Protein AF-A0A1E3QLS0-F1 (afdb_monomer_lite)

Sequence (379 aa):
MELQRISEDYKLAKKGFLSKNFNKAYDTLSKYFAADANSMFALYEKKSVNLILLNNVLNLYATVINEILKQEDTNRAVADSARERVASGRLLREYVAAVGGDFGQASPEIFYSCYLIEYLNGSGPDYLTRLADKIENEYLSNINVEIYTEAFSKLYQAHLHKLLELYLVHVLPRAAREEGNAKGDAYTREFIENSPYIARDVQVQYTEKLAAKYRELDDKEARRQETAAREQEAAKQKEEEQRAKQAVKKEQSLKQEQIRALKAKLMAENHSEAISEAARKHTVLSESASGAETPILAPEKKPKKTMLQKIILSNKKQLAAVAQVVRARIPQLIVLLVLVLLGRTVAGRKQGTPHDSLAVTVWNKVAATAKMAFKVTYV

Foldseek 3Di:
DLLVCCVVPLVVSLVVLVVDDLLVSLVVLVVLCPPDCNHLLNCVLVVVDDPSSSVSSLLSNLVSLLVLCPDPPHDPVSVVVSCCCLVVCVSVCSQCVSQPVQLQRGQLLNVLSSLVSQLVRPDDPCSLVVSLCCLVVVHVVRHDPVVCPDPVNPVSLVSVVSSLCCNLQPRQVVSCVSVVHPVSPVVSLVCLVPPPSADPVRSVVSVVSNVVSNVVVVVVVVVVVVVVVVVVVVVVVVVVVVVVVVVVVVVVVVVVVVVVVVVVVVVVVVVVVVVVPPPDDDDDDDDDDDDDDDDDDDPPDDPPQDPVNVVVVVLVVLVVVLVVVCVVCVVVVVVVVVVVVVVVVVPPDDPDDCVVVVVVVVVVVVVVVVVVSVVVSVD

Radius of gyration: 37.51 Å; chains: 1; bounding box: 52×65×133 Å

Structure (mmCIF, N/CA/C/O backbone):
data_AF-A0A1E3QLS0-F1
#
_entry.id   AF-A0A1E3QLS0-F1
#
loop_
_atom_site.group_PDB
_atom_site.id
_atom_site.type_symbol
_atom_site.label_atom_id
_atom_site.label_alt_id
_atom_site.label_comp_id
_atom_site.label_asym_id
_atom_site.label_entity_id
_atom_site.label_seq_id
_atom_site.pdbx_PDB_ins_code
_atom_site.Cartn_x
_atom_site.Cartn_y
_atom_site.Cartn_z
_atom_site.occupancy
_atom_site.B_iso_or_equiv
_atom_site.auth_seq_id
_atom_site.auth_comp_id
_atom_site.auth_asym_id
_atom_site.auth_atom_id
_atom_site.pdbx_PDB_model_num
ATOM 1 N N . MET A 1 1 ? 29.543 -10.387 -9.725 1.00 58.59 1 MET A N 1
ATOM 2 C CA . MET A 1 1 ? 28.926 -11.717 -9.517 1.00 58.59 1 MET A CA 1
ATOM 3 C C . MET A 1 1 ? 27.415 -11.633 -9.286 1.00 58.59 1 MET A C 1
ATOM 5 O O . MET A 1 1 ? 26.697 -12.385 -9.924 1.00 58.59 1 MET A O 1
ATOM 9 N N . GLU A 1 2 ? 26.895 -10.739 -8.431 1.00 78.38 2 GLU A N 1
ATOM 10 C CA . GLU A 1 2 ? 25.439 -10.691 -8.166 1.00 78.38 2 GLU A CA 1
ATOM 11 C C . GLU A 1 2 ? 24.603 -10.098 -9.315 1.00 78.38 2 GLU A C 1
ATOM 13 O O . GLU A 1 2 ? 23.605 -10.707 -9.685 1.00 78.38 2 GLU A O 1
ATOM 18 N N . LEU A 1 3 ? 25.039 -9.005 -9.959 1.00 83.00 3 LEU A N 1
ATOM 19 C CA . LEU A 1 3 ? 24.352 -8.455 -11.145 1.00 83.00 3 LEU A CA 1
ATOM 20 C C . LEU A 1 3 ? 24.296 -9.448 -12.314 1.00 83.00 3 LEU A C 1
ATOM 22 O O . LEU A 1 3 ? 23.275 -9.561 -12.981 1.00 83.00 3 LEU A O 1
ATOM 26 N N . GLN A 1 4 ? 25.372 -10.210 -12.514 1.00 84.38 4 GLN A N 1
ATOM 27 C CA . GLN A 1 4 ? 25.430 -11.256 -13.532 1.00 84.38 4 GLN A CA 1
ATOM 28 C C . GLN A 1 4 ? 24.389 -12.352 -13.261 1.00 84.38 4 GLN A C 1
ATOM 30 O O . GLN A 1 4 ? 23.622 -12.691 -14.151 1.00 84.38 4 GLN A O 1
ATOM 35 N N . ARG A 1 5 ? 24.258 -12.809 -12.007 1.00 82.62 5 ARG A N 1
ATOM 36 C CA . ARG A 1 5 ? 23.207 -13.768 -11.620 1.00 82.62 5 ARG A CA 1
ATOM 37 C C . ARG A 1 5 ? 21.795 -13.215 -11.806 1.00 82.62 5 ARG A C 1
ATOM 39 O O . ARG A 1 5 ? 20.915 -13.958 -12.219 1.00 82.62 5 ARG A O 1
ATOM 46 N N . ILE A 1 6 ? 21.571 -11.933 -11.503 1.00 83.75 6 ILE A N 1
ATOM 47 C CA . ILE A 1 6 ? 20.274 -11.270 -11.730 1.00 83.75 6 ILE A CA 1
ATOM 48 C C . ILE A 1 6 ? 19.953 -11.205 -13.230 1.00 83.75 6 ILE A C 1
ATOM 50 O O . ILE A 1 6 ? 18.795 -11.368 -13.611 1.00 83.75 6 ILE A O 1
ATOM 54 N N . SER A 1 7 ? 20.968 -10.983 -14.067 1.00 84.31 7 SER A N 1
ATOM 55 C CA . SER A 1 7 ? 20.831 -10.957 -15.524 1.00 84.31 7 SER A CA 1
ATOM 56 C C . SER A 1 7 ? 20.580 -12.342 -16.126 1.00 84.31 7 SER A C 1
ATOM 58 O O . SER A 1 7 ? 19.815 -12.447 -17.077 1.00 84.31 7 SER A O 1
ATOM 60 N N . GLU A 1 8 ? 21.240 -13.382 -15.610 1.00 85.62 8 GLU A N 1
ATOM 61 C CA . GLU A 1 8 ? 21.189 -14.748 -16.152 1.00 85.62 8 GLU A CA 1
ATOM 62 C C . GLU A 1 8 ? 19.937 -15.516 -15.695 1.00 85.62 8 GLU A C 1
ATOM 64 O O . GLU A 1 8 ? 19.307 -16.190 -16.505 1.00 85.62 8 GLU A O 1
ATOM 69 N N . ASP A 1 9 ? 19.544 -15.401 -14.419 1.00 87.94 9 ASP A N 1
ATOM 70 C CA . ASP A 1 9 ? 18.342 -16.049 -13.877 1.00 87.94 9 ASP A CA 1
ATOM 71 C C . ASP A 1 9 ? 17.711 -15.215 -12.750 1.00 87.94 9 ASP A C 1
ATOM 73 O O . ASP A 1 9 ? 17.982 -15.391 -11.554 1.00 87.94 9 ASP A O 1
ATOM 77 N N . TYR A 1 10 ? 16.806 -14.311 -13.136 1.00 85.81 10 TYR A N 1
ATOM 78 C CA . TYR A 1 10 ? 16.089 -13.446 -12.198 1.00 85.81 10 TYR A CA 1
ATOM 79 C C . TYR A 1 10 ? 15.293 -14.228 -11.142 1.00 85.81 10 TYR A C 1
ATOM 81 O O . TYR A 1 10 ? 15.235 -13.810 -9.983 1.00 85.81 10 TYR A O 1
ATOM 89 N N . LYS A 1 11 ? 14.691 -15.374 -11.494 1.00 86.56 11 LYS A N 1
ATOM 90 C CA . LYS A 1 11 ? 13.870 -16.155 -10.551 1.00 86.56 11 LYS A CA 1
ATOM 91 C C . LYS A 1 11 ? 14.743 -16.780 -9.471 1.00 86.56 11 LYS A C 1
ATOM 93 O O . LYS A 1 11 ? 14.406 -16.698 -8.284 1.00 86.56 11 LYS A O 1
ATOM 98 N N . LEU A 1 12 ? 15.869 -17.369 -9.865 1.00 86.94 12 LEU A N 1
ATOM 99 C CA . LEU A 1 12 ? 16.831 -17.941 -8.930 1.00 86.94 12 LEU A CA 1
ATOM 100 C C . LEU A 1 12 ? 17.493 -16.856 -8.080 1.00 86.94 12 LEU A C 1
ATOM 102 O O . LEU A 1 12 ? 17.611 -17.024 -6.864 1.00 86.94 12 LEU A O 1
ATOM 106 N N . ALA A 1 13 ? 17.862 -15.725 -8.687 1.00 85.69 13 ALA A N 1
ATOM 107 C CA . ALA A 1 13 ? 18.399 -14.578 -7.966 1.00 85.69 13 ALA A CA 1
ATOM 108 C C . ALA A 1 13 ? 17.397 -14.077 -6.919 1.00 85.69 13 ALA A C 1
ATOM 110 O O . ALA A 1 13 ? 17.743 -13.986 -5.742 1.00 85.69 13 ALA A O 1
ATOM 111 N N . LYS A 1 14 ? 16.134 -13.861 -7.305 1.00 86.31 14 LYS A N 1
ATOM 112 C CA . LYS A 1 14 ? 15.057 -13.470 -6.388 1.00 86.31 14 LYS A CA 1
ATOM 113 C C . LYS A 1 14 ? 14.938 -14.449 -5.225 1.00 86.31 14 LYS A C 1
ATOM 115 O O . LYS A 1 14 ? 14.996 -14.024 -4.076 1.00 86.31 14 LYS A O 1
ATOM 120 N N . LYS A 1 15 ? 14.865 -15.757 -5.493 1.00 86.81 15 LYS A N 1
ATOM 121 C CA . LYS A 1 15 ? 14.828 -16.781 -4.436 1.00 86.81 15 LYS A CA 1
ATOM 122 C C . LYS A 1 15 ? 16.039 -16.684 -3.503 1.00 86.81 15 LYS A C 1
ATOM 124 O O . LYS A 1 15 ? 15.868 -16.738 -2.292 1.00 86.81 15 LYS A O 1
ATOM 129 N N . GLY A 1 16 ? 17.238 -16.493 -4.052 1.00 85.25 16 GLY A N 1
ATOM 130 C CA . GLY A 1 16 ? 18.477 -16.384 -3.282 1.00 85.25 16 GLY A CA 1
ATOM 131 C C . GLY A 1 16 ? 18.585 -15.117 -2.429 1.00 85.25 16 GLY A C 1
ATOM 132 O O . GLY A 1 16 ? 19.209 -15.156 -1.371 1.00 85.25 16 GLY A O 1
ATOM 133 N N . PHE A 1 17 ? 17.999 -14.000 -2.858 1.00 84.19 17 PHE A N 1
ATOM 134 C CA . PHE A 1 17 ? 17.921 -12.775 -2.054 1.00 84.19 17 PHE A CA 1
ATOM 135 C C . PHE A 1 17 ? 16.852 -12.881 -0.962 1.00 84.19 17 PHE A C 1
ATOM 137 O O . PHE A 1 17 ? 17.097 -12.439 0.156 1.00 84.19 17 PHE A O 1
ATOM 144 N N . LEU A 1 18 ? 15.716 -13.522 -1.254 1.00 82.50 18 LEU A N 1
ATOM 145 C CA . LEU A 1 18 ? 14.627 -13.724 -0.291 1.00 82.50 18 LEU A CA 1
ATOM 146 C C . LEU A 1 18 ? 14.911 -14.830 0.737 1.00 82.50 18 LEU A C 1
ATOM 148 O O . LEU A 1 18 ? 14.324 -14.827 1.811 1.00 82.50 18 LEU A O 1
ATOM 152 N N . SER A 1 19 ? 15.809 -15.773 0.440 1.00 81.19 19 SER A N 1
ATOM 153 C CA . SER A 1 19 ? 16.230 -16.817 1.387 1.00 81.19 19 SER A CA 1
ATOM 154 C C . SER A 1 19 ? 17.362 -16.377 2.323 1.00 81.19 19 SER A C 1
ATOM 156 O O . SER A 1 19 ? 17.810 -17.160 3.158 1.00 81.19 19 SER A O 1
ATOM 158 N N . LYS A 1 20 ? 17.903 -15.169 2.134 1.00 71.19 20 LYS A N 1
ATOM 159 C CA . LYS A 1 20 ? 18.993 -14.601 2.937 1.00 71.19 20 LYS A CA 1
ATOM 160 C C . LYS A 1 20 ? 18.437 -13.597 3.949 1.00 71.19 20 LYS A C 1
ATOM 162 O O . LYS A 1 20 ? 17.281 -13.206 3.897 1.00 71.19 20 LYS A O 1
ATOM 167 N N . ASN A 1 21 ? 19.296 -13.147 4.862 1.00 83.50 21 ASN A N 1
ATOM 168 C CA . ASN A 1 21 ? 18.987 -12.045 5.771 1.00 83.50 21 ASN A CA 1
ATOM 169 C C . ASN A 1 21 ? 18.566 -10.794 4.972 1.00 83.50 21 ASN A C 1
ATOM 171 O O . ASN A 1 21 ? 19.390 -10.231 4.244 1.00 83.50 21 ASN A O 1
ATOM 175 N N . PHE A 1 22 ? 17.310 -10.364 5.126 1.00 85.88 22 PHE A N 1
ATOM 176 C CA . PHE A 1 22 ? 16.732 -9.238 4.387 1.00 85.88 22 PHE A CA 1
ATOM 177 C C . PHE A 1 22 ? 17.491 -7.927 4.595 1.00 85.88 22 PHE A C 1
ATOM 179 O O . PHE A 1 22 ? 17.660 -7.178 3.638 1.00 85.88 22 PHE A O 1
ATOM 186 N N . ASN A 1 23 ? 18.047 -7.687 5.789 1.00 84.38 23 ASN A N 1
ATOM 187 C CA . ASN A 1 23 ? 18.892 -6.513 6.032 1.00 84.38 23 ASN A CA 1
ATOM 188 C C . ASN A 1 23 ? 20.122 -6.532 5.119 1.00 84.38 23 ASN A C 1
ATOM 190 O O . ASN A 1 23 ? 20.416 -5.553 4.447 1.00 84.38 23 ASN A O 1
ATOM 194 N N . LYS A 1 24 ? 20.795 -7.685 5.012 1.00 87.31 24 LYS A N 1
ATOM 195 C CA . LYS A 1 24 ? 21.958 -7.840 4.127 1.00 87.31 24 LYS A CA 1
ATOM 196 C C . LYS A 1 24 ? 21.569 -7.711 2.654 1.00 87.31 24 LYS A C 1
ATOM 198 O O . LYS A 1 24 ? 22.312 -7.120 1.878 1.00 87.31 24 LYS A O 1
ATOM 203 N N . ALA A 1 25 ? 20.420 -8.264 2.264 1.00 88.75 25 ALA A N 1
ATOM 204 C CA . ALA A 1 25 ? 19.884 -8.111 0.914 1.00 88.75 25 ALA A CA 1
ATOM 205 C C . ALA A 1 25 ? 19.636 -6.631 0.577 1.00 88.75 25 ALA A C 1
ATOM 207 O O . ALA A 1 25 ? 20.031 -6.172 -0.493 1.00 88.75 25 ALA A O 1
ATOM 208 N N . TYR A 1 26 ? 19.047 -5.876 1.504 1.00 88.94 26 TYR A N 1
ATOM 209 C CA . TYR A 1 26 ? 18.810 -4.445 1.352 1.00 88.94 26 TYR A CA 1
ATOM 210 C C . TYR A 1 26 ? 20.096 -3.632 1.332 1.00 88.94 26 TYR A C 1
ATOM 212 O O . TYR A 1 26 ? 20.245 -2.776 0.468 1.00 88.94 26 TYR A O 1
ATOM 220 N N . ASP A 1 27 ? 21.055 -3.918 2.207 1.00 88.12 27 ASP A N 1
ATOM 221 C CA . ASP A 1 27 ? 22.355 -3.242 2.211 1.00 88.12 27 ASP A CA 1
ATOM 222 C C . ASP A 1 27 ? 23.105 -3.456 0.895 1.00 88.12 27 ASP A C 1
ATOM 224 O O . ASP A 1 27 ? 23.777 -2.551 0.402 1.00 88.12 27 ASP A O 1
ATOM 228 N N . THR A 1 28 ? 22.993 -4.641 0.292 1.00 89.38 28 THR A N 1
ATOM 229 C CA . THR A 1 28 ? 23.583 -4.886 -1.025 1.00 89.38 28 THR A CA 1
ATOM 230 C C . THR A 1 28 ? 22.829 -4.150 -2.129 1.00 89.38 28 THR A C 1
ATOM 232 O O . THR A 1 28 ? 23.453 -3.468 -2.938 1.00 89.38 28 THR A O 1
ATOM 235 N N . LEU A 1 29 ? 21.497 -4.248 -2.163 1.00 89.81 29 LEU A N 1
ATOM 236 C CA . LEU A 1 29 ? 20.695 -3.647 -3.233 1.00 89.81 29 LEU A CA 1
ATOM 237 C C . LEU A 1 29 ? 20.656 -2.117 -3.158 1.00 89.81 29 LEU A C 1
ATOM 239 O O . LEU A 1 29 ? 20.676 -1.453 -4.187 1.00 89.81 29 LEU A O 1
ATOM 243 N N . SER A 1 30 ? 20.666 -1.538 -1.960 1.00 88.81 30 SER A N 1
ATOM 244 C CA . SER A 1 30 ? 20.672 -0.085 -1.761 1.00 88.81 30 SER A CA 1
ATOM 245 C C . SER A 1 30 ? 21.937 0.579 -2.305 1.00 88.81 30 SER A C 1
ATOM 247 O O . SER A 1 30 ? 21.849 1.703 -2.796 1.00 88.81 30 SER A O 1
ATOM 249 N N . LYS A 1 31 ? 23.083 -0.121 -2.304 1.00 89.69 31 LYS A N 1
ATOM 250 C CA . LYS A 1 31 ? 24.334 0.354 -2.926 1.00 89.69 31 LYS A CA 1
ATOM 251 C C . LYS A 1 31 ? 24.202 0.524 -4.433 1.00 89.69 31 LYS A C 1
ATOM 253 O O . LYS A 1 31 ? 24.760 1.464 -4.979 1.00 89.69 31 LYS A O 1
ATOM 258 N N . TYR A 1 32 ? 23.423 -0.331 -5.094 1.00 89.75 32 TYR A N 1
ATOM 259 C CA . TYR A 1 32 ? 23.140 -0.186 -6.523 1.00 89.75 32 TYR A CA 1
ATOM 260 C C . TYR A 1 32 ? 22.303 1.054 -6.844 1.00 89.75 32 TYR A C 1
ATOM 262 O O . TYR A 1 32 ? 22.274 1.481 -7.989 1.00 89.75 32 TYR A O 1
ATOM 270 N N . PHE A 1 33 ? 21.656 1.660 -5.853 1.00 87.62 33 PHE A N 1
ATOM 271 C CA . PHE A 1 33 ? 20.881 2.887 -6.015 1.00 87.62 33 PHE A CA 1
ATOM 272 C C . PHE A 1 33 ? 21.427 4.023 -5.143 1.00 87.62 33 PHE A C 1
ATOM 274 O O . PHE A 1 33 ? 20.700 4.961 -4.825 1.00 87.62 33 PHE A O 1
ATOM 281 N N . ALA A 1 34 ? 22.682 3.953 -4.693 1.00 84.75 34 ALA A N 1
ATOM 282 C CA . ALA A 1 34 ? 23.309 5.079 -4.012 1.00 84.75 34 ALA A CA 1
ATOM 283 C C . ALA A 1 34 ? 23.418 6.272 -4.977 1.00 84.75 34 ALA A C 1
ATOM 285 O O . ALA A 1 34 ? 23.483 6.084 -6.186 1.00 84.75 34 ALA A O 1
ATOM 286 N N . ALA A 1 35 ? 23.408 7.504 -4.465 1.00 79.75 35 ALA A N 1
ATOM 287 C CA . ALA A 1 35 ? 23.521 8.705 -5.295 1.00 79.75 35 ALA A CA 1
ATOM 288 C C . ALA A 1 35 ? 24.977 8.921 -5.755 1.00 79.75 35 ALA A C 1
ATOM 290 O O . ALA A 1 35 ? 25.632 9.879 -5.348 1.00 79.75 35 ALA A O 1
ATOM 291 N N . ASP A 1 36 ? 25.497 7.994 -6.557 1.00 85.25 36 ASP A N 1
ATOM 292 C CA . ASP A 1 36 ? 26.852 8.020 -7.095 1.00 85.25 36 ASP A CA 1
ATOM 293 C C . ASP A 1 36 ? 26.895 7.658 -8.591 1.00 85.25 36 ASP A C 1
ATOM 295 O O . ASP A 1 36 ? 25.908 7.237 -9.207 1.00 85.25 36 ASP A O 1
ATOM 299 N N . ALA A 1 37 ? 28.071 7.849 -9.193 1.00 81.12 37 ALA A N 1
ATOM 300 C CA . ALA A 1 37 ? 28.305 7.638 -10.621 1.00 81.12 37 ALA A CA 1
ATOM 301 C C . ALA A 1 37 ? 28.206 6.167 -11.076 1.00 81.12 37 ALA A C 1
ATOM 303 O O . ALA A 1 37 ? 28.216 5.922 -12.289 1.00 81.12 37 ALA A O 1
ATOM 304 N N . ASN A 1 38 ? 28.139 5.229 -10.125 1.00 84.75 38 ASN A N 1
ATOM 305 C CA . ASN A 1 38 ? 28.041 3.783 -10.318 1.00 84.75 38 ASN A CA 1
ATOM 306 C C . ASN A 1 38 ? 26.645 3.241 -9.963 1.00 84.75 38 ASN A C 1
ATOM 308 O O . ASN A 1 38 ? 26.444 2.024 -9.953 1.00 84.75 38 ASN A O 1
ATOM 312 N N . SER A 1 39 ? 25.680 4.120 -9.688 1.00 90.69 39 SER A N 1
ATOM 313 C CA . SER A 1 39 ? 24.285 3.740 -9.501 1.00 90.69 39 SER A CA 1
ATOM 314 C C . SER A 1 39 ? 23.702 3.099 -10.759 1.00 90.69 39 SER A C 1
ATOM 316 O O . SER A 1 39 ? 24.096 3.416 -11.879 1.00 90.69 39 SER A O 1
ATOM 318 N N . MET A 1 40 ? 22.717 2.219 -10.598 1.00 91.56 40 MET A N 1
ATOM 319 C CA . MET A 1 40 ? 22.035 1.547 -11.706 1.00 91.56 40 MET A CA 1
ATOM 320 C C . MET A 1 40 ? 21.378 2.538 -12.665 1.00 91.56 40 MET A C 1
ATOM 322 O O . MET A 1 40 ? 21.378 2.287 -13.866 1.00 91.56 40 MET A O 1
ATOM 326 N N . PHE A 1 41 ? 20.877 3.668 -12.158 1.00 90.62 41 PHE A N 1
ATOM 327 C CA . PHE A 1 41 ? 20.339 4.744 -12.990 1.00 90.62 41 PHE A CA 1
ATOM 328 C C . PHE A 1 41 ? 21.443 5.396 -13.833 1.00 90.62 41 PHE A C 1
ATOM 330 O O . PHE A 1 41 ? 21.337 5.418 -15.055 1.00 90.62 41 PHE A O 1
ATOM 337 N N . ALA A 1 42 ? 22.562 5.800 -13.220 1.00 88.25 42 ALA A N 1
ATOM 338 C CA . ALA A 1 42 ? 23.687 6.395 -13.945 1.00 88.25 42 ALA A CA 1
ATOM 339 C C . ALA A 1 42 ? 24.346 5.413 -14.933 1.00 88.25 42 ALA A C 1
ATOM 341 O O . ALA A 1 42 ? 24.787 5.802 -16.014 1.00 88.25 42 ALA A O 1
ATOM 342 N N . LEU A 1 43 ? 24.429 4.128 -14.577 1.00 90.56 43 LEU A N 1
ATOM 343 C CA . LEU A 1 43 ? 24.932 3.082 -15.466 1.00 90.56 43 LEU A CA 1
ATOM 344 C C . LEU A 1 43 ? 23.991 2.852 -16.652 1.00 90.56 43 LEU A C 1
ATOM 346 O O . LEU A 1 43 ? 24.471 2.573 -17.751 1.00 90.56 43 LEU A O 1
ATOM 350 N N . TYR A 1 44 ? 22.676 2.961 -16.448 1.00 90.44 44 TYR A N 1
ATOM 351 C CA . TYR A 1 44 ? 21.690 2.843 -17.519 1.00 90.44 44 TYR A CA 1
ATOM 352 C C . TYR A 1 44 ? 21.757 4.039 -18.472 1.00 90.44 44 TYR A C 1
ATOM 354 O O . TYR A 1 44 ? 21.854 3.844 -19.681 1.00 90.44 44 TYR A O 1
ATOM 362 N N . GLU A 1 45 ? 21.821 5.263 -17.942 1.00 87.81 45 GLU A N 1
ATOM 363 C CA . GLU A 1 45 ? 21.989 6.491 -18.736 1.00 87.81 45 GLU A CA 1
ATOM 364 C C . GLU A 1 45 ? 23.258 6.448 -19.602 1.00 87.81 45 GLU A C 1
ATOM 366 O O . GLU A 1 45 ? 23.246 6.835 -20.771 1.00 87.81 45 GLU A O 1
ATOM 371 N N . LYS A 1 46 ? 24.352 5.892 -19.063 1.00 90.56 46 LYS A N 1
ATOM 372 C CA . LYS A 1 46 ? 25.613 5.657 -19.791 1.00 90.56 46 LYS A CA 1
ATOM 373 C C . LYS A 1 46 ? 25.560 4.474 -20.766 1.00 90.56 46 LYS A C 1
ATOM 375 O O . LYS A 1 46 ? 26.561 4.192 -21.419 1.00 90.56 46 LYS A O 1
ATOM 380 N N . LYS A 1 47 ? 24.424 3.777 -20.866 1.00 89.75 47 LYS A N 1
ATOM 381 C CA . LYS A 1 47 ? 24.215 2.558 -21.670 1.00 89.75 47 LYS A CA 1
ATOM 382 C C . LYS A 1 47 ? 25.118 1.381 -21.271 1.00 89.75 47 LYS A C 1
ATOM 384 O O . LYS A 1 47 ? 25.293 0.445 -22.047 1.00 89.75 47 LYS A O 1
ATOM 389 N N . SER A 1 48 ? 25.664 1.400 -20.055 1.00 90.38 48 SER A N 1
ATOM 390 C CA . SER A 1 48 ? 26.487 0.318 -19.499 1.00 90.38 48 SER A CA 1
ATOM 391 C C . SER A 1 48 ? 25.649 -0.856 -18.984 1.00 90.38 48 SER A C 1
ATOM 393 O O . SER A 1 48 ? 26.160 -1.965 -18.844 1.00 90.38 48 SER A O 1
ATOM 395 N N . VAL A 1 49 ? 24.366 -0.626 -18.691 1.00 90.94 49 VAL A N 1
ATOM 396 C CA . VAL A 1 49 ? 23.375 -1.668 -18.383 1.00 90.94 49 VAL A CA 1
ATOM 397 C C . VAL A 1 49 ? 22.136 -1.470 -19.250 1.00 90.94 49 VAL A C 1
ATOM 399 O O . VAL A 1 49 ? 21.803 -0.345 -19.613 1.00 90.94 49 VAL A O 1
ATOM 402 N N . ASN A 1 50 ? 21.449 -2.561 -19.591 1.00 88.94 50 ASN A N 1
ATOM 403 C CA . ASN A 1 50 ? 20.200 -2.502 -20.351 1.00 88.94 50 ASN A CA 1
ATOM 404 C C . ASN A 1 50 ? 18.977 -2.321 -19.429 1.00 88.94 50 ASN A C 1
ATOM 406 O O . ASN A 1 50 ? 19.047 -2.543 -18.217 1.00 88.94 50 ASN A O 1
ATOM 410 N N . LEU A 1 51 ? 17.838 -1.946 -20.021 1.00 85.38 51 LEU A N 1
ATOM 411 C CA . LEU A 1 51 ? 16.590 -1.674 -19.298 1.00 85.38 51 LEU A CA 1
ATOM 412 C C . LEU A 1 51 ? 16.059 -2.906 -18.547 1.00 85.38 51 LEU A C 1
ATOM 414 O O . LEU A 1 51 ? 15.515 -2.780 -17.453 1.00 85.38 51 LEU A O 1
ATOM 418 N N . ILE A 1 52 ? 16.249 -4.105 -19.106 1.00 86.69 52 ILE A N 1
ATOM 419 C CA . ILE A 1 52 ? 15.807 -5.364 -18.490 1.00 86.69 52 ILE A CA 1
ATOM 420 C C . ILE A 1 52 ? 16.524 -5.575 -17.153 1.00 86.69 52 ILE A C 1
ATOM 422 O O . ILE A 1 52 ? 15.884 -5.851 -16.138 1.00 86.69 52 ILE A O 1
ATOM 426 N N . LEU A 1 53 ? 17.848 -5.408 -17.130 1.00 89.62 53 LEU A N 1
ATOM 427 C CA . LEU A 1 53 ? 18.637 -5.552 -15.913 1.00 89.62 53 LEU A CA 1
ATOM 428 C C . LEU A 1 53 ? 18.282 -4.469 -14.888 1.00 89.62 53 LEU A C 1
ATOM 430 O O . LEU A 1 53 ? 18.131 -4.792 -13.710 1.00 89.62 53 LEU A O 1
ATOM 434 N N . LEU A 1 54 ? 18.098 -3.217 -15.324 1.00 90.50 54 LEU A N 1
ATOM 435 C CA . LEU A 1 54 ? 17.635 -2.132 -14.453 1.00 90.50 54 LEU A CA 1
ATOM 436 C C . LEU A 1 54 ? 16.303 -2.494 -13.779 1.00 90.50 54 LEU A C 1
ATOM 438 O O . LEU A 1 54 ? 16.218 -2.473 -12.549 1.00 90.50 54 LEU A O 1
ATOM 442 N N . ASN A 1 55 ? 15.300 -2.894 -14.566 1.00 88.31 55 ASN A N 1
ATOM 443 C CA . ASN A 1 55 ? 13.980 -3.273 -14.061 1.00 88.31 55 ASN A CA 1
ATOM 444 C C . ASN A 1 55 ? 14.067 -4.460 -13.091 1.00 88.31 55 ASN A C 1
ATOM 446 O O . ASN A 1 55 ? 13.475 -4.422 -12.015 1.00 88.31 55 ASN A O 1
ATOM 450 N N . ASN A 1 56 ? 14.855 -5.491 -13.411 1.00 89.81 56 ASN A N 1
ATOM 451 C CA . ASN A 1 56 ? 15.028 -6.659 -12.543 1.00 89.81 56 ASN A CA 1
ATOM 452 C C . ASN A 1 56 ? 15.639 -6.294 -11.184 1.00 89.81 56 ASN A C 1
ATOM 454 O O . ASN A 1 56 ? 15.133 -6.722 -10.143 1.00 89.81 56 ASN A O 1
ATOM 458 N N . VAL A 1 57 ? 16.712 -5.495 -11.171 1.00 91.25 57 VAL A N 1
ATOM 459 C CA . VAL A 1 57 ? 17.356 -5.057 -9.921 1.00 91.25 57 VAL A CA 1
ATOM 460 C C . VAL A 1 57 ? 16.401 -4.181 -9.107 1.00 91.25 57 VAL A C 1
ATOM 462 O O . VAL A 1 57 ? 16.305 -4.350 -7.890 1.00 91.25 57 VAL A O 1
ATOM 465 N N . LEU A 1 58 ? 15.643 -3.304 -9.768 1.00 90.94 58 LEU A N 1
ATOM 466 C CA . LEU A 1 58 ? 14.679 -2.418 -9.121 1.00 90.94 58 LEU A CA 1
ATOM 467 C C . LEU A 1 58 ? 13.497 -3.185 -8.511 1.00 90.94 58 LEU A C 1
ATOM 469 O O . LEU A 1 58 ? 13.172 -2.984 -7.342 1.00 90.94 58 LEU A O 1
ATOM 473 N N . ASN A 1 59 ? 12.918 -4.134 -9.246 1.00 88.94 59 ASN A N 1
ATOM 474 C CA . ASN A 1 59 ? 11.868 -5.027 -8.748 1.00 88.94 59 ASN A CA 1
ATOM 475 C C . ASN A 1 59 ? 12.335 -5.862 -7.558 1.00 88.94 59 ASN A C 1
ATOM 477 O O . ASN A 1 59 ? 11.593 -6.085 -6.596 1.00 88.94 59 ASN A O 1
ATOM 481 N N . LEU A 1 60 ? 13.573 -6.354 -7.615 1.00 90.56 60 LEU A N 1
ATOM 482 C CA . LEU A 1 60 ? 14.160 -7.092 -6.508 1.00 90.56 60 LEU A CA 1
ATOM 483 C C . LEU A 1 60 ? 14.330 -6.197 -5.278 1.00 90.56 60 LEU A C 1
ATOM 485 O O . LEU A 1 60 ? 13.990 -6.617 -4.173 1.00 90.56 60 LEU A O 1
ATOM 489 N N . TYR A 1 61 ? 14.789 -4.960 -5.472 1.00 90.81 61 TYR A N 1
ATOM 490 C CA . TYR A 1 61 ? 14.925 -3.978 -4.402 1.00 90.81 61 TYR A CA 1
ATOM 491 C C . TYR A 1 61 ? 13.578 -3.630 -3.767 1.00 90.81 61 TYR A C 1
ATOM 493 O O . TYR A 1 61 ? 13.445 -3.719 -2.547 1.00 90.81 61 TYR A O 1
ATOM 501 N N . ALA A 1 62 ? 12.555 -3.357 -4.578 1.00 89.44 62 ALA A N 1
ATOM 502 C CA . ALA A 1 62 ? 11.184 -3.147 -4.121 1.00 89.44 62 ALA A CA 1
ATOM 503 C C . ALA A 1 62 ? 10.649 -4.364 -3.339 1.00 89.44 62 ALA A C 1
ATOM 505 O O . ALA A 1 62 ? 10.093 -4.217 -2.252 1.00 89.44 62 ALA A O 1
ATOM 506 N N . THR A 1 63 ? 10.886 -5.586 -3.829 1.00 88.94 63 THR A N 1
ATOM 507 C CA . THR A 1 63 ? 10.478 -6.811 -3.120 1.00 88.94 63 THR A CA 1
ATOM 508 C C . THR A 1 63 ? 11.149 -6.908 -1.747 1.00 88.94 63 THR A C 1
ATOM 510 O O . THR A 1 63 ? 10.477 -7.180 -0.756 1.00 88.94 63 THR A O 1
ATOM 513 N N . VAL A 1 64 ? 12.460 -6.667 -1.667 1.00 89.62 64 VAL A N 1
ATOM 514 C CA . VAL A 1 64 ? 13.204 -6.717 -0.399 1.00 89.62 64 VAL A CA 1
ATOM 515 C C . VAL A 1 64 ? 12.729 -5.634 0.568 1.00 89.62 64 VAL A C 1
ATOM 517 O O . VAL A 1 64 ? 12.571 -5.922 1.752 1.00 89.62 64 VAL A O 1
ATOM 520 N N . ILE A 1 65 ? 12.443 -4.424 0.078 1.00 89.00 65 ILE A N 1
ATOM 521 C CA . ILE A 1 65 ? 11.827 -3.362 0.883 1.00 89.00 65 ILE A CA 1
ATOM 522 C C . ILE A 1 65 ? 10.493 -3.841 1.464 1.00 89.00 65 ILE A C 1
ATOM 524 O O . ILE A 1 65 ? 10.282 -3.717 2.666 1.00 89.00 65 ILE A O 1
ATOM 528 N N . ASN A 1 66 ? 9.612 -4.425 0.647 1.00 87.56 66 ASN A N 1
ATOM 529 C CA . ASN A 1 66 ? 8.316 -4.913 1.120 1.00 87.56 66 ASN A CA 1
ATOM 530 C C . ASN A 1 66 ? 8.463 -5.930 2.263 1.00 87.56 66 ASN A C 1
ATOM 532 O O . ASN A 1 66 ? 7.756 -5.851 3.262 1.00 87.56 66 ASN A O 1
ATOM 536 N N . GLU A 1 67 ? 9.399 -6.872 2.138 1.00 88.12 67 GLU A N 1
ATOM 537 C CA . GLU A 1 67 ? 9.636 -7.887 3.172 1.00 88.12 67 GLU A CA 1
ATOM 538 C C . GLU A 1 67 ? 10.248 -7.294 4.451 1.00 88.12 67 GLU A C 1
ATOM 540 O O . GLU A 1 67 ? 9.830 -7.650 5.551 1.00 88.12 67 GLU A O 1
ATOM 545 N N . ILE A 1 68 ? 11.159 -6.325 4.324 1.00 87.81 68 ILE A N 1
ATOM 546 C CA . ILE A 1 68 ? 11.722 -5.564 5.454 1.00 87.81 68 ILE A CA 1
ATOM 547 C C . ILE A 1 68 ? 10.638 -4.875 6.269 1.00 87.81 68 ILE A C 1
ATOM 549 O O . ILE A 1 68 ? 10.692 -4.885 7.498 1.00 87.81 68 ILE A O 1
ATOM 553 N N . LEU A 1 69 ? 9.659 -4.280 5.587 1.00 85.31 69 LEU A N 1
ATOM 554 C CA . LEU A 1 69 ? 8.599 -3.518 6.236 1.00 85.31 69 LEU A CA 1
ATOM 555 C C . LEU A 1 69 ? 7.546 -4.404 6.913 1.00 85.31 69 LEU A C 1
ATOM 557 O O . LEU A 1 69 ? 6.908 -3.951 7.861 1.00 85.31 69 LEU A O 1
ATOM 561 N N . LYS A 1 70 ? 7.396 -5.660 6.474 1.00 84.69 70 LYS A N 1
ATOM 562 C CA . LYS A 1 70 ? 6.509 -6.652 7.107 1.00 84.69 70 LYS A CA 1
ATOM 563 C C . LYS A 1 70 ? 7.098 -7.283 8.367 1.00 84.69 70 LYS A C 1
ATOM 565 O O . LYS A 1 70 ? 6.346 -7.778 9.200 1.00 84.69 70 LYS A O 1
ATOM 570 N N . GLN A 1 71 ? 8.421 -7.339 8.480 1.00 83.12 71 GLN A N 1
ATOM 571 C CA . GLN A 1 71 ? 9.093 -8.009 9.589 1.00 83.12 71 GLN A CA 1
ATOM 572 C C . GLN A 1 71 ? 9.201 -7.104 10.822 1.00 83.12 71 GLN A C 1
ATOM 574 O O . GLN A 1 71 ? 9.740 -6.001 10.752 1.00 83.12 71 GLN A O 1
ATOM 579 N N . GLU A 1 72 ? 8.732 -7.600 11.971 1.00 73.19 72 GLU A N 1
ATOM 580 C CA . GLU A 1 72 ? 8.808 -6.887 13.257 1.00 73.19 72 GLU A CA 1
ATOM 581 C C . GLU A 1 72 ? 10.243 -6.826 13.812 1.00 73.19 72 GLU A C 1
ATOM 583 O O . GLU A 1 72 ? 10.621 -5.838 14.440 1.00 73.19 72 GLU A O 1
ATOM 588 N N . ASP A 1 73 ? 11.063 -7.840 13.513 1.00 75.12 73 ASP A N 1
ATOM 589 C CA . ASP A 1 73 ? 12.443 -7.982 14.004 1.00 75.12 73 ASP A CA 1
ATOM 590 C C . ASP A 1 73 ? 13.491 -7.241 13.150 1.00 75.12 73 ASP A C 1
ATOM 592 O O . ASP A 1 73 ? 14.702 -7.366 13.367 1.00 75.12 73 ASP A O 1
ATOM 596 N N . THR A 1 74 ? 13.059 -6.476 12.146 1.00 77.56 74 THR A N 1
ATOM 597 C CA . THR A 1 74 ? 13.980 -5.768 11.256 1.00 77.56 74 THR A CA 1
ATOM 598 C C . THR A 1 74 ? 14.705 -4.646 11.988 1.00 77.56 74 THR A C 1
ATOM 600 O O . THR A 1 74 ? 14.156 -3.980 12.869 1.00 77.56 74 THR A O 1
ATOM 603 N N . ASN A 1 75 ? 15.954 -4.375 11.593 1.00 82.25 75 ASN A N 1
ATOM 604 C CA . ASN A 1 75 ? 16.676 -3.224 12.116 1.00 82.25 75 ASN A CA 1
ATOM 605 C C . ASN A 1 75 ? 15.866 -1.950 11.832 1.00 82.25 75 ASN A C 1
ATOM 607 O O . ASN A 1 75 ? 15.637 -1.588 10.678 1.00 82.25 75 ASN A O 1
ATOM 611 N N . ARG A 1 76 ? 15.460 -1.255 12.897 1.00 82.50 76 ARG A N 1
ATOM 612 C CA . ARG A 1 76 ? 14.610 -0.066 12.811 1.00 82.50 76 ARG A CA 1
ATOM 613 C C . ARG A 1 76 ? 15.174 1.008 11.880 1.00 82.50 76 ARG A C 1
ATOM 615 O O . ARG A 1 76 ? 14.411 1.601 11.133 1.00 82.50 76 ARG A O 1
ATOM 622 N N . ALA A 1 77 ? 16.493 1.213 11.865 1.00 84.38 77 ALA A N 1
ATOM 623 C CA . ALA A 1 77 ? 17.120 2.190 10.974 1.00 84.38 77 ALA A CA 1
ATOM 624 C C . ALA A 1 77 ? 16.976 1.805 9.490 1.00 84.38 77 ALA A C 1
ATOM 626 O O . ALA A 1 77 ? 16.731 2.662 8.643 1.00 84.38 77 ALA A O 1
ATOM 627 N N . VAL A 1 78 ? 17.084 0.508 9.183 1.00 84.12 78 VAL A N 1
ATOM 628 C CA . VAL A 1 78 ? 16.888 -0.032 7.830 1.00 84.12 78 VAL A CA 1
ATOM 629 C C . VAL A 1 78 ? 15.426 0.114 7.414 1.00 84.12 78 VAL A C 1
ATOM 631 O O . VAL A 1 78 ? 15.147 0.600 6.320 1.00 84.12 78 VAL A O 1
ATOM 634 N N . ALA A 1 79 ? 14.494 -0.244 8.300 1.00 83.69 79 ALA A N 1
ATOM 635 C CA . ALA A 1 79 ? 13.064 -0.106 8.048 1.00 83.69 79 ALA A CA 1
ATOM 636 C C . ALA A 1 79 ? 12.654 1.362 7.845 1.00 83.69 79 ALA A C 1
ATOM 638 O O . ALA A 1 79 ? 11.931 1.662 6.900 1.00 83.69 79 ALA A O 1
ATOM 639 N N . ASP A 1 80 ? 13.142 2.286 8.674 1.00 84.19 80 ASP A N 1
ATOM 640 C CA . ASP A 1 80 ? 12.824 3.713 8.559 1.00 84.19 80 ASP A CA 1
ATOM 641 C C . ASP A 1 80 ? 13.389 4.313 7.258 1.00 84.19 80 ASP A C 1
ATOM 643 O O . ASP A 1 80 ? 12.668 5.013 6.548 1.00 84.19 80 ASP A O 1
ATOM 647 N N . SER A 1 81 ? 14.621 3.953 6.874 1.00 84.50 81 SER A N 1
ATOM 648 C CA . SER A 1 81 ? 15.200 4.335 5.575 1.00 84.50 81 SER A CA 1
ATOM 649 C C . SER A 1 81 ? 14.390 3.784 4.395 1.00 84.50 81 SER A C 1
ATOM 651 O O . SER A 1 81 ? 14.112 4.507 3.435 1.00 84.50 81 SER A O 1
ATOM 653 N N . ALA A 1 82 ? 13.973 2.518 4.469 1.00 83.56 82 ALA A N 1
ATOM 654 C CA . ALA A 1 82 ? 13.153 1.888 3.442 1.00 83.56 82 ALA A CA 1
ATOM 655 C C . ALA A 1 82 ? 11.773 2.566 3.322 1.00 83.56 82 ALA A C 1
ATOM 657 O O . ALA A 1 82 ? 11.321 2.834 2.207 1.00 83.56 82 ALA A O 1
ATOM 658 N N . ARG A 1 83 ? 11.138 2.920 4.452 1.00 80.50 83 ARG A N 1
ATOM 659 C CA . ARG A 1 83 ? 9.880 3.689 4.481 1.00 80.50 83 ARG A CA 1
ATOM 660 C C . ARG A 1 83 ? 10.040 5.060 3.853 1.00 80.50 83 ARG A C 1
ATOM 662 O O . ARG A 1 83 ? 9.227 5.421 3.012 1.00 80.50 83 ARG A O 1
ATOM 669 N N . GLU A 1 84 ? 11.067 5.815 4.235 1.00 82.62 84 GLU A N 1
ATOM 670 C CA . GLU A 1 84 ? 11.309 7.161 3.704 1.00 82.62 84 GLU A CA 1
ATOM 671 C C . GLU A 1 84 ? 11.475 7.130 2.184 1.00 82.62 84 GLU A C 1
ATOM 673 O O . GLU A 1 84 ? 10.903 7.947 1.458 1.00 82.62 84 GLU A O 1
ATOM 678 N N . ARG A 1 85 ? 12.220 6.148 1.676 1.00 79.81 85 ARG A N 1
ATOM 679 C CA . ARG A 1 85 ? 12.509 6.036 0.246 1.00 79.81 85 ARG A CA 1
ATOM 680 C C . ARG A 1 85 ? 11.276 5.711 -0.596 1.00 79.81 85 ARG A C 1
ATOM 682 O O . ARG A 1 85 ? 11.173 6.194 -1.723 1.00 79.81 85 ARG A O 1
ATOM 689 N N . VAL A 1 86 ? 10.346 4.944 -0.031 1.00 75.38 86 VAL A N 1
ATOM 690 C CA . VAL A 1 86 ? 9.046 4.641 -0.639 1.00 75.38 86 VAL A CA 1
ATOM 691 C C . VAL A 1 86 ? 8.093 5.824 -0.493 1.00 75.38 86 VAL A C 1
ATOM 693 O O . VAL A 1 86 ? 7.612 6.341 -1.492 1.00 75.38 86 VAL A O 1
ATOM 696 N N . ALA A 1 87 ? 7.877 6.320 0.727 1.00 73.00 87 ALA A N 1
ATOM 697 C CA . ALA A 1 87 ? 6.923 7.393 1.015 1.00 73.00 87 ALA A CA 1
ATOM 698 C C . ALA A 1 87 ? 7.255 8.699 0.281 1.00 73.00 87 ALA A C 1
ATOM 700 O O . ALA A 1 87 ? 6.360 9.417 -0.166 1.00 73.00 87 ALA A O 1
ATOM 701 N N . SER A 1 88 ? 8.546 8.999 0.119 1.00 79.00 88 SER A N 1
ATOM 702 C CA . SER A 1 88 ? 8.986 10.166 -0.643 1.00 79.00 88 SER A CA 1
ATOM 703 C C . SER A 1 88 ? 8.733 10.035 -2.145 1.00 79.00 88 SER A C 1
ATOM 705 O O . SER A 1 88 ? 8.868 11.037 -2.840 1.00 79.00 88 SER A O 1
ATOM 707 N N . GLY A 1 89 ? 8.417 8.850 -2.680 1.00 79.50 89 GLY A N 1
ATOM 708 C CA . GLY A 1 89 ? 8.326 8.585 -4.122 1.00 79.50 89 GLY A CA 1
ATOM 709 C C . GLY A 1 89 ? 9.667 8.722 -4.854 1.00 79.50 89 GLY A C 1
ATOM 710 O O . GLY A 1 89 ? 9.709 8.787 -6.082 1.00 79.50 89 GLY A O 1
ATOM 711 N N . ARG A 1 90 ? 10.783 8.808 -4.116 1.00 83.12 90 ARG A N 1
ATOM 712 C CA . ARG A 1 90 ? 12.111 9.081 -4.677 1.00 83.12 90 ARG A CA 1
ATOM 713 C C . ARG A 1 90 ? 12.543 8.002 -5.663 1.00 83.12 90 ARG A C 1
ATOM 715 O O . ARG A 1 90 ? 13.013 8.338 -6.742 1.00 83.12 90 ARG A O 1
ATOM 722 N N . LEU A 1 91 ? 12.343 6.733 -5.305 1.00 83.69 91 LEU A N 1
ATOM 723 C CA . LEU A 1 91 ? 12.725 5.598 -6.148 1.00 83.69 91 LEU A CA 1
ATOM 724 C C . LEU A 1 91 ? 12.033 5.641 -7.519 1.00 83.69 91 LEU A C 1
ATOM 726 O O . LEU A 1 91 ? 12.665 5.385 -8.540 1.00 83.69 91 LEU A O 1
ATOM 730 N N . LEU A 1 92 ? 10.746 5.999 -7.532 1.00 87.31 92 LEU A N 1
ATOM 731 C CA . LEU A 1 92 ? 9.949 6.086 -8.749 1.00 87.31 92 LEU A CA 1
ATOM 732 C C . LEU A 1 92 ? 10.383 7.268 -9.623 1.00 87.31 92 LEU A C 1
ATOM 734 O O . LEU A 1 92 ? 10.566 7.101 -10.822 1.00 87.31 92 LEU A O 1
ATOM 738 N N . ARG A 1 93 ? 10.627 8.442 -9.025 1.00 86.62 93 ARG A N 1
ATOM 739 C CA . ARG A 1 93 ? 11.117 9.617 -9.766 1.00 86.62 93 ARG A CA 1
ATOM 740 C C . ARG A 1 93 ? 12.502 9.404 -10.369 1.00 86.62 93 ARG A C 1
ATOM 742 O O . ARG A 1 93 ? 12.722 9.802 -11.506 1.00 86.62 93 ARG A O 1
ATOM 749 N N . GLU A 1 94 ? 13.419 8.774 -9.631 1.00 87.56 94 GLU A N 1
ATOM 750 C CA . GLU A 1 94 ? 14.751 8.423 -10.146 1.00 87.56 94 GLU A CA 1
ATOM 751 C C . GLU A 1 94 ? 14.641 7.447 -11.332 1.00 87.56 94 GLU A C 1
ATOM 753 O O . GLU A 1 94 ? 15.332 7.619 -12.333 1.00 87.56 94 GLU A O 1
ATOM 758 N N . TYR A 1 95 ? 13.721 6.478 -11.264 1.00 88.44 95 TYR A N 1
ATOM 759 C CA . TYR A 1 95 ? 13.445 5.568 -12.377 1.00 88.44 95 TYR A CA 1
ATOM 760 C C . TYR A 1 95 ? 12.886 6.287 -13.606 1.00 88.44 95 TYR A C 1
ATOM 762 O O . TYR A 1 95 ? 13.424 6.114 -14.697 1.00 88.44 95 TYR A O 1
ATOM 770 N N . VAL A 1 96 ? 11.850 7.113 -13.434 1.00 87.62 96 VAL A N 1
ATOM 771 C CA . VAL A 1 96 ? 11.227 7.869 -14.532 1.00 87.62 96 VAL A CA 1
ATOM 772 C C . VAL A 1 96 ? 12.237 8.800 -15.198 1.00 87.62 96 VAL A C 1
ATOM 774 O O . VAL A 1 96 ? 12.326 8.827 -16.422 1.00 87.62 96 VAL A O 1
ATOM 777 N N . ALA A 1 97 ? 13.052 9.507 -14.410 1.00 87.56 97 ALA A N 1
ATOM 778 C CA . ALA A 1 97 ? 14.123 10.348 -14.938 1.00 87.56 97 ALA A CA 1
ATOM 779 C C . ALA A 1 97 ? 15.115 9.537 -15.790 1.00 87.56 97 ALA A C 1
ATOM 781 O O . ALA A 1 97 ? 15.436 9.945 -16.906 1.00 87.56 97 ALA A O 1
ATOM 782 N N . ALA A 1 98 ? 15.529 8.358 -15.312 1.00 85.69 98 ALA A N 1
ATOM 783 C CA . ALA A 1 98 ? 16.478 7.503 -16.021 1.00 85.69 98 ALA A CA 1
ATOM 784 C C . ALA A 1 98 ? 15.927 6.962 -17.353 1.00 85.69 98 ALA A C 1
ATOM 786 O O . ALA A 1 98 ? 16.693 6.782 -18.296 1.00 85.69 98 ALA A O 1
ATOM 787 N N . VAL A 1 99 ? 14.615 6.712 -17.461 1.00 83.75 99 VAL A N 1
ATOM 788 C CA . VAL A 1 99 ? 13.975 6.207 -18.695 1.00 83.75 99 VAL A CA 1
ATOM 789 C C . VAL A 1 99 ? 13.510 7.310 -19.652 1.00 83.75 99 VAL A C 1
ATOM 791 O O . VAL A 1 99 ? 12.742 7.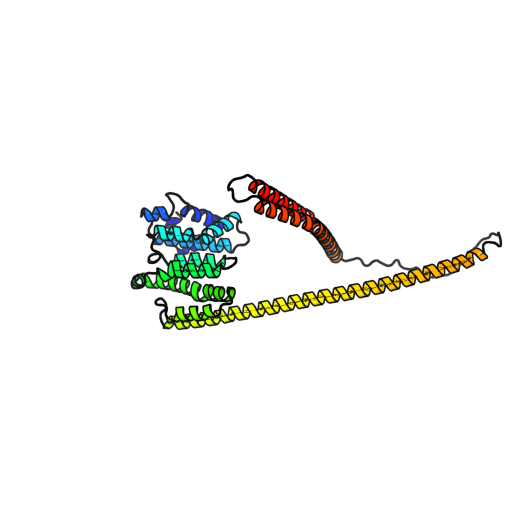037 -20.566 1.00 83.75 99 VAL A O 1
ATOM 794 N N . GLY A 1 100 ? 14.008 8.540 -19.492 1.00 79.12 100 GLY A N 1
ATOM 795 C CA . GLY A 1 100 ? 13.749 9.645 -20.422 1.00 79.12 100 GLY A CA 1
ATOM 796 C C . GLY A 1 100 ? 12.712 10.659 -19.943 1.00 79.12 100 GLY A C 1
ATOM 797 O O . GLY A 1 100 ? 12.329 11.537 -20.709 1.00 79.12 100 GLY A O 1
ATOM 798 N N . GLY A 1 101 ? 12.270 10.572 -18.685 1.00 76.38 101 GLY A N 1
ATOM 799 C CA . GLY A 1 101 ? 11.362 11.542 -18.066 1.00 76.38 101 GLY A CA 1
ATOM 800 C C . GLY A 1 101 ? 9.889 11.380 -18.445 1.00 76.38 101 GLY A C 1
ATOM 801 O O . GLY A 1 101 ? 9.060 12.126 -17.930 1.00 76.38 101 GLY A O 1
ATOM 802 N N . ASP A 1 102 ? 9.560 10.410 -19.299 1.00 73.56 102 ASP A N 1
ATOM 803 C CA . ASP A 1 102 ? 8.194 10.108 -19.720 1.00 73.56 102 ASP A CA 1
ATOM 804 C C . ASP A 1 102 ? 7.639 8.903 -18.944 1.00 73.56 102 ASP A C 1
ATOM 806 O O . ASP A 1 102 ? 8.129 7.774 -19.058 1.00 73.56 102 ASP A O 1
ATOM 810 N N . PHE A 1 103 ? 6.588 9.145 -18.157 1.00 71.81 103 PHE A N 1
ATOM 811 C CA . PHE A 1 103 ? 5.863 8.111 -17.416 1.00 71.81 103 PHE A CA 1
ATOM 812 C C . PHE A 1 103 ? 5.245 7.057 -18.347 1.00 71.81 103 PHE A C 1
ATOM 814 O O . PHE A 1 103 ? 5.124 5.896 -17.952 1.00 71.81 103 PHE A O 1
ATOM 821 N N . GLY A 1 104 ? 4.918 7.421 -19.592 1.00 67.00 104 GLY A N 1
ATOM 822 C CA . GLY A 1 104 ? 4.313 6.525 -20.575 1.00 67.00 104 GLY A CA 1
ATOM 823 C C . GLY A 1 104 ? 5.237 5.418 -21.080 1.00 67.00 104 GLY A C 1
ATOM 824 O O . GLY A 1 104 ? 4.749 4.381 -21.527 1.00 67.00 104 GLY A O 1
ATOM 825 N N . GLN A 1 105 ? 6.557 5.595 -20.967 1.00 71.19 105 GLN A N 1
ATOM 826 C CA . GLN A 1 105 ? 7.566 4.605 -21.379 1.00 71.19 105 GLN A CA 1
ATOM 827 C C . GLN A 1 105 ? 8.027 3.700 -20.229 1.00 71.19 105 GLN A C 1
ATOM 829 O O . GLN A 1 105 ? 8.809 2.764 -20.417 1.00 71.19 105 GLN A O 1
ATOM 834 N N . ALA A 1 106 ? 7.569 3.992 -19.015 1.00 79.31 106 ALA A N 1
ATOM 835 C CA . ALA A 1 106 ? 8.064 3.386 -17.801 1.00 79.31 106 ALA A CA 1
ATOM 836 C C . ALA A 1 106 ? 7.262 2.117 -17.441 1.00 79.31 106 ALA A C 1
ATOM 838 O O . ALA A 1 106 ? 6.033 2.082 -17.516 1.00 79.31 106 ALA A O 1
ATOM 839 N N . SER A 1 107 ? 7.962 1.055 -17.024 1.00 84.06 107 SER A N 1
ATOM 840 C CA . SER A 1 107 ? 7.352 -0.270 -16.839 1.00 84.06 107 SER A CA 1
ATOM 841 C C . SER A 1 107 ? 6.289 -0.285 -15.723 1.00 84.06 107 SER A C 1
ATOM 843 O O . SER A 1 107 ? 6.628 0.015 -14.572 1.00 84.06 107 SER A O 1
ATOM 845 N N . PRO A 1 108 ? 5.043 -0.741 -15.988 1.00 86.44 108 PRO A N 1
ATOM 846 C CA . PRO A 1 108 ? 3.976 -0.816 -14.997 1.00 86.44 108 PRO A CA 1
ATOM 847 C C . PRO A 1 108 ? 4.317 -1.757 -13.854 1.00 86.44 108 PRO A C 1
ATOM 849 O O . PRO A 1 108 ? 3.755 -1.630 -12.772 1.00 86.44 108 PRO A O 1
ATOM 852 N N . GLU A 1 109 ? 5.245 -2.696 -14.053 1.00 87.75 109 GLU A N 1
ATOM 853 C CA . GLU A 1 109 ? 5.717 -3.561 -12.976 1.00 87.75 109 GLU A CA 1
ATOM 854 C C . GLU A 1 109 ? 6.408 -2.764 -11.861 1.00 87.75 109 GLU A C 1
ATOM 856 O O . GLU A 1 109 ? 6.196 -3.051 -10.679 1.00 87.75 109 GLU A O 1
ATOM 861 N N . ILE A 1 110 ? 7.188 -1.740 -12.227 1.00 88.62 110 ILE A N 1
ATOM 862 C CA . ILE A 1 110 ? 7.866 -0.868 -11.263 1.00 88.62 110 ILE A CA 1
ATOM 863 C C . ILE A 1 110 ? 6.837 -0.021 -10.518 1.00 88.62 110 ILE A C 1
ATOM 865 O O . ILE A 1 110 ? 6.873 0.036 -9.289 1.00 88.62 110 ILE A O 1
ATOM 869 N N . PHE A 1 111 ? 5.887 0.578 -11.243 1.00 90.00 111 PHE A N 1
ATOM 870 C CA . PHE A 1 111 ? 4.804 1.371 -10.653 1.00 90.00 111 PHE A CA 1
ATOM 871 C C . PHE A 1 111 ? 3.957 0.531 -9.705 1.00 90.00 111 PHE A C 1
ATOM 873 O O . PHE A 1 111 ? 3.782 0.901 -8.547 1.00 90.00 111 PHE A O 1
ATOM 880 N N . TYR A 1 112 ? 3.516 -0.646 -10.153 1.00 91.00 112 TYR A N 1
ATOM 881 C CA . TYR A 1 112 ? 2.805 -1.605 -9.316 1.00 91.00 112 TYR A CA 1
ATOM 882 C C . TYR A 1 112 ? 3.589 -1.930 -8.044 1.00 91.00 112 TYR A C 1
ATOM 884 O O . TYR A 1 112 ? 3.031 -1.865 -6.954 1.00 91.00 112 TYR A O 1
ATOM 892 N N . SER A 1 113 ? 4.881 -2.246 -8.159 1.00 89.25 113 SER A N 1
ATOM 893 C CA . SER A 1 113 ? 5.703 -2.605 -7.002 1.00 89.25 113 SER A CA 1
ATOM 894 C C . SER A 1 113 ? 5.843 -1.443 -6.017 1.00 89.25 113 SER A C 1
ATOM 896 O O . SER A 1 113 ? 5.636 -1.635 -4.821 1.00 89.25 113 SER A O 1
ATOM 898 N N . CYS A 1 114 ? 6.140 -0.233 -6.495 1.00 89.25 114 CYS A N 1
ATOM 899 C CA . CYS A 1 114 ? 6.270 0.958 -5.653 1.00 89.25 114 CYS A CA 1
ATOM 900 C C . CYS A 1 114 ? 4.945 1.324 -4.972 1.00 89.25 114 CYS A C 1
ATOM 902 O O . CYS A 1 114 ? 4.907 1.470 -3.749 1.00 89.25 114 CYS A O 1
ATOM 904 N N . TYR A 1 115 ? 3.852 1.404 -5.732 1.00 91.25 115 TYR A N 1
ATOM 905 C CA . TYR A 1 115 ? 2.538 1.749 -5.193 1.00 91.25 115 TYR A CA 1
ATOM 906 C C . TYR A 1 115 ? 1.967 0.666 -4.287 1.00 91.25 115 TYR A C 1
ATOM 908 O O . TYR A 1 115 ? 1.282 0.994 -3.325 1.00 91.25 115 TYR A O 1
ATOM 916 N N . LEU A 1 116 ? 2.270 -0.614 -4.524 1.00 91.00 116 LEU A N 1
ATOM 917 C CA . LEU A 1 116 ? 1.894 -1.686 -3.605 1.00 91.00 116 LEU A CA 1
ATOM 918 C C . LEU A 1 116 ? 2.592 -1.512 -2.256 1.00 91.00 116 LEU A C 1
ATOM 920 O O . LEU A 1 116 ? 1.959 -1.676 -1.216 1.00 91.00 116 LEU A O 1
ATOM 924 N N . ILE A 1 117 ? 3.885 -1.179 -2.254 1.00 88.50 117 ILE A N 1
ATOM 925 C CA . ILE A 1 117 ? 4.612 -0.945 -1.003 1.00 88.50 117 ILE A CA 1
ATOM 926 C C . ILE A 1 117 ? 4.068 0.295 -0.305 1.00 88.50 117 ILE A C 1
ATOM 928 O O . ILE A 1 117 ? 3.845 0.226 0.902 1.00 88.50 117 ILE A O 1
ATOM 932 N N . GLU A 1 118 ? 3.820 1.389 -1.035 1.00 89.19 118 GLU A N 1
ATOM 933 C CA . GLU A 1 118 ? 3.128 2.552 -0.474 1.00 89.19 118 GLU A CA 1
ATOM 934 C C . GLU A 1 118 ? 1.806 2.091 0.156 1.00 89.19 118 GLU A C 1
ATOM 936 O O . GLU A 1 118 ? 1.623 2.279 1.354 1.00 89.19 118 GLU A O 1
ATOM 941 N N . TYR A 1 119 ? 0.929 1.422 -0.598 1.00 90.06 119 TYR A N 1
ATOM 942 C CA . TYR A 1 119 ? -0.410 1.012 -0.155 1.00 90.06 119 TYR A CA 1
ATOM 943 C C . TYR A 1 119 ? -0.392 0.149 1.109 1.00 90.06 119 TYR A C 1
ATOM 945 O O . TYR A 1 119 ? -1.221 0.325 2.002 1.00 90.06 119 TYR A O 1
ATOM 953 N N . LEU A 1 120 ? 0.549 -0.793 1.196 1.00 87.69 120 LEU A N 1
ATOM 954 C CA . LEU A 1 120 ? 0.666 -1.697 2.339 1.00 87.69 120 LEU A CA 1
ATOM 955 C C . LEU A 1 120 ? 1.239 -1.019 3.590 1.00 87.69 120 LEU A C 1
ATOM 957 O O . LEU A 1 120 ? 0.991 -1.501 4.693 1.00 87.69 120 LEU A O 1
ATOM 961 N N . ASN A 1 121 ? 2.005 0.064 3.430 1.00 82.44 121 ASN A N 1
ATOM 962 C CA . ASN A 1 121 ? 2.767 0.691 4.516 1.00 82.44 121 ASN A CA 1
ATOM 963 C C . ASN A 1 121 ? 2.344 2.130 4.827 1.00 82.44 121 ASN A C 1
ATOM 965 O O . ASN A 1 121 ? 2.870 2.742 5.758 1.00 82.44 121 ASN A O 1
ATOM 969 N N . GLY A 1 122 ? 1.423 2.684 4.048 1.00 79.81 122 GLY A N 1
ATOM 970 C CA . GLY A 1 122 ? 0.915 4.027 4.224 1.00 79.81 122 GLY A CA 1
ATOM 971 C C . GLY A 1 122 ? 0.072 4.159 5.483 1.00 79.81 122 GLY A C 1
ATOM 972 O O . GLY A 1 122 ? -0.684 3.266 5.864 1.00 79.81 122 GLY A O 1
ATOM 973 N N . SER A 1 123 ? 0.218 5.302 6.144 1.00 74.81 123 SER A N 1
ATOM 974 C CA . SER A 1 123 ? -0.542 5.642 7.341 1.00 74.81 123 SER A CA 1
ATOM 975 C C . SER A 1 123 ? -0.762 7.148 7.411 1.00 74.81 123 SER A C 1
ATOM 977 O O . SER A 1 123 ? 0.068 7.919 6.923 1.00 74.81 123 SER A O 1
ATOM 979 N N . GLY A 1 124 ? -1.851 7.557 8.054 1.00 74.69 124 GLY A N 1
ATOM 980 C CA . GLY A 1 124 ? -2.184 8.961 8.278 1.00 74.69 124 GLY A CA 1
ATOM 981 C C . GLY A 1 124 ? -3.369 9.448 7.442 1.00 74.69 124 GLY A C 1
ATOM 982 O O . GLY A 1 124 ? -3.845 8.724 6.569 1.00 74.69 124 GLY A O 1
ATOM 983 N N . PRO A 1 125 ? -3.850 10.668 7.731 1.00 69.81 125 PRO A N 1
ATOM 984 C CA . PRO A 1 125 ? -4.990 11.250 7.037 1.00 69.81 125 PRO A CA 1
ATOM 985 C C . PRO A 1 125 ? -4.676 11.477 5.552 1.00 69.81 125 PRO A C 1
ATOM 987 O O . PRO A 1 125 ? -3.546 11.837 5.177 1.00 69.81 125 PRO A O 1
ATOM 990 N N . ASP A 1 126 ? -5.685 11.223 4.721 1.00 80.81 126 ASP A N 1
ATOM 991 C CA . ASP A 1 126 ? -5.708 11.429 3.265 1.00 80.81 126 ASP A CA 1
ATOM 992 C C . ASP A 1 126 ? -4.639 10.636 2.497 1.00 80.81 126 ASP A C 1
ATOM 994 O O . ASP A 1 126 ? -4.316 10.936 1.348 1.00 80.81 126 ASP A O 1
ATOM 998 N N . TYR A 1 127 ? -4.031 9.632 3.137 1.00 86.50 127 TYR A N 1
ATOM 999 C CA . TYR A 1 127 ? -2.971 8.838 2.524 1.00 86.50 127 TYR A CA 1
ATOM 1000 C C . TYR A 1 127 ? -3.472 8.116 1.266 1.00 86.50 127 TYR A C 1
ATOM 1002 O O . TYR A 1 127 ? -2.803 8.154 0.232 1.00 86.50 127 TYR A O 1
ATOM 1010 N N . LEU A 1 128 ? -4.645 7.486 1.350 1.00 88.19 128 LEU A N 1
ATOM 1011 C CA . LEU A 1 128 ? -5.214 6.741 0.234 1.00 88.19 128 LEU A CA 1
ATOM 1012 C C . LEU A 1 128 ? -5.676 7.655 -0.898 1.00 88.19 128 LEU A C 1
ATOM 1014 O O . LEU A 1 128 ? -5.465 7.298 -2.051 1.00 88.19 128 LEU A O 1
ATOM 1018 N N . THR A 1 129 ? -6.216 8.834 -0.583 1.00 86.94 129 THR A N 1
ATOM 1019 C CA . THR A 1 129 ? -6.564 9.857 -1.579 1.00 86.94 129 THR A CA 1
ATOM 1020 C C . THR A 1 129 ? -5.319 10.317 -2.333 1.00 86.94 129 THR A C 1
ATOM 1022 O O . THR A 1 129 ? -5.278 10.240 -3.554 1.00 86.94 129 THR A O 1
ATOM 1025 N N . ARG A 1 130 ? -4.228 10.649 -1.624 1.00 87.75 130 ARG A N 1
ATOM 1026 C CA . ARG A 1 130 ? -2.953 11.002 -2.276 1.00 87.75 130 ARG A CA 1
ATOM 1027 C C . ARG A 1 130 ? -2.388 9.864 -3.122 1.00 87.75 130 ARG A C 1
ATOM 1029 O O . ARG A 1 130 ? -1.797 10.122 -4.165 1.00 87.75 130 ARG A O 1
ATOM 1036 N N . LEU A 1 131 ? -2.508 8.614 -2.669 1.00 89.69 131 LEU A N 1
ATOM 1037 C CA . LEU A 1 131 ? -2.070 7.468 -3.466 1.00 89.69 131 LEU A CA 1
ATOM 1038 C C . LEU A 1 131 ? -2.938 7.308 -4.724 1.00 89.69 131 LEU A C 1
ATOM 1040 O O . LEU A 1 131 ? -2.388 7.043 -5.790 1.00 89.69 131 LEU A O 1
ATOM 1044 N N . ALA A 1 132 ? -4.257 7.472 -4.610 1.00 89.62 132 ALA A N 1
ATOM 1045 C CA . ALA A 1 132 ? -5.172 7.435 -5.746 1.00 89.62 132 ALA A CA 1
ATOM 1046 C C . ALA A 1 132 ? -4.799 8.508 -6.778 1.00 89.62 132 ALA A C 1
ATOM 1048 O O . ALA A 1 132 ? -4.562 8.166 -7.935 1.00 89.62 132 ALA A O 1
ATOM 1049 N N . ASP A 1 133 ? -4.620 9.754 -6.328 1.00 88.12 133 ASP A N 1
ATOM 1050 C CA . ASP A 1 133 ? -4.218 10.881 -7.172 1.00 88.12 133 ASP A CA 1
ATOM 1051 C C . ASP A 1 133 ? -2.887 10.624 -7.877 1.00 88.12 133 ASP A C 1
ATOM 1053 O O . ASP A 1 133 ? -2.746 10.947 -9.054 1.00 88.12 133 ASP A O 1
ATOM 1057 N N . LYS A 1 134 ? -1.903 10.040 -7.180 1.00 88.00 134 LYS A N 1
ATOM 1058 C CA . LYS A 1 134 ? -0.621 9.668 -7.792 1.00 88.00 134 LYS A CA 1
ATOM 1059 C C . LYS A 1 134 ? -0.808 8.625 -8.887 1.00 88.00 134 LYS A C 1
ATOM 1061 O O . LYS A 1 134 ? -0.279 8.796 -9.977 1.00 88.00 134 LYS A O 1
ATOM 1066 N N . ILE A 1 135 ? -1.529 7.537 -8.610 1.00 89.62 135 ILE A N 1
ATOM 1067 C CA . ILE A 1 135 ? -1.708 6.458 -9.591 1.00 89.62 135 ILE A CA 1
ATOM 1068 C C . ILE A 1 135 ? -2.430 6.986 -10.835 1.00 89.62 135 ILE A C 1
ATOM 1070 O O . ILE A 1 135 ? -2.004 6.707 -11.956 1.00 89.62 135 ILE A O 1
ATOM 1074 N N . GLU A 1 136 ? -3.492 7.764 -10.635 1.00 87.69 136 GLU A N 1
ATOM 1075 C CA . GLU A 1 136 ? -4.287 8.337 -11.716 1.00 87.69 136 GLU A CA 1
ATOM 1076 C C . GLU A 1 136 ? -3.494 9.382 -12.507 1.00 87.69 136 GLU A C 1
ATOM 1078 O O . GLU A 1 136 ? -3.271 9.211 -13.704 1.00 87.69 136 GLU A O 1
ATOM 1083 N N . ASN A 1 137 ? -2.999 10.429 -11.842 1.00 85.00 137 ASN A N 1
ATOM 1084 C CA . ASN A 1 137 ? -2.417 11.588 -12.518 1.00 85.00 137 ASN A CA 1
ATOM 1085 C C . ASN A 1 137 ? -0.957 11.395 -12.934 1.00 85.00 137 ASN A C 1
ATOM 1087 O O . ASN A 1 137 ? -0.554 11.930 -13.965 1.00 85.00 137 ASN A O 1
ATOM 1091 N N . GLU A 1 138 ? -0.144 10.670 -12.158 1.00 82.31 138 GLU A N 1
ATOM 1092 C CA . GLU A 1 138 ? 1.264 10.457 -12.520 1.00 82.31 138 GLU A CA 1
ATOM 1093 C C . GLU A 1 138 ? 1.404 9.338 -13.554 1.00 82.31 138 GLU A C 1
ATOM 1095 O O . GLU A 1 138 ? 2.214 9.469 -14.469 1.00 82.31 138 GLU A O 1
ATOM 1100 N N . TYR A 1 139 ? 0.611 8.263 -13.459 1.00 83.75 139 TYR A N 1
ATOM 1101 C CA . TYR A 1 139 ? 0.771 7.103 -14.338 1.00 83.75 139 TYR A CA 1
ATOM 1102 C C . TYR A 1 139 ? -0.361 6.921 -15.349 1.00 83.75 139 TYR A C 1
ATOM 1104 O O . TYR A 1 139 ? -0.108 7.004 -16.549 1.00 83.75 139 TYR A O 1
ATOM 1112 N N . LEU A 1 140 ? -1.600 6.680 -14.905 1.00 85.00 140 LEU A N 1
ATOM 1113 C CA . LEU A 1 140 ? -2.694 6.284 -15.807 1.00 85.00 140 LEU A CA 1
ATOM 1114 C C . LEU A 1 140 ? -3.062 7.365 -16.832 1.00 85.00 140 LEU A C 1
ATOM 1116 O O . LEU A 1 140 ? -3.463 7.022 -17.940 1.00 85.00 140 LEU A O 1
ATOM 1120 N N . SER A 1 141 ? -2.901 8.645 -16.504 1.00 82.88 141 SER A N 1
ATOM 1121 C CA . SER A 1 141 ? -3.143 9.758 -17.434 1.00 82.88 141 SER A CA 1
ATOM 1122 C C . SER A 1 141 ? -2.033 9.949 -18.474 1.00 82.88 141 SER A C 1
ATOM 1124 O O . SER A 1 141 ? -2.284 10.519 -19.531 1.00 82.88 141 SER A O 1
ATOM 1126 N N . ASN A 1 142 ? -0.816 9.469 -18.200 1.00 79.31 142 ASN A N 1
ATOM 1127 C CA . ASN A 1 142 ? 0.357 9.655 -19.071 1.00 79.31 142 ASN A CA 1
ATOM 1128 C C . ASN A 1 142 ? 0.727 8.388 -19.849 1.00 79.31 142 ASN A C 1
ATOM 1130 O O . ASN A 1 142 ? 1.721 8.350 -20.573 1.00 79.31 142 ASN A O 1
ATOM 1134 N N . ILE A 1 143 ? -0.040 7.319 -19.667 1.00 77.62 143 ILE A N 1
ATOM 1135 C CA . ILE A 1 143 ? 0.292 6.016 -20.204 1.00 77.62 143 ILE A CA 1
ATOM 1136 C C . ILE A 1 143 ? 0.022 5.973 -21.720 1.00 77.62 143 ILE A C 1
ATOM 1138 O O . ILE A 1 143 ? -1.102 6.170 -22.178 1.00 77.62 143 ILE A O 1
ATOM 1142 N N . ASN A 1 144 ? 1.052 5.714 -22.531 1.00 70.94 144 ASN A N 1
ATOM 1143 C CA . ASN A 1 144 ? 0.890 5.702 -23.986 1.00 70.94 144 ASN A CA 1
ATOM 1144 C C . ASN A 1 144 ? 0.257 4.383 -24.457 1.00 70.94 144 ASN A C 1
ATOM 1146 O O . ASN A 1 144 ? 0.923 3.345 -24.480 1.00 70.94 144 ASN A O 1
ATOM 1150 N N . VAL A 1 145 ? -1.021 4.439 -24.853 1.00 64.44 145 VAL A N 1
ATOM 1151 C CA . VAL A 1 145 ? -1.824 3.269 -25.250 1.00 64.44 145 VAL A CA 1
ATOM 1152 C C . VAL A 1 145 ? -1.294 2.558 -26.508 1.00 64.44 145 VAL A C 1
ATOM 1154 O O . VAL A 1 145 ? -1.495 1.359 -26.712 1.00 64.44 145 VAL A O 1
ATOM 1157 N N . GLU A 1 146 ? -0.566 3.261 -27.365 1.00 63.06 146 GLU A N 1
ATOM 1158 C CA . GLU A 1 146 ? -0.102 2.703 -28.638 1.00 63.06 146 GLU A CA 1
ATOM 1159 C C . GLU A 1 146 ? 1.047 1.702 -28.437 1.00 63.06 146 GLU A C 1
ATOM 1161 O O . GLU A 1 146 ? 1.163 0.723 -29.181 1.00 63.06 146 GLU A O 1
ATOM 1166 N N . ILE A 1 147 ? 1.820 1.860 -27.354 1.00 61.47 147 ILE A N 1
ATOM 1167 C CA . ILE A 1 147 ? 2.933 0.974 -26.975 1.00 61.47 147 ILE A CA 1
ATOM 1168 C C . ILE A 1 147 ? 2.434 -0.441 -26.584 1.00 61.47 147 ILE A C 1
ATOM 1170 O O . ILE A 1 147 ? 3.204 -1.402 -26.606 1.00 61.47 147 ILE A O 1
ATOM 1174 N N . TYR A 1 148 ? 1.134 -0.632 -26.305 1.00 58.56 148 TYR A N 1
ATOM 1175 C CA . TYR A 1 148 ? 0.553 -1.933 -25.914 1.00 58.56 148 TYR A CA 1
ATOM 1176 C C . TYR A 1 148 ? 0.263 -2.899 -27.072 1.00 58.56 148 TYR A C 1
ATOM 1178 O O . TYR A 1 148 ? -0.304 -3.967 -26.828 1.00 58.56 148 TYR A O 1
ATOM 1186 N N . THR A 1 149 ? 0.602 -2.559 -28.317 1.00 55.28 149 THR A N 1
ATOM 1187 C CA . THR A 1 149 ? 0.161 -3.324 -29.500 1.00 55.28 149 THR A CA 1
ATOM 1188 C C . THR A 1 149 ? 1.159 -4.375 -30.014 1.00 55.28 149 THR A C 1
ATOM 1190 O O . THR A 1 149 ? 0.745 -5.293 -30.721 1.00 55.28 149 THR A O 1
ATOM 1193 N N . GLU A 1 150 ? 2.435 -4.350 -29.607 1.00 54.31 150 GLU A N 1
ATOM 1194 C CA . GLU A 1 150 ? 3.461 -5.319 -30.054 1.00 54.31 150 GLU A CA 1
ATOM 1195 C C . GLU A 1 150 ? 3.841 -6.369 -28.993 1.00 54.31 150 GLU A C 1
ATOM 1197 O O . GLU A 1 150 ? 3.455 -6.253 -27.844 1.00 54.31 150 GLU A O 1
ATOM 1202 N N . ALA A 1 151 ? 4.610 -7.411 -29.345 1.00 45.25 151 ALA A N 1
ATOM 1203 C CA . ALA A 1 151 ? 4.912 -8.616 -28.542 1.00 45.25 151 ALA A CA 1
ATOM 1204 C C . ALA A 1 151 ? 5.415 -8.418 -27.086 1.00 45.25 151 ALA A C 1
ATOM 1206 O O . ALA A 1 151 ? 5.314 -9.352 -26.285 1.00 45.25 151 ALA A O 1
ATOM 1207 N N . PHE A 1 152 ? 5.880 -7.226 -26.698 1.00 51.31 152 PHE A N 1
ATOM 1208 C CA . PHE A 1 152 ? 6.068 -6.849 -25.285 1.00 51.31 152 PHE A CA 1
ATOM 1209 C C . PHE A 1 152 ? 4.736 -6.719 -24.506 1.00 51.31 152 PHE A C 1
ATOM 1211 O O . PHE A 1 152 ? 4.740 -6.665 -23.275 1.00 51.31 152 PHE A O 1
ATOM 1218 N N . SER A 1 153 ? 3.594 -6.750 -25.198 1.00 64.12 153 SER A N 1
ATOM 1219 C CA . SER A 1 153 ? 2.264 -6.432 -24.684 1.00 64.12 153 SER A CA 1
ATOM 1220 C C . SER A 1 153 ? 1.770 -7.402 -23.636 1.00 64.12 153 SER A C 1
ATOM 1222 O O . SER A 1 153 ? 1.250 -6.943 -22.638 1.00 64.12 153 SER A O 1
ATOM 1224 N N . LYS A 1 154 ? 1.946 -8.722 -23.768 1.00 71.81 154 LYS A N 1
ATOM 1225 C CA . LYS A 1 154 ? 1.291 -9.657 -22.830 1.00 71.81 154 LYS A CA 1
ATOM 1226 C C . LYS A 1 154 ? 1.794 -9.525 -21.394 1.00 71.81 154 LYS A C 1
ATOM 1228 O O . LYS A 1 154 ? 0.996 -9.500 -20.460 1.00 71.81 154 LYS A O 1
ATOM 1233 N N . LEU A 1 155 ? 3.113 -9.454 -21.204 1.00 71.50 155 LEU A N 1
ATOM 1234 C CA . LEU A 1 155 ? 3.691 -9.296 -19.868 1.00 71.50 155 LEU A CA 1
ATOM 1235 C C . LEU A 1 155 ? 3.374 -7.899 -19.322 1.00 71.50 155 LEU A C 1
ATOM 1237 O O . LEU A 1 155 ? 2.932 -7.758 -18.186 1.00 71.50 155 LEU A O 1
ATOM 1241 N N . TYR A 1 156 ? 3.542 -6.878 -20.158 1.00 76.25 156 TYR A N 1
ATOM 1242 C CA . TYR A 1 156 ? 3.306 -5.489 -19.794 1.00 76.25 156 TYR A CA 1
ATOM 1243 C C . TYR A 1 156 ? 1.823 -5.228 -19.458 1.00 76.25 156 TYR A C 1
ATOM 1245 O O . TYR A 1 156 ? 1.529 -4.632 -18.426 1.00 76.25 156 TYR A O 1
ATOM 1253 N N . GLN A 1 157 ? 0.886 -5.788 -20.229 1.00 78.44 157 GLN A N 1
ATOM 1254 C CA . GLN A 1 157 ? -0.555 -5.828 -19.948 1.00 78.44 157 GLN A CA 1
ATOM 1255 C C . GLN A 1 157 ? -0.841 -6.556 -18.638 1.00 78.44 157 GLN A C 1
ATOM 1257 O O . GLN A 1 157 ? -1.601 -6.051 -17.822 1.00 78.44 157 GLN A O 1
ATOM 1262 N N . ALA A 1 158 ? -0.208 -7.704 -18.373 1.00 84.00 158 ALA A N 1
ATOM 1263 C CA . ALA A 1 158 ? -0.396 -8.404 -17.103 1.00 84.00 158 ALA A CA 1
ATOM 1264 C C . ALA A 1 158 ? 0.037 -7.548 -15.897 1.00 84.00 158 ALA A C 1
ATOM 1266 O O . ALA A 1 158 ? -0.601 -7.595 -14.844 1.00 84.00 158 ALA A O 1
ATOM 1267 N N . HIS A 1 159 ? 1.101 -6.752 -16.029 1.00 86.00 159 HIS A N 1
ATOM 1268 C CA . HIS A 1 159 ? 1.526 -5.816 -14.985 1.00 86.00 159 HIS A CA 1
ATOM 1269 C C . HIS A 1 159 ? 0.625 -4.581 -14.893 1.00 86.00 159 HIS A C 1
ATOM 1271 O O . HIS A 1 159 ? 0.308 -4.160 -13.781 1.00 86.00 159 HIS A O 1
ATOM 1277 N N . LEU A 1 160 ? 0.146 -4.055 -16.021 1.00 86.44 160 LEU A N 1
ATOM 1278 C CA . LEU A 1 160 ? -0.850 -2.986 -16.046 1.00 86.44 160 LEU A CA 1
ATOM 1279 C C . LEU A 1 160 ? -2.155 -3.431 -15.373 1.00 86.44 160 LEU A C 1
ATOM 1281 O O . LEU A 1 160 ? -2.675 -2.716 -14.527 1.00 86.44 160 LEU A O 1
ATOM 1285 N N . HIS A 1 161 ? -2.633 -4.647 -15.643 1.00 88.12 161 HIS A N 1
ATOM 1286 C CA . HIS A 1 161 ? -3.805 -5.215 -14.974 1.00 88.12 161 HIS A CA 1
ATOM 1287 C C . HIS A 1 161 ? -3.616 -5.336 -13.463 1.00 88.12 161 HIS A C 1
ATOM 1289 O O . HIS A 1 161 ? -4.540 -5.033 -12.711 1.00 88.12 161 HIS A O 1
ATOM 1295 N N . LYS A 1 162 ? -2.421 -5.719 -12.995 1.00 90.94 162 LYS A N 1
ATOM 1296 C CA . LYS A 1 162 ? -2.107 -5.729 -11.555 1.00 90.94 162 LYS A CA 1
ATOM 1297 C C . LYS A 1 162 ? -2.150 -4.329 -10.950 1.00 90.94 162 LYS A C 1
ATOM 1299 O O . LYS A 1 162 ? -2.619 -4.173 -9.825 1.00 90.94 162 LYS A O 1
ATOM 1304 N N . LEU A 1 163 ? -1.668 -3.322 -11.675 1.00 91.12 163 LEU A N 1
ATOM 1305 C CA . LEU A 1 163 ? -1.736 -1.932 -11.238 1.00 91.12 163 LEU A CA 1
ATOM 1306 C C . LEU A 1 163 ? -3.179 -1.415 -11.206 1.00 91.12 163 LEU A C 1
ATOM 1308 O O . LEU A 1 163 ? -3.585 -0.828 -10.208 1.00 91.12 163 LEU A O 1
ATOM 1312 N N . LEU A 1 164 ? -3.965 -1.689 -12.247 1.00 91.31 164 LEU A N 1
ATOM 1313 C CA . LEU A 1 164 ? -5.390 -1.355 -12.299 1.00 91.31 164 LEU A CA 1
ATOM 1314 C C . LEU A 1 164 ? -6.171 -2.071 -11.195 1.00 91.31 164 LEU A C 1
ATOM 1316 O O . LEU A 1 164 ? -7.031 -1.472 -10.567 1.00 91.31 164 LEU A O 1
ATOM 1320 N N . GLU A 1 165 ? -5.845 -3.328 -10.895 1.00 92.62 165 GLU A N 1
ATOM 1321 C CA . GLU A 1 165 ? -6.440 -4.058 -9.773 1.00 92.62 165 GLU A CA 1
ATOM 1322 C C . GLU A 1 165 ? -6.081 -3.434 -8.427 1.00 92.62 165 GLU A C 1
ATOM 1324 O O . GLU A 1 165 ? -6.966 -3.230 -7.597 1.00 92.62 165 GLU A O 1
ATOM 1329 N N . LEU A 1 166 ? -4.819 -3.049 -8.221 1.00 93.38 166 LEU A N 1
ATOM 1330 C CA . LEU A 1 166 ? -4.424 -2.293 -7.035 1.00 93.38 166 LEU A CA 1
ATOM 1331 C C . LEU A 1 166 ? -5.227 -0.988 -6.920 1.00 93.38 166 LEU A C 1
ATOM 1333 O O . LEU A 1 166 ? -5.800 -0.712 -5.869 1.00 93.38 166 LEU A O 1
ATOM 1337 N N . TYR A 1 167 ? -5.313 -0.209 -7.991 1.00 92.75 167 TYR A N 1
ATOM 1338 C CA . TYR A 1 167 ? -5.999 1.079 -7.991 1.00 92.75 167 TYR A CA 1
ATOM 1339 C C . TYR A 1 167 ? -7.514 0.940 -7.767 1.00 92.75 167 TYR A C 1
ATOM 1341 O O . TYR A 1 167 ? -8.042 1.441 -6.774 1.00 92.75 167 TYR A O 1
ATOM 1349 N N . LEU A 1 168 ? -8.196 0.191 -8.634 1.00 91.75 168 LEU A N 1
ATOM 1350 C CA . LEU A 1 168 ? -9.658 0.112 -8.695 1.00 91.75 168 LEU A CA 1
ATOM 1351 C C . LEU A 1 168 ? -10.258 -0.750 -7.584 1.00 91.75 168 LEU A C 1
ATOM 1353 O O . LEU A 1 168 ? -11.330 -0.441 -7.079 1.00 91.75 168 LEU A O 1
ATOM 1357 N N . VAL A 1 169 ? -9.587 -1.835 -7.188 1.00 92.06 169 VAL A N 1
ATOM 1358 C CA . VAL A 1 169 ? -10.142 -2.805 -6.224 1.00 92.06 169 VAL A CA 1
ATOM 1359 C C . VAL A 1 169 ? -9.608 -2.572 -4.813 1.00 92.06 169 VAL A C 1
ATOM 1361 O O . VAL A 1 169 ? -10.238 -2.979 -3.838 1.00 92.06 169 VAL A O 1
ATOM 1364 N N . HIS A 1 170 ? -8.450 -1.935 -4.644 1.00 91.38 170 HIS A N 1
ATOM 1365 C CA . HIS A 1 170 ? -7.832 -1.801 -3.322 1.00 91.38 170 HIS A CA 1
ATOM 1366 C C . HIS A 1 170 ? -7.704 -0.357 -2.841 1.00 91.38 170 HIS A C 1
ATOM 1368 O O . HIS A 1 170 ? -8.042 -0.092 -1.684 1.00 91.38 170 HIS A O 1
ATOM 1374 N N . VAL A 1 171 ? -7.254 0.562 -3.695 1.00 91.06 171 VAL A N 1
ATOM 1375 C CA . VAL A 1 171 ? -7.012 1.960 -3.312 1.00 91.06 171 VAL A CA 1
ATOM 1376 C C . VAL A 1 171 ? -8.314 2.760 -3.301 1.00 91.06 171 VAL A C 1
ATOM 1378 O O . VAL A 1 171 ? -8.720 3.213 -2.229 1.00 91.06 171 VAL A O 1
ATOM 1381 N N . LEU A 1 172 ? -9.008 2.872 -4.440 1.00 89.81 172 LEU A N 1
ATOM 1382 C CA . LEU A 1 172 ? -10.220 3.694 -4.568 1.00 89.81 172 LEU A CA 1
ATOM 1383 C C . LEU A 1 172 ? -11.335 3.313 -3.582 1.00 89.81 172 LEU A C 1
ATOM 1385 O O . LEU A 1 172 ? -11.848 4.210 -2.910 1.00 89.81 172 LEU A O 1
ATOM 1389 N N . PRO A 1 173 ? -11.690 2.024 -3.386 1.00 88.44 173 PRO A N 1
ATOM 1390 C CA . PRO A 1 173 ? -12.794 1.672 -2.492 1.00 88.44 173 PRO A CA 1
ATOM 1391 C C . PRO A 1 173 ? -12.510 2.041 -1.037 1.00 88.44 173 PRO A C 1
ATOM 1393 O O . PRO A 1 173 ? -13.421 2.386 -0.284 1.00 88.44 173 PRO A O 1
ATOM 1396 N N . ARG A 1 174 ? -11.238 1.973 -0.626 1.00 86.81 174 ARG A N 1
ATOM 1397 C CA . ARG A 1 174 ? -10.827 2.377 0.719 1.00 86.81 174 ARG A CA 1
ATOM 1398 C C . ARG A 1 174 ? -10.761 3.898 0.856 1.00 86.81 174 ARG A C 1
ATOM 1400 O O . ARG A 1 174 ? -11.255 4.397 1.862 1.00 86.81 174 ARG A O 1
ATOM 1407 N N . ALA A 1 175 ? -10.233 4.611 -0.142 1.00 86.06 175 ALA A N 1
ATOM 1408 C CA . ALA A 1 175 ? -10.210 6.077 -0.162 1.00 86.06 175 ALA A CA 1
ATOM 1409 C C . ALA A 1 175 ? -11.633 6.659 -0.070 1.00 86.06 175 ALA A C 1
ATOM 1411 O O . ALA A 1 175 ? -11.928 7.452 0.820 1.00 86.06 175 ALA A O 1
ATOM 1412 N N . ALA A 1 176 ? -12.554 6.159 -0.901 1.00 84.19 176 ALA A N 1
ATOM 1413 C CA . ALA A 1 176 ? -13.958 6.573 -0.910 1.00 84.19 176 ALA A CA 1
ATOM 1414 C C . ALA A 1 176 ? -14.642 6.393 0.456 1.00 84.19 176 ALA A C 1
ATOM 1416 O O . ALA A 1 176 ? -15.463 7.214 0.867 1.00 84.19 176 ALA A O 1
ATOM 1417 N N . ARG A 1 177 ? -14.294 5.323 1.181 1.00 80.19 177 ARG A N 1
ATOM 1418 C CA . ARG A 1 177 ? -14.807 5.069 2.531 1.00 80.19 177 ARG A CA 1
ATOM 1419 C C . ARG A 1 177 ? -14.220 6.001 3.583 1.00 80.19 177 ARG A C 1
ATOM 1421 O O . ARG A 1 177 ? -14.966 6.424 4.460 1.00 80.19 177 ARG A O 1
ATOM 1428 N N . GLU A 1 178 ? -12.920 6.290 3.527 1.00 78.69 178 GLU A N 1
ATOM 1429 C CA . GLU A 1 178 ? -12.277 7.232 4.457 1.00 78.69 178 GLU A CA 1
ATOM 1430 C C . GLU A 1 178 ? -12.876 8.638 4.331 1.00 78.69 178 GLU A C 1
ATOM 1432 O O . GLU A 1 178 ? -13.093 9.303 5.341 1.00 78.69 178 GLU A O 1
ATOM 1437 N N . GLU A 1 179 ? -13.244 9.043 3.116 1.00 77.38 179 GLU A N 1
ATOM 1438 C CA . GLU A 1 179 ? -13.908 10.324 2.851 1.00 77.38 179 GLU A CA 1
ATOM 1439 C C . GLU A 1 179 ? -15.425 10.310 3.110 1.00 77.38 179 GLU A C 1
ATOM 1441 O O . GLU A 1 179 ? -16.080 11.348 3.014 1.00 77.38 179 GLU A O 1
ATOM 1446 N N . GLY A 1 180 ? -16.019 9.149 3.415 1.00 69.44 180 GLY A N 1
ATOM 1447 C CA . GLY A 1 180 ? -17.474 9.002 3.552 1.00 69.44 180 GLY A CA 1
ATOM 1448 C C . GLY A 1 180 ? -18.241 9.312 2.259 1.00 69.44 180 GLY A C 1
ATOM 1449 O O . GLY A 1 180 ? -19.412 9.692 2.303 1.00 69.44 180 GLY A O 1
ATOM 1450 N N . ASN A 1 181 ? -17.586 9.185 1.104 1.00 64.38 181 ASN A N 1
ATOM 1451 C CA . ASN A 1 181 ? -18.075 9.699 -0.163 1.00 64.38 181 ASN A CA 1
ATOM 1452 C C . ASN A 1 181 ? -18.589 8.566 -1.062 1.00 64.38 181 ASN A C 1
ATOM 1454 O O . ASN A 1 181 ? -17.827 7.897 -1.759 1.00 64.38 181 ASN A O 1
ATOM 1458 N N . ALA A 1 182 ? -19.913 8.388 -1.104 1.00 61.03 182 ALA A N 1
ATOM 1459 C CA . ALA A 1 182 ? -20.576 7.436 -2.004 1.00 61.03 182 ALA A CA 1
ATOM 1460 C C . ALA A 1 182 ? -20.290 7.707 -3.499 1.00 61.03 182 ALA A C 1
ATOM 1462 O O . ALA A 1 182 ? -20.455 6.815 -4.330 1.00 61.03 182 ALA A O 1
ATOM 1463 N N . LYS A 1 183 ? -19.817 8.914 -3.853 1.00 57.56 183 LYS A N 1
ATOM 1464 C CA . LYS A 1 183 ? -19.405 9.247 -5.225 1.00 57.56 183 LYS A CA 1
ATOM 1465 C C . LYS A 1 183 ? -18.188 8.450 -5.693 1.00 57.56 183 LYS A C 1
ATOM 1467 O O . LYS A 1 183 ? -18.049 8.247 -6.892 1.00 57.56 183 LYS A O 1
ATOM 1472 N N . GLY A 1 184 ? -17.341 7.973 -4.777 1.00 68.75 184 GLY A N 1
ATOM 1473 C CA . GLY A 1 184 ? -16.158 7.192 -5.139 1.00 68.75 184 GLY A CA 1
ATOM 1474 C C . GLY A 1 184 ? -16.493 5.833 -5.764 1.00 68.75 184 GLY A C 1
ATOM 1475 O O . GLY A 1 184 ? -15.770 5.381 -6.645 1.00 68.75 184 GLY A O 1
ATOM 1476 N N . ASP A 1 185 ? -17.615 5.208 -5.383 1.00 74.31 185 ASP A N 1
ATOM 1477 C CA . ASP A 1 185 ? -18.095 3.968 -6.020 1.00 74.31 185 ASP A CA 1
ATOM 1478 C C . ASP A 1 185 ? -18.602 4.238 -7.441 1.00 74.31 185 ASP A C 1
ATOM 1480 O O . ASP A 1 185 ? -18.177 3.581 -8.390 1.00 74.31 185 ASP A O 1
ATOM 1484 N N . ALA A 1 186 ? -19.437 5.269 -7.609 1.00 80.31 186 ALA A N 1
ATOM 1485 C CA . ALA A 1 186 ? -19.931 5.675 -8.925 1.00 80.31 186 ALA A CA 1
ATOM 1486 C C . ALA A 1 186 ? -18.779 6.011 -9.886 1.00 80.31 186 ALA A C 1
ATOM 1488 O O . ALA A 1 186 ? -18.755 5.496 -11.000 1.00 80.31 186 ALA A O 1
ATOM 1489 N N . TYR A 1 187 ? -17.790 6.780 -9.418 1.00 83.62 187 TYR A N 1
ATOM 1490 C CA . TYR A 1 187 ? -16.580 7.091 -10.178 1.00 83.62 187 TYR A CA 1
ATOM 1491 C C . TYR A 1 187 ? -15.784 5.829 -10.543 1.00 83.62 187 TYR A C 1
ATOM 1493 O O . TYR A 1 187 ? -15.391 5.660 -11.691 1.00 83.62 187 TYR A O 1
ATOM 1501 N N . THR A 1 188 ? -15.578 4.903 -9.599 1.00 84.25 188 THR A N 1
ATOM 1502 C CA . THR A 1 188 ? -14.805 3.676 -9.865 1.00 84.25 188 THR A CA 1
ATOM 1503 C C . THR A 1 188 ? -15.490 2.801 -10.918 1.00 84.25 188 THR A C 1
ATOM 1505 O O . THR A 1 188 ? -14.822 2.242 -11.788 1.00 84.25 188 THR A O 1
ATOM 1508 N N . ARG A 1 189 ? -16.824 2.692 -10.870 1.00 84.12 189 ARG A N 1
ATOM 1509 C CA . ARG A 1 189 ? -17.603 1.958 -11.880 1.00 84.12 189 ARG A CA 1
ATOM 1510 C C . ARG A 1 189 ? -17.547 2.638 -13.240 1.00 84.12 189 ARG A C 1
ATOM 1512 O O . ARG A 1 189 ? -17.261 1.968 -14.226 1.00 84.12 189 ARG A O 1
ATOM 1519 N N . GLU A 1 190 ? -17.746 3.952 -13.278 1.00 86.00 190 GLU A N 1
ATOM 1520 C CA . GLU A 1 190 ? -17.638 4.743 -14.505 1.00 86.00 190 GLU A CA 1
ATOM 1521 C C . GLU A 1 190 ? -16.246 4.606 -15.134 1.00 86.00 190 GLU A C 1
ATOM 1523 O O . GLU A 1 190 ? -16.130 4.423 -16.346 1.00 86.00 190 GLU A O 1
ATOM 1528 N N . PHE A 1 191 ? -15.191 4.611 -14.313 1.00 86.06 191 PHE A N 1
ATOM 1529 C CA . PHE A 1 191 ? -13.831 4.366 -14.776 1.00 86.06 191 PHE A CA 1
ATOM 1530 C C . PHE A 1 191 ? -13.711 2.976 -15.401 1.00 86.06 191 PHE A C 1
ATOM 1532 O O . PHE A 1 191 ? -13.193 2.863 -16.503 1.00 86.06 191 PHE A O 1
ATOM 1539 N N . ILE A 1 192 ? -14.194 1.914 -14.743 1.00 85.81 192 ILE A N 1
ATOM 1540 C CA . ILE A 1 192 ? -14.125 0.541 -15.280 1.00 85.81 192 ILE A CA 1
ATOM 1541 C C . ILE A 1 192 ? -14.846 0.433 -16.628 1.00 85.81 192 ILE A C 1
ATOM 1543 O O . ILE A 1 192 ? -14.298 -0.146 -17.567 1.00 85.81 192 ILE A O 1
ATOM 1547 N N . GLU A 1 193 ? -16.053 0.988 -16.725 1.00 86.12 193 GLU A N 1
ATOM 1548 C CA . GLU A 1 193 ? -16.904 0.906 -17.917 1.00 86.12 193 GLU A CA 1
ATOM 1549 C C . GLU A 1 193 ? -16.307 1.663 -19.110 1.00 86.12 193 GLU A C 1
ATOM 1551 O O . GLU A 1 193 ? -16.344 1.163 -20.239 1.00 86.12 193 GLU A O 1
ATOM 1556 N N . ASN A 1 194 ? -15.701 2.827 -18.855 1.00 84.75 194 ASN A N 1
ATOM 1557 C CA . ASN A 1 194 ? -15.153 3.708 -19.889 1.00 84.75 194 ASN A CA 1
ATOM 1558 C C . ASN A 1 194 ? -13.636 3.568 -20.094 1.00 84.75 194 ASN A C 1
ATOM 1560 O O . ASN A 1 194 ? -13.073 4.246 -20.955 1.00 84.75 194 ASN A O 1
ATOM 1564 N N . SER A 1 195 ? -12.953 2.716 -19.323 1.00 80.94 195 SER A N 1
ATOM 1565 C CA . SER A 1 195 ? -11.494 2.621 -19.378 1.00 80.94 195 SER A CA 1
ATOM 1566 C C . SER A 1 195 ? -11.020 2.080 -20.732 1.00 80.94 195 SER A C 1
ATOM 1568 O O . SER A 1 195 ? -11.382 0.957 -21.096 1.00 80.94 195 SER A O 1
ATOM 1570 N N . PRO A 1 196 ? -10.114 2.784 -21.437 1.00 78.25 196 PRO A N 1
ATOM 1571 C CA . PRO A 1 196 ? -9.479 2.251 -22.641 1.00 78.25 196 PRO A CA 1
ATOM 1572 C C . PRO A 1 196 ? -8.496 1.109 -22.330 1.00 78.25 196 PRO A C 1
ATOM 1574 O O . PRO A 1 196 ? -8.045 0.415 -23.238 1.00 78.25 196 PRO A O 1
ATOM 1577 N N . TYR A 1 197 ? -8.156 0.901 -21.052 1.00 75.75 197 TYR A N 1
ATOM 1578 C CA . TYR A 1 197 ? -7.167 -0.081 -20.600 1.00 75.75 197 TYR A CA 1
ATOM 1579 C C . TYR A 1 197 ? -7.776 -1.445 -20.252 1.00 75.75 197 TYR A C 1
ATOM 1581 O O . TYR A 1 197 ? -7.043 -2.404 -20.005 1.00 75.75 197 TYR A O 1
ATOM 1589 N N . ILE A 1 198 ? -9.107 -1.537 -20.183 1.00 80.19 198 ILE A N 1
ATOM 1590 C CA . ILE A 1 198 ? -9.818 -2.729 -19.721 1.00 80.19 198 ILE A CA 1
ATOM 1591 C C . ILE A 1 198 ? -10.706 -3.235 -20.853 1.00 80.19 198 ILE A C 1
ATOM 1593 O O . ILE A 1 198 ? -11.688 -2.600 -21.227 1.00 80.19 198 ILE A O 1
ATOM 1597 N N . ALA A 1 199 ? -10.374 -4.409 -21.387 1.00 81.62 199 ALA A N 1
ATOM 1598 C CA . ALA A 1 199 ? -11.221 -5.079 -22.365 1.00 81.62 199 ALA A CA 1
ATOM 1599 C C . ALA A 1 199 ? -12.583 -5.450 -21.748 1.00 81.62 199 ALA A C 1
ATOM 1601 O O . ALA A 1 199 ? -12.672 -5.756 -20.557 1.00 81.62 199 ALA A O 1
ATOM 1602 N N . ARG A 1 200 ? -13.652 -5.434 -22.556 1.00 81.31 200 ARG A N 1
ATOM 1603 C CA . ARG A 1 200 ? -15.041 -5.626 -22.085 1.00 81.31 200 ARG A CA 1
ATOM 1604 C C . ARG A 1 200 ? -15.263 -6.923 -21.301 1.00 81.31 200 ARG A C 1
ATOM 1606 O O . ARG A 1 200 ? -16.030 -6.946 -20.347 1.00 81.31 200 ARG A O 1
ATOM 1613 N N . ASP A 1 201 ? -14.593 -8.000 -21.686 1.00 81.56 201 ASP A N 1
ATOM 1614 C CA . ASP A 1 201 ? -14.629 -9.295 -20.998 1.00 81.56 201 ASP A CA 1
ATOM 1615 C C . ASP A 1 201 ? -13.956 -9.258 -19.614 1.00 81.56 201 ASP A C 1
ATOM 1617 O O . ASP A 1 201 ? -14.355 -9.979 -18.698 1.00 81.56 201 ASP A O 1
ATOM 1621 N N . VAL A 1 202 ? -12.969 -8.379 -19.434 1.00 84.19 202 VAL A N 1
ATOM 1622 C CA . VAL A 1 202 ? -12.282 -8.150 -18.157 1.00 84.19 202 VAL A CA 1
ATOM 1623 C C . VAL A 1 202 ? -13.040 -7.142 -17.282 1.00 84.19 202 VAL A C 1
ATOM 1625 O O . VAL A 1 202 ? -12.976 -7.242 -16.056 1.00 84.19 202 VAL A O 1
ATOM 1628 N N . GLN A 1 203 ? -13.811 -6.217 -17.868 1.00 87.19 203 GLN A N 1
ATOM 1629 C CA . GLN A 1 203 ? -14.639 -5.255 -17.119 1.00 87.19 203 GLN A CA 1
ATOM 1630 C C . GLN A 1 203 ? -15.581 -5.966 -16.139 1.00 87.19 203 GLN A C 1
ATOM 1632 O O . GLN A 1 203 ? -15.637 -5.596 -14.970 1.00 87.19 203 GLN A O 1
ATOM 1637 N N . VAL A 1 204 ? -16.241 -7.046 -16.576 1.00 86.75 204 VAL A N 1
ATOM 1638 C CA . VAL A 1 204 ? -17.126 -7.855 -15.717 1.00 86.75 204 VAL A CA 1
ATOM 1639 C C . VAL A 1 204 ? -16.375 -8.391 -14.495 1.00 86.75 204 VAL A C 1
ATOM 1641 O O . VAL A 1 204 ? -16.863 -8.277 -13.373 1.00 86.75 204 VAL A O 1
ATOM 1644 N N . GLN A 1 205 ? -15.151 -8.894 -14.686 1.00 89.31 205 GLN A N 1
ATOM 1645 C CA . GLN A 1 205 ? -14.326 -9.412 -13.590 1.00 89.31 205 GLN A CA 1
ATOM 1646 C C . GLN A 1 205 ? -13.942 -8.310 -12.596 1.00 89.31 205 GLN A C 1
ATOM 1648 O O . GLN A 1 205 ? -13.955 -8.542 -11.387 1.00 89.31 205 GLN A O 1
ATOM 1653 N N . TYR A 1 206 ? -13.607 -7.108 -13.077 1.00 89.31 206 TYR A N 1
ATOM 1654 C CA . TYR A 1 206 ? -13.328 -5.968 -12.199 1.00 89.31 206 TYR A CA 1
ATOM 1655 C C . TYR A 1 206 ? -14.565 -5.545 -11.410 1.00 89.31 206 TYR A C 1
ATOM 1657 O O . TYR A 1 206 ? -14.457 -5.327 -10.205 1.00 89.31 206 TYR A O 1
ATOM 1665 N N . THR A 1 207 ? -15.735 -5.500 -12.045 1.00 87.81 207 THR A N 1
ATOM 1666 C CA . THR A 1 207 ? -17.002 -5.171 -11.380 1.00 87.81 207 THR A CA 1
ATOM 1667 C C . THR A 1 207 ? -17.358 -6.196 -10.301 1.00 87.81 207 THR A C 1
ATOM 1669 O O . THR A 1 207 ? -17.732 -5.820 -9.189 1.00 87.81 207 THR A O 1
ATOM 1672 N N . GLU A 1 208 ? -17.175 -7.491 -10.569 1.00 89.56 208 GLU A N 1
ATOM 1673 C CA . GLU A 1 208 ? -17.378 -8.555 -9.577 1.00 89.56 208 GLU A CA 1
ATOM 1674 C C . GLU A 1 208 ? -16.393 -8.451 -8.406 1.00 89.56 208 GLU A C 1
ATOM 1676 O O . GLU A 1 208 ? -16.800 -8.517 -7.241 1.00 89.56 208 GLU A O 1
ATOM 1681 N N . LYS A 1 209 ? -15.101 -8.235 -8.691 1.00 90.81 209 LYS A N 1
ATOM 1682 C CA . LYS A 1 209 ? -14.069 -8.025 -7.662 1.00 90.81 209 LYS A CA 1
ATOM 1683 C C . LYS A 1 209 ? -14.361 -6.794 -6.809 1.00 90.81 209 LYS A C 1
ATOM 1685 O O . LYS A 1 209 ? -14.208 -6.850 -5.589 1.00 90.81 209 LYS A O 1
ATOM 1690 N N . LEU A 1 210 ? -14.799 -5.701 -7.429 1.00 89.69 210 LEU A N 1
ATOM 1691 C CA . LEU A 1 210 ? -15.168 -4.463 -6.749 1.00 89.69 210 LEU A CA 1
ATOM 1692 C C . LEU A 1 210 ? -16.363 -4.687 -5.813 1.00 89.69 210 LEU A C 1
ATOM 1694 O O . LEU A 1 210 ? -16.302 -4.330 -4.637 1.00 89.69 210 LEU A O 1
ATOM 1698 N N . ALA A 1 211 ? -17.412 -5.362 -6.290 1.00 88.62 211 ALA A N 1
ATOM 1699 C CA . ALA A 1 211 ? -18.569 -5.714 -5.469 1.00 88.62 211 ALA A CA 1
ATOM 1700 C C . ALA A 1 211 ? -18.183 -6.617 -4.285 1.00 88.62 211 ALA A C 1
ATOM 1702 O O . ALA A 1 211 ? -18.623 -6.388 -3.155 1.00 88.62 211 ALA A O 1
ATOM 1703 N N . ALA A 1 212 ? -17.326 -7.617 -4.513 1.00 90.81 212 ALA A N 1
ATOM 1704 C CA . ALA A 1 212 ? -16.791 -8.462 -3.449 1.00 90.81 212 ALA A CA 1
ATOM 1705 C C . ALA A 1 212 ? -15.973 -7.651 -2.430 1.00 90.81 212 ALA A C 1
ATOM 1707 O O . ALA A 1 212 ? -16.090 -7.881 -1.224 1.00 90.81 212 ALA A O 1
ATOM 1708 N N . LYS A 1 213 ? -15.193 -6.663 -2.889 1.00 90.75 213 LYS A N 1
ATOM 1709 C CA . LYS A 1 213 ? -14.423 -5.782 -2.007 1.00 90.75 213 LYS A CA 1
ATOM 1710 C C . LYS A 1 213 ? -15.318 -4.930 -1.117 1.00 90.75 213 LYS A C 1
ATOM 1712 O O . LYS A 1 213 ? -15.043 -4.831 0.077 1.00 90.75 213 LYS A O 1
ATOM 1717 N N . TYR A 1 214 ? -16.369 -4.326 -1.667 1.00 87.88 214 TYR A N 1
ATOM 1718 C CA . TYR A 1 214 ? -17.302 -3.537 -0.864 1.00 87.88 214 TYR A CA 1
ATOM 1719 C C . TYR A 1 214 ? -17.963 -4.387 0.221 1.00 87.88 214 TYR A C 1
ATOM 1721 O O . TYR A 1 214 ? -17.944 -3.986 1.382 1.00 87.88 214 TYR A O 1
ATOM 1729 N N . ARG A 1 215 ? -18.395 -5.613 -0.108 1.00 89.38 215 ARG A N 1
ATOM 1730 C CA . ARG A 1 215 ? -18.912 -6.565 0.891 1.00 89.38 215 ARG A CA 1
ATOM 1731 C C . ARG A 1 215 ? -17.893 -6.875 1.989 1.00 89.38 215 ARG A C 1
ATOM 1733 O O . ARG A 1 215 ? -18.235 -6.839 3.162 1.00 89.38 215 ARG A O 1
ATOM 1740 N N . GLU A 1 216 ? -16.629 -7.117 1.634 1.00 90.56 216 GLU A N 1
ATOM 1741 C CA . GLU A 1 216 ? -15.559 -7.343 2.620 1.00 90.56 216 GLU A CA 1
ATOM 1742 C C . GLU A 1 216 ? -15.368 -6.132 3.553 1.00 90.56 216 GLU A C 1
ATOM 1744 O O . GLU A 1 216 ? -15.148 -6.294 4.757 1.00 90.56 216 GLU A O 1
ATOM 1749 N N . LEU A 1 217 ? -15.432 -4.911 3.013 1.00 87.81 217 LEU A N 1
ATOM 1750 C CA . LEU A 1 217 ? -15.312 -3.680 3.798 1.00 87.81 217 LEU A CA 1
ATOM 1751 C C . LEU A 1 217 ? -16.521 -3.474 4.722 1.00 87.81 217 LEU A C 1
ATOM 1753 O O . LEU A 1 217 ? -16.334 -3.071 5.874 1.00 87.81 217 LEU A O 1
ATOM 1757 N N . ASP A 1 218 ? -17.727 -3.784 4.249 1.00 88.81 218 ASP A N 1
ATOM 1758 C CA . ASP A 1 218 ? -18.970 -3.749 5.027 1.00 88.81 218 ASP A CA 1
ATOM 1759 C C . ASP A 1 218 ? -18.941 -4.758 6.175 1.00 88.81 218 ASP A C 1
ATOM 1761 O O . ASP A 1 218 ? -19.121 -4.373 7.333 1.00 88.81 218 ASP A O 1
ATOM 1765 N N . ASP A 1 219 ? -18.577 -6.009 5.896 1.00 91.00 219 ASP A N 1
ATOM 1766 C CA . ASP A 1 219 ? -18.438 -7.062 6.905 1.00 91.00 219 ASP A CA 1
ATOM 1767 C C . ASP A 1 219 ? -17.386 -6.709 7.961 1.00 91.00 219 ASP A C 1
ATOM 1769 O O . ASP A 1 219 ? -17.570 -6.940 9.160 1.00 91.00 219 ASP A O 1
ATOM 1773 N N . LYS A 1 220 ? -16.255 -6.135 7.535 1.00 88.69 220 LYS A N 1
ATOM 1774 C CA . LYS A 1 220 ? -15.189 -5.715 8.451 1.00 88.69 220 LYS A CA 1
ATOM 1775 C C . LYS A 1 220 ? -15.652 -4.595 9.377 1.00 88.69 220 LYS A C 1
ATOM 1777 O O . LYS A 1 220 ? -15.270 -4.585 10.548 1.00 88.69 220 LYS A O 1
ATOM 1782 N N . GLU A 1 221 ? -16.449 -3.665 8.870 1.00 87.50 221 GLU A N 1
ATOM 1783 C CA . GLU A 1 221 ? -17.006 -2.572 9.662 1.00 87.50 221 GLU A CA 1
ATOM 1784 C C . GLU A 1 221 ? -18.069 -3.066 10.640 1.00 87.50 221 GLU A C 1
ATOM 1786 O O . GLU A 1 221 ? -17.992 -2.748 11.825 1.00 87.50 221 GLU A O 1
ATOM 1791 N N . ALA A 1 222 ? -18.976 -3.937 10.194 1.00 90.75 222 ALA A N 1
ATOM 1792 C CA . ALA A 1 222 ? -19.962 -4.575 11.061 1.00 90.75 222 ALA A CA 1
ATOM 1793 C C . ALA A 1 222 ? -19.287 -5.323 12.225 1.00 90.75 222 ALA A C 1
ATOM 1795 O O . ALA A 1 222 ? -19.644 -5.130 13.387 1.00 90.75 222 ALA A O 1
ATOM 1796 N N . ARG A 1 223 ? -18.226 -6.094 11.946 1.00 90.75 223 ARG A N 1
ATOM 1797 C CA . ARG A 1 223 ? -17.438 -6.783 12.987 1.00 90.75 223 ARG A CA 1
ATOM 1798 C C . ARG A 1 223 ? -16.733 -5.821 13.941 1.00 90.75 223 ARG A C 1
ATOM 1800 O O . ARG A 1 223 ? -16.636 -6.107 15.135 1.00 90.75 223 ARG A O 1
ATOM 1807 N N . ARG A 1 224 ? -16.221 -4.689 13.445 1.00 89.62 224 ARG A N 1
ATOM 1808 C CA . ARG A 1 224 ? -15.607 -3.651 14.292 1.00 89.62 224 ARG A CA 1
ATOM 1809 C C . ARG A 1 224 ? -16.632 -3.031 15.232 1.00 89.62 224 ARG A C 1
ATOM 1811 O O . ARG A 1 224 ? -16.345 -2.904 16.419 1.00 89.62 224 ARG A O 1
ATOM 1818 N N . GLN A 1 225 ? -17.819 -2.711 14.726 1.00 90.25 225 GLN A N 1
ATOM 1819 C CA . GLN A 1 225 ? -18.916 -2.165 15.524 1.00 90.25 225 GLN A CA 1
ATOM 1820 C C . GLN A 1 225 ? -19.411 -3.170 16.569 1.00 90.25 225 GLN A C 1
ATOM 1822 O O . GLN A 1 225 ? -19.571 -2.803 17.731 1.00 90.25 225 GLN A O 1
ATOM 1827 N N . GLU A 1 226 ? -19.560 -4.446 16.206 1.00 92.31 226 GLU A N 1
ATOM 1828 C CA . GLU A 1 226 ? -19.934 -5.513 17.141 1.00 92.31 226 GLU A CA 1
ATOM 1829 C C . GLU A 1 226 ? -18.886 -5.693 18.252 1.00 92.31 226 GLU A C 1
ATOM 1831 O O . GLU A 1 226 ? -19.225 -5.808 19.430 1.00 92.31 226 GLU A O 1
ATOM 1836 N N . THR A 1 227 ? -17.598 -5.670 17.897 1.00 91.81 227 THR A N 1
ATOM 1837 C CA . THR A 1 227 ? -16.505 -5.791 18.876 1.00 91.81 227 THR A CA 1
ATOM 1838 C C . THR A 1 227 ? -16.472 -4.583 19.811 1.00 91.81 227 THR A C 1
ATOM 1840 O O . THR A 1 227 ? -16.400 -4.754 21.026 1.00 91.81 227 THR A O 1
ATOM 1843 N N . ALA A 1 228 ? -16.610 -3.370 19.270 1.00 91.50 228 ALA A N 1
ATOM 1844 C CA . ALA A 1 228 ? -16.658 -2.142 20.058 1.00 91.50 228 ALA A CA 1
ATOM 1845 C C . ALA A 1 228 ? -17.874 -2.106 21.000 1.00 91.50 228 ALA A C 1
ATOM 1847 O O . ALA A 1 228 ? -17.741 -1.712 22.159 1.00 91.50 228 ALA A O 1
ATOM 1848 N N . ALA A 1 229 ? -19.043 -2.568 20.544 1.00 91.44 229 ALA A N 1
ATOM 1849 C CA . ALA A 1 229 ? -20.237 -2.698 21.377 1.00 91.44 229 ALA A CA 1
ATOM 1850 C C . ALA A 1 229 ? -20.015 -3.683 22.535 1.00 91.44 229 ALA A C 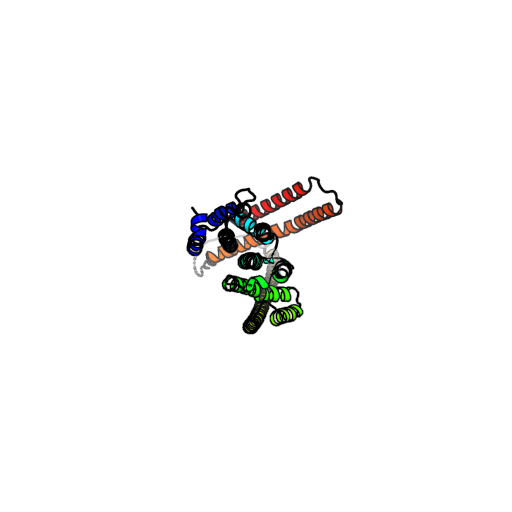1
ATOM 1852 O O . ALA A 1 229 ? -20.283 -3.343 23.688 1.00 91.44 229 ALA A O 1
ATOM 1853 N N . ARG A 1 230 ? -19.431 -4.859 22.263 1.00 92.19 230 ARG A N 1
ATOM 1854 C CA . ARG A 1 230 ? -19.083 -5.844 23.303 1.00 92.19 230 ARG A CA 1
ATOM 1855 C C . ARG A 1 230 ? -18.072 -5.303 24.308 1.00 92.19 230 ARG A C 1
ATOM 1857 O O . ARG A 1 230 ? -18.209 -5.539 25.507 1.00 92.19 230 ARG A O 1
ATOM 1864 N N . GLU A 1 231 ? -17.063 -4.570 23.847 1.00 92.06 231 GLU A N 1
ATOM 1865 C CA . GLU A 1 231 ? -16.082 -3.928 24.726 1.00 92.06 231 GLU A CA 1
ATOM 1866 C C . GLU A 1 231 ? -16.728 -2.862 25.620 1.00 92.06 231 GLU A C 1
ATOM 1868 O O . GLU A 1 231 ? -16.424 -2.796 26.815 1.00 92.06 231 GLU A O 1
ATOM 1873 N N . GLN A 1 232 ? -17.662 -2.071 25.083 1.00 91.50 232 GLN A N 1
ATOM 1874 C CA . GLN A 1 232 ? -18.423 -1.088 25.857 1.00 91.50 232 GLN A CA 1
ATOM 1875 C C . GLN A 1 232 ? -19.360 -1.743 26.877 1.00 91.50 232 GLN A C 1
ATOM 1877 O O . GLN A 1 232 ? -19.422 -1.289 28.021 1.00 91.50 232 GLN A O 1
ATOM 1882 N N . GLU A 1 233 ? -20.063 -2.816 26.515 1.00 92.19 233 GLU A N 1
ATOM 1883 C CA . GLU A 1 233 ? -20.900 -3.578 27.450 1.00 92.19 233 GLU A CA 1
ATOM 1884 C C . GLU A 1 233 ? -20.066 -4.206 28.568 1.00 92.19 233 GLU A C 1
ATOM 1886 O O . GLU A 1 233 ? -20.397 -4.061 29.746 1.00 92.19 233 GLU A O 1
ATOM 1891 N N . ALA A 1 234 ? -18.928 -4.818 28.231 1.00 90.44 234 ALA A N 1
ATOM 1892 C CA . ALA A 1 234 ? -18.005 -5.368 29.219 1.00 90.44 234 ALA A CA 1
ATOM 1893 C C . ALA A 1 234 ? -17.429 -4.279 30.144 1.00 90.44 234 ALA A C 1
ATOM 1895 O O . ALA A 1 234 ? -17.198 -4.527 31.331 1.00 90.44 234 ALA A O 1
ATOM 1896 N N . ALA A 1 235 ? -17.194 -3.068 29.629 1.00 91.44 235 ALA A N 1
ATOM 1897 C CA . ALA A 1 235 ? -16.777 -1.926 30.438 1.00 91.44 235 ALA A CA 1
ATOM 1898 C C . ALA A 1 235 ? -17.889 -1.465 31.397 1.00 91.44 235 ALA A C 1
ATOM 1900 O O . ALA A 1 235 ? -17.611 -1.269 32.582 1.00 91.44 235 ALA A O 1
ATOM 1901 N N . LYS A 1 236 ? -19.141 -1.372 30.925 1.00 92.19 236 LYS A N 1
ATOM 1902 C CA . LYS A 1 236 ? -20.310 -1.020 31.753 1.00 92.19 236 LYS A CA 1
ATOM 1903 C C . LYS A 1 236 ? -20.549 -2.038 32.867 1.00 92.19 236 LYS A C 1
ATOM 1905 O O . LYS A 1 236 ? -20.654 -1.648 34.026 1.00 92.19 236 LYS A O 1
ATOM 1910 N N . GLN A 1 237 ? -20.521 -3.335 32.555 1.00 92.19 237 GLN A N 1
ATOM 1911 C CA . GLN A 1 237 ? -20.670 -4.399 33.557 1.00 92.19 237 GLN A CA 1
ATOM 1912 C C . GLN A 1 237 ? -19.575 -4.331 34.631 1.00 92.19 237 GLN A C 1
ATOM 1914 O O . GLN A 1 237 ? -19.852 -4.442 35.826 1.00 92.19 237 GLN A O 1
ATOM 1919 N N . LYS A 1 238 ? -18.319 -4.075 34.234 1.00 91.31 238 LYS A N 1
ATOM 1920 C CA . LYS A 1 238 ? -17.217 -3.874 35.190 1.00 91.31 238 LYS A CA 1
ATOM 1921 C C . LYS A 1 238 ? -17.434 -2.652 36.079 1.00 91.31 238 LYS A C 1
ATOM 1923 O O . LYS A 1 238 ? -17.048 -2.690 37.249 1.00 91.31 238 LYS A O 1
ATOM 1928 N N . GLU A 1 239 ? -18.001 -1.574 35.548 1.00 91.19 239 GLU A N 1
ATOM 1929 C CA . GLU A 1 239 ? -18.312 -0.377 36.328 1.00 91.19 239 GLU A CA 1
ATOM 1930 C C . GLU A 1 239 ? -19.446 -0.637 37.330 1.00 91.19 239 GLU A C 1
ATOM 1932 O O . GLU A 1 239 ? -19.312 -0.302 38.509 1.00 91.19 239 GLU A O 1
ATOM 1937 N N . GLU A 1 240 ? -20.518 -1.305 36.905 1.00 91.69 240 GLU A N 1
ATOM 1938 C CA . GLU A 1 240 ? -21.637 -1.696 37.770 1.00 91.69 240 GLU A CA 1
ATOM 1939 C C . GLU A 1 240 ? -21.189 -2.633 38.894 1.00 91.69 240 GLU A C 1
ATOM 1941 O O . GLU A 1 240 ? -21.485 -2.382 40.065 1.00 91.69 240 GLU A O 1
ATOM 1946 N N . GLU A 1 241 ? -20.377 -3.648 38.587 1.00 90.25 241 GLU A N 1
ATOM 1947 C CA . GLU A 1 241 ? -19.786 -4.516 39.606 1.00 90.25 241 GLU A CA 1
ATOM 1948 C C . GLU A 1 241 ? -18.933 -3.739 40.615 1.00 90.25 241 GLU A C 1
ATOM 1950 O O . GLU A 1 241 ? -18.928 -4.049 41.811 1.00 90.25 241 GLU A O 1
ATOM 1955 N N . GLN A 1 242 ? -18.166 -2.747 40.154 1.00 89.56 242 GLN A N 1
ATOM 1956 C CA . GLN A 1 242 ? -17.359 -1.911 41.040 1.00 89.56 242 GLN A CA 1
ATOM 1957 C C . GLN A 1 242 ? -18.237 -1.042 41.938 1.00 89.56 242 GLN A C 1
ATOM 1959 O O . GLN A 1 242 ? -17.953 -0.948 43.137 1.00 89.56 242 GLN A O 1
ATOM 1964 N N . ARG A 1 243 ? -19.317 -0.460 41.402 1.00 91.19 243 ARG A N 1
ATOM 1965 C CA . ARG A 1 243 ? -20.301 0.305 42.183 1.00 91.19 243 ARG A CA 1
ATOM 1966 C C . ARG A 1 243 ? -20.986 -0.580 43.225 1.00 91.19 243 ARG A C 1
ATOM 1968 O O . ARG A 1 243 ? -21.027 -0.200 44.395 1.00 91.19 243 ARG A O 1
ATOM 1975 N N . ALA A 1 244 ? -21.408 -1.789 42.856 1.00 89.38 244 ALA A N 1
ATOM 1976 C CA . ALA A 1 244 ? -21.998 -2.756 43.782 1.00 89.38 244 ALA A CA 1
ATOM 1977 C C . ALA A 1 244 ? -21.015 -3.155 44.899 1.00 89.38 244 ALA A C 1
ATOM 1979 O O . ALA A 1 244 ? -21.350 -3.106 46.084 1.00 89.38 244 ALA A O 1
ATOM 1980 N N . LYS A 1 245 ? -19.754 -3.455 44.556 1.00 88.38 245 LYS A N 1
ATOM 1981 C CA . LYS A 1 245 ? -18.697 -3.764 45.540 1.00 88.38 245 LYS A CA 1
ATOM 1982 C C . LYS A 1 245 ? -18.415 -2.588 46.482 1.00 88.38 245 LYS A C 1
ATOM 1984 O O . LYS A 1 245 ? -18.121 -2.810 47.658 1.00 88.38 245 LYS A O 1
ATOM 1989 N N . GLN A 1 246 ? -18.477 -1.348 45.996 1.00 87.88 246 GLN A N 1
ATOM 1990 C CA . GLN A 1 246 ? -18.334 -0.156 46.838 1.00 87.88 246 GLN A CA 1
ATOM 1991 C C . GLN A 1 246 ? -19.536 0.044 47.767 1.00 87.88 246 GLN A C 1
ATOM 1993 O O . GLN A 1 246 ? -19.329 0.374 48.934 1.00 87.88 246 GLN A O 1
ATOM 1998 N N . ALA A 1 247 ? -20.759 -0.191 47.289 1.00 87.31 247 ALA A N 1
ATOM 1999 C CA . ALA A 1 247 ? -21.970 -0.105 48.104 1.00 87.31 247 ALA A CA 1
ATOM 2000 C C . ALA A 1 247 ? -21.934 -1.106 49.270 1.00 87.31 247 ALA A C 1
ATOM 2002 O O . ALA A 1 247 ? -22.080 -0.703 50.422 1.00 87.31 247 ALA A O 1
ATOM 2003 N N . VAL A 1 248 ? -21.598 -2.373 48.996 1.00 88.50 248 VAL A N 1
ATOM 2004 C CA . VAL A 1 248 ? -21.456 -3.412 50.034 1.00 88.50 248 VAL A CA 1
ATOM 2005 C C . VAL A 1 248 ? -20.387 -3.036 51.063 1.00 88.50 248 VAL A C 1
ATOM 2007 O O . VAL A 1 248 ? -20.598 -3.185 52.265 1.00 88.50 248 VAL A O 1
ATOM 2010 N N . LYS A 1 249 ? -19.239 -2.500 50.622 1.00 88.62 249 LYS A N 1
ATOM 2011 C CA . LYS A 1 249 ? -18.187 -2.039 51.543 1.00 88.62 249 LYS A CA 1
ATOM 2012 C C . LYS A 1 249 ? -18.643 -0.882 52.431 1.00 88.62 249 LYS A C 1
ATOM 2014 O O . LYS A 1 249 ? -18.311 -0.888 53.613 1.00 88.62 249 LYS A O 1
ATOM 2019 N N . LYS A 1 250 ? -19.385 0.087 51.883 1.00 86.56 250 LYS A N 1
ATOM 2020 C CA . LYS A 1 250 ? -19.945 1.209 52.655 1.00 86.56 250 LYS A CA 1
ATOM 2021 C C . LYS A 1 250 ? -20.956 0.727 53.695 1.00 86.56 250 LYS A C 1
ATOM 2023 O O . LYS A 1 250 ? -20.934 1.186 54.832 1.00 86.56 250 LYS A O 1
ATOM 2028 N N . GLU A 1 251 ? -21.813 -0.222 53.338 1.00 85.94 251 GLU A N 1
ATOM 2029 C CA . GLU A 1 251 ? -22.779 -0.785 54.283 1.00 85.94 251 GLU A CA 1
ATOM 2030 C C . GLU A 1 251 ? -22.078 -1.561 55.412 1.00 85.94 251 GLU A C 1
ATOM 2032 O O . GLU A 1 251 ? -22.416 -1.410 56.586 1.00 85.94 251 GLU A O 1
ATOM 2037 N N . GLN A 1 252 ? -21.040 -2.338 55.082 1.00 85.31 252 GLN A N 1
ATOM 2038 C CA . GLN A 1 252 ? -20.222 -3.034 56.079 1.00 85.31 252 GLN A CA 1
ATOM 2039 C C . GLN A 1 252 ? -19.486 -2.069 57.016 1.00 85.31 252 GLN A C 1
ATOM 2041 O O . GLN A 1 252 ? -19.427 -2.337 58.218 1.00 85.31 252 GLN A O 1
ATOM 2046 N N . SER A 1 253 ? -18.952 -0.951 56.510 1.00 83.88 253 SER A N 1
ATOM 2047 C CA . SER A 1 253 ? -18.304 0.050 57.368 1.00 83.88 253 SER A CA 1
ATOM 2048 C C . SER A 1 253 ? -19.297 0.722 58.313 1.00 83.88 253 SER A C 1
ATOM 2050 O O . SER A 1 253 ? -18.996 0.848 59.496 1.00 83.88 253 SER A O 1
ATOM 2052 N N . LEU A 1 254 ? -20.501 1.058 57.835 1.00 85.94 254 LEU A N 1
ATOM 2053 C CA . LEU A 1 254 ? -21.556 1.642 58.674 1.00 85.94 254 LEU A CA 1
ATOM 2054 C C . LEU A 1 254 ? -21.988 0.683 59.794 1.00 85.94 254 LEU A C 1
ATOM 2056 O O . LEU A 1 254 ? -22.089 1.089 60.950 1.00 85.94 254 LEU A O 1
ATOM 2060 N N . LYS A 1 255 ? -22.167 -0.611 59.490 1.00 86.12 255 LYS A N 1
ATOM 2061 C CA . LYS A 1 255 ? -22.477 -1.630 60.511 1.00 86.12 255 LYS A CA 1
ATOM 2062 C C . LYS A 1 255 ? -21.348 -1.776 61.536 1.00 86.12 255 LYS A C 1
ATOM 2064 O O . LYS A 1 255 ? -21.614 -1.887 62.730 1.00 86.12 255 LYS A O 1
ATOM 2069 N N . GLN A 1 256 ? -20.085 -1.747 61.104 1.00 82.25 256 GLN A N 1
ATOM 2070 C CA . GLN A 1 256 ? -18.945 -1.800 62.026 1.00 82.25 256 GLN A CA 1
ATOM 2071 C C . GLN A 1 256 ? -18.849 -0.558 62.922 1.00 82.25 256 GLN A C 1
ATOM 2073 O O . GLN A 1 256 ? -18.533 -0.700 64.104 1.00 82.25 256 GLN A O 1
ATOM 2078 N N . GLU A 1 257 ? -19.135 0.636 62.400 1.00 83.38 257 GLU A N 1
ATOM 2079 C CA . GLU A 1 257 ? -19.197 1.866 63.199 1.00 83.38 257 GLU A CA 1
ATOM 2080 C C . GLU A 1 257 ? -20.317 1.812 64.241 1.00 83.38 257 GLU A C 1
ATOM 2082 O O . GLU A 1 257 ? -20.067 2.118 65.406 1.00 83.38 257 GLU A O 1
ATOM 2087 N N . GLN A 1 258 ? -21.509 1.329 63.877 1.00 83.00 258 GLN A N 1
ATOM 2088 C CA . GLN A 1 258 ? -22.614 1.137 64.824 1.00 83.00 258 GLN A CA 1
ATOM 2089 C C . GLN A 1 258 ? -22.259 0.144 65.939 1.00 83.00 258 GLN A C 1
ATOM 2091 O O . GLN A 1 258 ? -22.501 0.423 67.112 1.00 83.00 258 GLN A O 1
ATOM 2096 N N . ILE A 1 259 ? -21.623 -0.984 65.603 1.00 81.94 259 ILE A N 1
ATOM 2097 C CA . ILE A 1 259 ? -21.167 -1.968 66.599 1.00 81.94 259 ILE A CA 1
ATOM 2098 C C . ILE A 1 259 ? -20.102 -1.362 67.523 1.00 81.94 259 ILE A C 1
ATOM 2100 O O . ILE A 1 259 ? -20.126 -1.606 68.730 1.00 81.94 259 ILE A O 1
ATOM 2104 N N . ARG A 1 260 ? -19.169 -0.562 66.990 1.00 82.88 260 ARG A N 1
ATOM 2105 C CA . ARG A 1 260 ? -18.164 0.140 67.807 1.00 82.88 260 ARG A CA 1
ATOM 2106 C C . ARG A 1 260 ? -18.804 1.171 68.731 1.00 82.88 260 ARG A C 1
ATOM 2108 O O . ARG A 1 260 ? -18.434 1.219 69.899 1.00 82.88 260 ARG A O 1
ATOM 2115 N N . ALA A 1 261 ? -19.774 1.940 68.242 1.00 79.31 261 ALA A N 1
ATOM 2116 C CA . ALA A 1 261 ? -20.509 2.912 69.046 1.00 79.31 261 ALA A CA 1
ATOM 2117 C C . ALA A 1 261 ? -21.312 2.236 70.169 1.00 79.31 261 ALA A C 1
ATOM 2119 O O . ALA A 1 261 ? -21.286 2.703 71.305 1.00 79.31 261 ALA A O 1
ATOM 2120 N N . LEU A 1 262 ? -21.964 1.102 69.885 1.00 80.25 262 LEU A N 1
ATOM 2121 C CA . LEU A 1 262 ? -22.670 0.302 70.891 1.00 80.25 262 LEU A CA 1
ATOM 2122 C C . LEU A 1 262 ? -21.713 -0.270 71.942 1.00 80.25 262 LEU A C 1
ATOM 2124 O O . LEU A 1 262 ? -21.982 -0.140 73.131 1.00 80.25 262 LEU A O 1
ATOM 2128 N N . LYS A 1 263 ? -20.568 -0.835 71.532 1.00 78.31 263 LYS A N 1
ATOM 2129 C CA . LYS A 1 263 ? -19.543 -1.317 72.476 1.00 78.31 263 LYS A CA 1
ATOM 2130 C C . LYS A 1 263 ? -18.969 -0.195 73.342 1.00 78.31 263 LYS A C 1
ATOM 2132 O O . LYS A 1 263 ? -18.748 -0.417 74.525 1.00 78.31 263 LYS A O 1
ATOM 2137 N N . ALA A 1 264 ? -18.743 0.990 72.777 1.00 76.69 264 ALA A N 1
ATOM 2138 C CA . ALA A 1 264 ? -18.255 2.142 73.531 1.00 76.69 264 ALA A CA 1
ATOM 2139 C C . ALA A 1 264 ? -19.280 2.628 74.569 1.00 76.69 264 ALA A C 1
ATOM 2141 O O . ALA A 1 264 ? -18.894 2.940 75.691 1.00 76.69 264 ALA A O 1
ATOM 2142 N N . LYS A 1 265 ? -20.579 2.628 74.232 1.00 77.75 265 LYS A N 1
ATOM 2143 C CA . LYS A 1 265 ? -21.655 2.932 75.192 1.00 77.75 265 LYS A CA 1
ATOM 2144 C C . LYS A 1 265 ? -21.736 1.898 76.319 1.00 77.75 265 LYS A C 1
ATOM 2146 O O . LYS A 1 265 ? -21.740 2.285 77.478 1.00 77.75 265 LYS A O 1
ATOM 2151 N N . LEU A 1 266 ? -21.685 0.608 75.986 1.00 73.56 266 LEU A N 1
ATOM 2152 C CA . LEU A 1 266 ? -21.690 -0.487 76.967 1.00 73.56 266 LEU A CA 1
ATOM 2153 C C . LEU A 1 266 ? -20.471 -0.451 77.905 1.00 73.56 266 LEU A C 1
ATOM 2155 O O . LEU A 1 266 ? -20.591 -0.723 79.093 1.00 73.56 266 LEU A O 1
ATOM 2159 N N . MET A 1 267 ? -19.289 -0.087 77.395 1.00 68.50 267 MET A N 1
ATOM 2160 C CA . MET A 1 267 ? -18.104 0.099 78.242 1.00 68.50 267 MET A CA 1
ATOM 2161 C C . MET A 1 267 ? -18.203 1.340 79.137 1.00 68.50 267 MET A C 1
ATOM 2163 O O 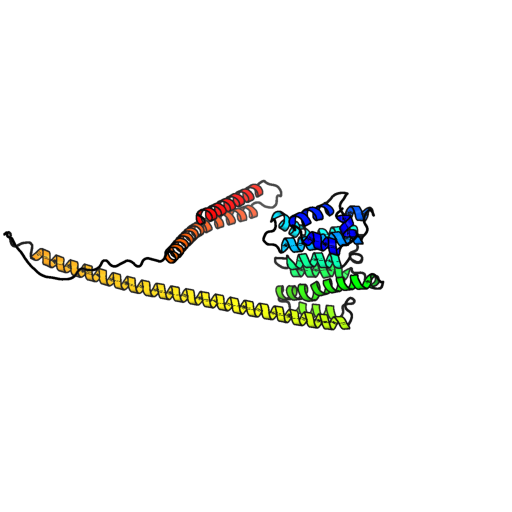. MET A 1 267 ? -17.689 1.309 80.250 1.00 68.50 267 MET A O 1
ATOM 2167 N N . ALA A 1 268 ? -18.862 2.410 78.686 1.00 65.62 268 ALA A N 1
ATOM 2168 C CA . ALA A 1 268 ? -19.095 3.599 79.504 1.00 65.62 268 ALA A CA 1
ATOM 2169 C C . ALA A 1 268 ? -20.114 3.340 80.632 1.00 65.62 268 ALA A C 1
ATOM 2171 O O . ALA A 1 268 ? -19.903 3.806 81.748 1.00 65.62 268 ALA A O 1
ATOM 2172 N N . GLU A 1 269 ? -21.162 2.549 80.378 1.00 60.09 269 GLU A N 1
ATOM 2173 C CA . GLU A 1 269 ? -22.116 2.107 81.411 1.00 60.09 269 GLU A CA 1
ATOM 2174 C C . GLU A 1 269 ? -21.455 1.163 82.428 1.00 60.09 269 GLU A C 1
ATOM 2176 O O . GLU A 1 269 ? -21.549 1.400 83.631 1.00 60.09 269 GLU A O 1
ATOM 2181 N N . ASN A 1 270 ? -20.654 0.189 81.977 1.00 57.09 270 ASN A N 1
ATOM 2182 C CA . ASN A 1 270 ? -19.922 -0.705 82.886 1.00 57.09 270 ASN A CA 1
ATOM 2183 C C . ASN A 1 270 ? -18.841 0.019 83.717 1.00 57.09 270 ASN A C 1
ATOM 2185 O O . ASN A 1 270 ? -18.539 -0.397 84.836 1.00 57.09 270 ASN A O 1
ATOM 2189 N N . HIS A 1 271 ? -18.254 1.115 83.218 1.00 51.75 271 HIS A N 1
ATOM 2190 C CA . HIS A 1 271 ? -17.356 1.954 84.024 1.00 51.75 271 HIS A CA 1
ATOM 2191 C C . HIS A 1 271 ? -18.092 2.893 84.989 1.00 51.75 271 HIS A C 1
ATOM 2193 O O . HIS A 1 271 ? -17.498 3.301 85.986 1.00 51.75 271 HIS A O 1
ATOM 2199 N N . SER A 1 272 ? -19.373 3.190 84.753 1.00 47.12 272 SER A N 1
ATOM 2200 C CA . SER A 1 272 ? -20.219 3.897 85.721 1.00 47.12 272 SER A CA 1
ATOM 2201 C C . SER A 1 272 ? -20.595 3.002 86.908 1.00 47.12 272 SER A C 1
ATOM 2203 O O . SER A 1 272 ? -20.673 3.491 88.032 1.00 47.12 272 SER A O 1
ATOM 2205 N N . GLU A 1 273 ? -20.773 1.695 86.695 1.00 49.50 273 GLU A N 1
ATOM 2206 C CA . GLU A 1 273 ? -21.038 0.737 87.782 1.00 49.50 273 GLU A CA 1
ATOM 2207 C C . GLU A 1 273 ? -19.759 0.343 88.545 1.00 49.50 273 GLU A C 1
ATOM 2209 O O . GLU A 1 273 ? -19.772 0.250 89.772 1.00 49.50 273 GLU A O 1
ATOM 2214 N N . ALA A 1 274 ? -18.606 0.246 87.871 1.00 48.84 274 ALA A N 1
ATOM 2215 C CA . ALA A 1 274 ? -17.329 -0.085 88.521 1.00 48.84 274 ALA A CA 1
ATOM 2216 C C . ALA A 1 274 ? -16.759 1.028 89.431 1.00 48.84 274 ALA A C 1
ATOM 2218 O O . ALA A 1 274 ? -15.914 0.750 90.284 1.00 48.84 274 ALA A O 1
ATOM 2219 N N . ILE A 1 275 ? -17.219 2.278 89.301 1.00 48.25 275 ILE A N 1
ATOM 2220 C CA . ILE A 1 275 ? -16.852 3.375 90.220 1.00 48.25 275 ILE A CA 1
ATOM 2221 C C . ILE A 1 275 ? -17.737 3.367 91.487 1.00 48.25 275 ILE A C 1
ATOM 2223 O O . ILE A 1 275 ? -17.360 3.948 92.504 1.00 48.25 275 ILE A O 1
ATOM 2227 N N . SER A 1 276 ? -18.857 2.631 91.489 1.00 43.78 276 SER A N 1
ATOM 2228 C CA . SER A 1 276 ? -19.736 2.478 92.659 1.00 43.78 276 SER A CA 1
ATOM 2229 C C . SER A 1 276 ? -19.328 1.336 93.607 1.00 43.78 276 SER A C 1
ATOM 2231 O O . SER A 1 276 ? -19.718 1.359 94.775 1.00 43.78 276 SER A O 1
ATOM 2233 N N . GLU A 1 277 ? -18.540 0.350 93.160 1.00 43.03 277 GLU A N 1
ATOM 2234 C CA . GLU A 1 277 ? -18.168 -0.824 93.980 1.00 43.03 277 GLU A CA 1
ATOM 2235 C C . GLU A 1 277 ? -16.692 -0.884 94.413 1.00 43.03 277 GLU A C 1
ATOM 2237 O O . GLU A 1 277 ? -16.337 -1.685 95.276 1.00 43.03 277 GLU A O 1
ATOM 2242 N N . ALA A 1 278 ? -15.825 0.016 93.937 1.00 42.94 278 ALA A N 1
ATOM 2243 C CA . ALA A 1 278 ? -14.406 0.046 94.322 1.00 42.94 278 ALA A CA 1
ATOM 2244 C C . ALA A 1 278 ? -14.116 0.681 95.707 1.00 42.94 278 ALA A C 1
ATOM 2246 O O . ALA A 1 278 ? -12.956 0.881 96.065 1.00 42.94 278 ALA A O 1
ATOM 2247 N N . ALA A 1 279 ? -15.144 0.989 96.511 1.00 47.03 279 ALA A N 1
ATOM 2248 C CA . ALA A 1 279 ? -15.005 1.625 97.829 1.00 47.03 279 ALA A CA 1
ATOM 2249 C C . ALA A 1 279 ? -15.229 0.687 99.035 1.00 47.03 279 ALA A C 1
ATOM 2251 O O . ALA A 1 279 ? -15.193 1.147 100.179 1.00 47.03 279 ALA A O 1
ATOM 2252 N N . ARG A 1 280 ? -15.454 -0.624 98.847 1.00 45.44 280 ARG A N 1
ATOM 2253 C CA . ARG A 1 280 ? -15.656 -1.551 99.978 1.00 45.44 280 ARG A CA 1
ATOM 2254 C C . ARG A 1 280 ? -14.861 -2.858 99.852 1.00 45.44 280 ARG A C 1
ATOM 2256 O O . ARG A 1 280 ? -15.285 -3.791 99.192 1.00 45.44 280 ARG A O 1
ATOM 2263 N N . LYS A 1 281 ? -13.813 -2.918 100.690 1.00 40.09 281 LYS A N 1
ATOM 2264 C CA . LYS A 1 281 ? -13.215 -4.097 101.362 1.00 40.09 281 LYS A CA 1
ATOM 2265 C C . LYS A 1 281 ? -12.061 -4.851 100.674 1.00 40.09 281 LYS A C 1
ATOM 2267 O O . LYS A 1 281 ? -12.235 -5.795 99.923 1.00 40.09 281 LYS A O 1
ATOM 2272 N N . HIS A 1 282 ? -10.859 -4.435 101.070 1.00 35.94 282 HIS A N 1
ATOM 2273 C CA . HIS A 1 282 ? -9.801 -5.197 101.760 1.00 35.94 282 HIS A CA 1
ATOM 2274 C C . HIS A 1 282 ? -9.954 -6.735 101.981 1.00 35.94 282 HIS A C 1
ATOM 2276 O O . HIS A 1 282 ? -10.902 -7.170 102.629 1.00 35.94 282 HIS A O 1
ATOM 2282 N N . THR A 1 283 ? -8.868 -7.464 101.639 1.00 36.50 283 THR A N 1
ATOM 2283 C CA . THR A 1 283 ? -8.251 -8.677 102.273 1.00 36.50 283 THR A CA 1
ATOM 2284 C C . THR A 1 283 ? -9.038 -9.995 102.421 1.00 36.50 283 THR A C 1
ATOM 2286 O O . THR A 1 283 ? -10.031 -10.032 103.132 1.00 36.50 283 THR A O 1
ATOM 2289 N N . VAL A 1 284 ? -8.507 -11.121 101.900 1.00 36.94 284 VAL A N 1
ATOM 2290 C CA . VAL A 1 284 ? -7.713 -12.185 102.592 1.00 36.94 284 VAL A CA 1
ATOM 2291 C C . VAL A 1 284 ? -7.388 -13.341 101.602 1.00 36.94 284 VAL A C 1
ATOM 2293 O O . VAL A 1 284 ? -8.099 -13.567 100.631 1.00 36.94 284 VAL A O 1
ATOM 2296 N N . LEU A 1 285 ? -6.255 -14.005 101.864 1.00 38.78 285 LEU A N 1
ATOM 2297 C CA . LEU A 1 285 ? -5.575 -15.142 101.216 1.00 38.78 285 LEU A CA 1
ATOM 2298 C C . LEU A 1 285 ? -6.371 -16.469 101.111 1.00 38.78 285 LEU A C 1
ATOM 2300 O O . LEU A 1 285 ? -7.160 -16.773 101.998 1.00 38.78 285 LEU A O 1
ATOM 2304 N N . SER A 1 286 ? -6.010 -17.317 100.129 1.00 33.97 286 SER A N 1
ATOM 2305 C CA . SER A 1 286 ? -5.468 -18.695 100.305 1.00 33.97 286 SER A CA 1
ATOM 2306 C C . SER A 1 286 ? -5.926 -19.720 99.244 1.00 33.97 286 SER A C 1
ATOM 2308 O O . SER A 1 286 ? -7.110 -19.908 99.007 1.00 33.97 286 SER A O 1
ATOM 2310 N N . GLU A 1 287 ? -4.914 -20.363 98.652 1.00 35.12 287 GLU A N 1
ATOM 2311 C CA . GLU A 1 287 ? -4.745 -21.735 98.129 1.00 35.12 287 GLU A CA 1
ATOM 2312 C C . GLU A 1 287 ? -5.877 -22.628 97.559 1.00 35.12 287 GLU A C 1
ATOM 2314 O O . GLU A 1 287 ? -6.901 -22.895 98.173 1.00 35.12 287 GLU A O 1
ATOM 2319 N N . SER A 1 288 ? -5.455 -23.304 96.475 1.00 35.62 288 SER A N 1
ATOM 2320 C CA . SER A 1 288 ? -5.645 -24.725 96.125 1.00 35.62 288 SER A CA 1
ATOM 2321 C C . SER A 1 288 ? -6.873 -25.209 95.335 1.00 35.62 288 SER A C 1
ATOM 2323 O O . SER A 1 288 ? -7.954 -25.439 95.856 1.00 35.62 288 SER A O 1
ATOM 2325 N N . ALA A 1 289 ? -6.536 -25.577 94.091 1.00 34.09 289 ALA A N 1
ATOM 2326 C CA . ALA A 1 289 ? -6.769 -26.873 93.444 1.00 34.09 289 ALA A CA 1
ATOM 2327 C C . ALA A 1 289 ? -8.109 -27.191 92.742 1.00 34.09 289 ALA A C 1
ATOM 2329 O O . ALA A 1 289 ? -9.175 -27.269 93.336 1.00 34.09 289 ALA A O 1
ATOM 2330 N N . SER A 1 290 ? -7.908 -27.625 91.488 1.00 33.69 290 SER A N 1
ATOM 2331 C CA . SER A 1 290 ? -8.611 -28.698 90.771 1.00 33.69 290 SER A CA 1
ATOM 2332 C C . SER A 1 290 ? -9.880 -28.365 89.975 1.00 33.69 290 SER A C 1
ATOM 2334 O O . SER A 1 290 ? -10.971 -28.257 90.520 1.00 33.69 290 SER A O 1
ATOM 2336 N N . GLY A 1 291 ? -9.730 -28.439 88.645 1.00 33.62 291 GLY A N 1
ATOM 2337 C CA . GLY A 1 291 ? -10.569 -29.343 87.851 1.00 33.62 291 GLY A CA 1
ATOM 2338 C C . GLY A 1 291 ? -11.517 -28.720 86.824 1.00 33.62 291 GLY A C 1
ATOM 2339 O O . GLY A 1 291 ? -12.450 -28.023 87.196 1.00 33.62 291 GLY A O 1
ATOM 2340 N N . ALA A 1 292 ? -11.326 -29.157 85.569 1.00 35.25 292 ALA A N 1
ATOM 2341 C CA . ALA A 1 292 ? -12.306 -29.237 84.475 1.00 35.25 292 ALA A CA 1
ATOM 2342 C C . ALA A 1 292 ? -12.686 -27.918 83.765 1.00 35.25 292 ALA A C 1
ATOM 2344 O O . ALA A 1 292 ? -12.871 -26.883 84.383 1.00 35.25 292 ALA A O 1
ATOM 2345 N N . GLU A 1 293 ? -12.897 -27.845 82.454 1.00 37.31 293 GLU A N 1
ATOM 2346 C CA . GLU A 1 293 ? -12.508 -28.623 81.274 1.00 37.31 293 GLU A CA 1
ATOM 2347 C C . GLU A 1 293 ? -12.993 -27.779 80.070 1.00 37.31 293 GLU A C 1
ATOM 2349 O O . GLU A 1 293 ? -14.031 -27.129 80.163 1.00 37.31 293 GLU A O 1
ATOM 2354 N N . THR A 1 294 ? -12.292 -27.851 78.931 1.00 42.06 294 THR A N 1
ATOM 2355 C CA . THR A 1 294 ? -12.686 -27.388 77.570 1.00 42.06 294 THR A CA 1
ATOM 2356 C C . THR A 1 294 ? -12.709 -25.879 77.224 1.00 42.06 294 THR A C 1
ATOM 2358 O O . THR A 1 294 ? -12.935 -25.035 78.083 1.00 42.06 294 THR A O 1
ATOM 2361 N N . PRO A 1 295 ? -12.585 -25.500 75.929 1.00 44.59 295 PRO A N 1
ATOM 2362 C CA . PRO A 1 295 ? -11.827 -26.118 74.842 1.00 44.59 295 PRO A CA 1
ATOM 2363 C C . PRO A 1 295 ? -10.788 -25.157 74.228 1.00 44.59 295 PRO A C 1
ATOM 2365 O O . PRO A 1 295 ? -10.901 -23.933 74.233 1.00 44.59 295 PRO A O 1
ATOM 2368 N N . ILE A 1 296 ? -9.769 -25.766 73.633 1.00 45.09 296 ILE A N 1
ATOM 2369 C CA . ILE A 1 296 ? -8.688 -25.128 72.886 1.00 45.09 296 ILE A CA 1
ATOM 2370 C C . ILE A 1 296 ? -9.270 -24.454 71.632 1.00 45.09 296 ILE A C 1
ATOM 2372 O O . ILE A 1 296 ? -9.672 -25.134 70.686 1.00 45.09 296 ILE A O 1
ATOM 2376 N N . LEU A 1 297 ? -9.288 -23.116 71.599 1.00 41.69 297 LEU A N 1
ATOM 2377 C CA . LEU A 1 297 ? -9.470 -22.366 70.356 1.00 41.69 297 LEU A CA 1
ATOM 2378 C C . LEU A 1 297 ? -8.251 -22.615 69.464 1.00 41.69 297 LEU A C 1
ATOM 2380 O O . LEU A 1 297 ? -7.147 -22.131 69.717 1.00 41.69 297 LEU A O 1
ATOM 2384 N N . ALA A 1 298 ? -8.472 -23.400 68.414 1.00 47.00 298 ALA A N 1
ATOM 2385 C CA . ALA A 1 298 ? -7.531 -23.58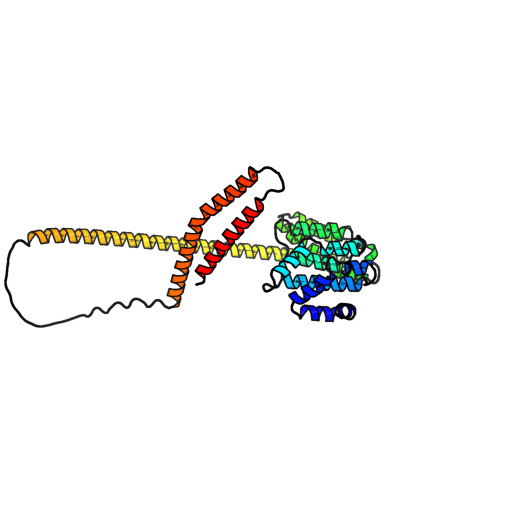7 67.328 1.00 47.00 298 ALA A CA 1
ATOM 2386 C C . ALA A 1 298 ? -7.080 -22.221 66.773 1.00 47.00 298 ALA A C 1
ATOM 2388 O O . ALA A 1 298 ? -7.918 -21.342 66.555 1.00 47.00 298 ALA A O 1
ATOM 2389 N N . PRO A 1 299 ? -5.782 -22.020 66.488 1.00 45.69 299 PRO A N 1
ATOM 2390 C CA . PRO A 1 299 ? -5.342 -20.819 65.802 1.00 45.69 299 PRO A CA 1
ATOM 2391 C C . PRO A 1 299 ? -5.939 -20.824 64.391 1.00 45.69 299 PRO A C 1
ATOM 2393 O O . PRO A 1 299 ? -5.646 -21.719 63.592 1.00 45.69 299 PRO A O 1
ATOM 2396 N N . GLU A 1 300 ? -6.775 -19.830 64.075 1.00 43.44 300 GLU A N 1
ATOM 2397 C CA . GLU A 1 300 ? -7.261 -19.582 62.717 1.00 43.44 300 GLU A CA 1
ATOM 2398 C C . GLU A 1 300 ? -6.066 -19.533 61.754 1.00 43.44 300 GLU A C 1
ATOM 2400 O O . GLU A 1 300 ? -5.286 -18.574 61.699 1.00 43.44 300 GLU A O 1
ATOM 2405 N N . LYS A 1 301 ? -5.914 -20.602 60.966 1.00 44.66 301 LYS A N 1
ATOM 2406 C CA . LYS A 1 301 ? -5.010 -20.635 59.822 1.00 44.66 301 LYS A CA 1
ATOM 2407 C C . LYS A 1 301 ? -5.485 -19.575 58.835 1.00 44.66 301 LYS A C 1
ATOM 2409 O O . LYS A 1 301 ? -6.406 -19.806 58.056 1.00 44.66 301 LYS A O 1
ATOM 2414 N N . LYS A 1 302 ? -4.805 -18.426 58.824 1.00 54.06 302 LYS A N 1
ATOM 2415 C CA . LYS A 1 302 ? -4.881 -17.460 57.721 1.00 54.06 302 LYS A CA 1
ATOM 2416 C C . LYS A 1 302 ? -4.746 -18.232 56.400 1.00 54.06 302 LYS A C 1
ATOM 2418 O O . LYS A 1 302 ? -3.784 -18.998 56.264 1.00 54.06 302 LYS A O 1
ATOM 2423 N N . PRO A 1 303 ? -5.654 -18.051 55.424 1.00 50.75 303 PRO A N 1
ATOM 2424 C CA . PRO A 1 303 ? -5.562 -18.758 54.158 1.00 50.75 303 PRO A CA 1
ATOM 2425 C C . PRO A 1 303 ? -4.221 -18.411 53.512 1.00 50.75 303 PRO A C 1
ATOM 2427 O O . PRO A 1 303 ? -3.911 -17.238 53.268 1.00 50.75 303 PRO A O 1
ATOM 2430 N N . LYS A 1 304 ? -3.391 -19.433 53.271 1.00 48.84 304 LYS A N 1
ATOM 2431 C CA . LYS A 1 304 ? -2.167 -19.300 52.481 1.00 48.84 304 LYS A CA 1
ATOM 2432 C C . LYS A 1 304 ? -2.591 -18.848 51.086 1.00 48.84 304 LYS A C 1
ATOM 2434 O O . LYS A 1 304 ? -2.975 -19.666 50.258 1.00 48.84 304 LYS A O 1
ATOM 2439 N N . LYS A 1 305 ? -2.541 -17.534 50.839 1.00 52.59 305 LYS A N 1
ATOM 2440 C CA . LYS A 1 305 ? -2.661 -16.965 49.493 1.00 52.59 305 LYS A CA 1
ATOM 2441 C C . LYS A 1 305 ? -1.670 -17.702 48.604 1.00 52.59 305 LYS A C 1
ATOM 2443 O O . LYS A 1 305 ? -0.465 -17.674 48.877 1.00 52.59 305 LYS A O 1
ATOM 2448 N N . THR A 1 306 ? -2.196 -18.381 47.593 1.00 64.00 306 THR A N 1
ATOM 2449 C CA . THR A 1 306 ? -1.418 -19.087 46.578 1.00 64.00 306 THR A CA 1
ATOM 2450 C C . THR A 1 306 ? -0.408 -18.122 45.956 1.00 64.00 306 THR A C 1
ATOM 2452 O O . THR A 1 306 ? -0.647 -16.913 45.887 1.00 64.00 306 THR A O 1
ATOM 2455 N N . MET A 1 307 ? 0.753 -18.630 45.537 1.00 55.84 307 ME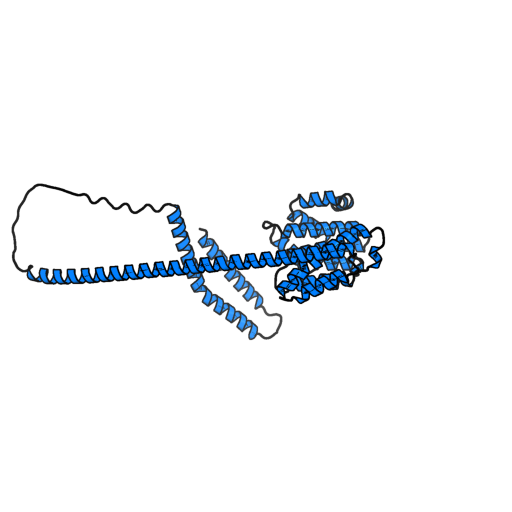T A N 1
ATOM 2456 C CA . MET A 1 307 ? 1.854 -17.806 45.018 1.00 55.84 307 MET A CA 1
ATOM 2457 C C . MET A 1 307 ? 1.382 -16.863 43.887 1.00 55.84 307 MET A C 1
ATOM 2459 O O . MET A 1 307 ? 1.733 -15.686 43.869 1.00 55.84 307 MET A O 1
ATOM 2463 N N . LEU A 1 308 ? 0.446 -17.335 43.056 1.00 53.06 308 LEU A N 1
ATOM 2464 C CA . LEU A 1 308 ? -0.252 -16.565 42.020 1.00 53.06 308 LEU A CA 1
ATOM 2465 C C . LEU A 1 308 ? -1.058 -15.370 42.559 1.00 53.06 308 LEU A C 1
ATOM 2467 O O . LEU A 1 308 ? -0.998 -14.282 41.992 1.00 53.06 308 LEU A O 1
ATOM 2471 N N . GLN A 1 309 ? -1.768 -15.511 43.683 1.00 53.38 309 GLN A N 1
ATOM 2472 C CA . GLN A 1 309 ? -2.500 -14.391 44.287 1.00 53.38 309 GLN A CA 1
ATOM 2473 C C . GLN A 1 309 ? -1.565 -13.326 44.865 1.00 53.38 309 GLN A C 1
ATOM 2475 O O . GLN A 1 309 ? -1.920 -12.147 44.852 1.00 53.38 309 GLN A O 1
ATOM 2480 N N . LYS A 1 310 ? -0.378 -13.706 45.357 1.00 59.81 310 LYS A N 1
ATOM 2481 C CA . LYS A 1 310 ? 0.633 -12.735 45.806 1.00 59.81 310 LYS A CA 1
ATOM 2482 C C . LYS A 1 310 ? 1.220 -11.950 44.630 1.00 59.81 310 LYS A C 1
ATOM 2484 O O . LYS A 1 310 ? 1.337 -10.737 44.761 1.00 59.81 310 LYS A O 1
ATOM 2489 N N . ILE A 1 311 ? 1.476 -12.605 43.493 1.00 58.97 311 ILE A N 1
ATOM 2490 C CA . ILE A 1 311 ? 1.969 -11.964 42.259 1.00 58.97 311 ILE A CA 1
ATOM 2491 C C . ILE A 1 311 ? 0.921 -10.999 41.677 1.00 58.97 311 ILE A C 1
ATOM 2493 O O . ILE A 1 311 ? 1.225 -9.864 41.323 1.00 58.97 311 ILE A O 1
ATOM 2497 N N . ILE A 1 312 ? -0.357 -11.388 41.657 1.00 58.06 312 ILE A N 1
ATOM 2498 C CA . ILE A 1 312 ? -1.430 -10.506 41.162 1.00 58.06 312 ILE A CA 1
ATOM 2499 C C . ILE A 1 312 ? -1.613 -9.283 42.081 1.00 58.06 312 ILE A C 1
ATOM 2501 O O . ILE A 1 312 ? -1.860 -8.171 41.606 1.00 58.06 312 ILE A O 1
ATOM 2505 N N . LEU A 1 313 ? -1.476 -9.456 43.400 1.00 63.12 313 LEU A N 1
ATOM 2506 C CA . LEU A 1 313 ? -1.553 -8.351 44.361 1.00 63.12 313 LEU A CA 1
ATOM 2507 C C . LEU A 1 313 ? -0.319 -7.436 44.333 1.00 63.12 313 LEU A C 1
ATOM 2509 O O . LEU A 1 313 ? -0.491 -6.232 44.531 1.00 63.12 313 LEU A O 1
ATOM 2513 N N . SER A 1 314 ? 0.889 -7.957 44.085 1.00 60.22 314 SER A N 1
ATOM 2514 C CA . SER A 1 314 ? 2.092 -7.124 43.927 1.00 60.22 314 SER A CA 1
ATOM 2515 C C . SER A 1 314 ? 2.022 -6.300 42.646 1.00 60.22 314 SER A C 1
ATOM 2517 O O . SER A 1 314 ? 2.217 -5.086 42.704 1.00 60.22 314 SER A O 1
ATOM 2519 N N . ASN A 1 315 ? 1.600 -6.908 41.534 1.00 59.62 315 ASN A N 1
ATOM 2520 C CA . ASN A 1 315 ? 1.494 -6.218 40.247 1.00 59.62 315 ASN A CA 1
ATOM 2521 C C . ASN A 1 315 ? 0.423 -5.119 40.288 1.00 59.62 315 ASN A C 1
ATOM 2523 O O . ASN A 1 315 ? 0.638 -4.028 39.767 1.00 59.62 315 ASN A O 1
ATOM 2527 N N . LYS A 1 316 ? -0.702 -5.339 40.988 1.00 59.72 316 LYS A N 1
ATOM 2528 C CA . LYS A 1 316 ? -1.719 -4.289 41.197 1.00 59.72 316 LYS A CA 1
ATOM 2529 C C . LYS A 1 316 ? -1.216 -3.122 42.047 1.00 59.72 316 LYS A C 1
ATOM 2531 O O . LYS A 1 316 ? -1.589 -1.983 41.775 1.00 59.72 316 LYS A O 1
ATOM 2536 N N . LYS A 1 317 ? -0.390 -3.377 43.068 1.00 62.66 317 LYS A N 1
ATOM 2537 C CA . LYS A 1 317 ? 0.194 -2.307 43.894 1.00 62.66 317 LYS A CA 1
ATOM 2538 C C . LYS A 1 317 ? 1.250 -1.508 43.130 1.00 62.66 317 LYS A C 1
ATOM 2540 O O . LYS A 1 317 ? 1.264 -0.288 43.256 1.00 62.66 317 LYS A O 1
ATOM 2545 N N . GLN A 1 318 ? 2.065 -2.165 42.304 1.00 59.59 318 GLN A N 1
ATOM 2546 C CA . GLN A 1 318 ? 3.033 -1.491 41.435 1.00 59.59 318 GLN A CA 1
ATOM 2547 C C . GLN A 1 318 ? 2.334 -0.644 40.361 1.00 59.59 318 GLN A C 1
ATOM 2549 O O . GLN A 1 318 ? 2.664 0.528 40.210 1.00 59.59 318 GLN A O 1
ATOM 2554 N N . LEU A 1 319 ? 1.287 -1.161 39.708 1.00 54.72 319 LEU A N 1
ATOM 2555 C CA . LEU A 1 319 ? 0.482 -0.391 38.747 1.00 54.72 319 LEU A CA 1
ATOM 2556 C C . LEU A 1 319 ? -0.218 0.818 39.383 1.00 54.72 319 LEU A C 1
ATOM 2558 O O . LEU A 1 319 ? -0.259 1.886 38.778 1.00 54.72 319 LEU A O 1
ATOM 2562 N N . ALA A 1 320 ? -0.734 0.684 40.608 1.00 58.41 320 ALA A N 1
ATOM 2563 C CA . ALA A 1 320 ? -1.354 1.800 41.323 1.00 58.41 320 ALA A CA 1
ATOM 2564 C C . ALA A 1 320 ? -0.335 2.886 41.716 1.00 58.41 320 ALA A C 1
ATOM 2566 O O . ALA A 1 320 ? -0.639 4.074 41.606 1.00 58.41 320 ALA A O 1
ATOM 2567 N N . ALA A 1 321 ? 0.878 2.492 42.119 1.00 59.12 321 ALA A N 1
ATOM 2568 C CA . ALA A 1 321 ? 1.961 3.426 42.420 1.00 59.12 321 ALA A CA 1
ATOM 2569 C C . ALA A 1 321 ? 2.446 4.159 41.156 1.00 59.12 321 ALA A C 1
ATOM 2571 O O . ALA A 1 321 ? 2.589 5.381 41.170 1.00 59.12 321 ALA A O 1
ATOM 2572 N N . VAL A 1 322 ? 2.601 3.446 40.034 1.00 55.97 322 VAL A N 1
ATOM 2573 C CA . VAL A 1 322 ? 2.950 4.047 38.734 1.00 55.97 322 VAL A CA 1
ATOM 2574 C C . VAL A 1 322 ? 1.851 5.005 38.267 1.00 55.97 322 VAL A C 1
ATOM 2576 O O . VAL A 1 322 ? 2.148 6.128 37.864 1.00 55.97 322 VAL A O 1
ATOM 2579 N N . ALA A 1 323 ? 0.577 4.629 38.403 1.00 53.50 323 ALA A N 1
ATOM 2580 C CA . ALA A 1 323 ? -0.546 5.493 38.046 1.00 53.50 323 ALA A CA 1
ATOM 2581 C C . ALA A 1 323 ? -0.602 6.775 38.897 1.00 53.50 323 ALA A C 1
ATOM 2583 O O . ALA A 1 323 ? -0.899 7.842 38.363 1.00 53.50 323 ALA A O 1
ATOM 2584 N N . GLN A 1 324 ? -0.279 6.712 40.195 1.00 60.09 324 GLN A N 1
ATOM 2585 C CA . GLN A 1 324 ? -0.199 7.905 41.049 1.00 60.09 324 GLN A CA 1
ATOM 2586 C C . GLN A 1 324 ? 0.973 8.822 40.674 1.00 60.09 324 GLN A C 1
ATOM 2588 O O . GLN A 1 324 ? 0.789 10.039 40.620 1.00 60.09 324 GLN A O 1
ATOM 2593 N N . VAL A 1 325 ? 2.145 8.267 40.348 1.00 57.59 325 VAL A N 1
ATOM 2594 C CA . VAL A 1 325 ? 3.312 9.053 39.906 1.00 57.59 325 VAL A CA 1
ATOM 2595 C C . VAL A 1 325 ? 3.048 9.728 38.557 1.00 57.59 325 VAL A C 1
ATOM 2597 O O . VAL A 1 325 ? 3.372 10.902 38.379 1.00 57.59 325 VAL A O 1
ATOM 2600 N N . VAL A 1 326 ? 2.397 9.028 37.625 1.00 55.09 326 VAL A N 1
ATOM 2601 C CA . VAL A 1 326 ? 2.002 9.581 36.322 1.00 55.09 326 VAL A CA 1
ATOM 2602 C C . VAL A 1 326 ? 0.955 10.685 36.500 1.00 55.09 326 VAL A C 1
ATOM 2604 O O . VAL A 1 326 ? 1.116 11.778 35.959 1.00 55.09 326 VAL A O 1
ATOM 2607 N N . ARG A 1 327 ? -0.065 10.470 37.340 1.00 59.31 327 ARG A N 1
ATOM 2608 C CA . ARG A 1 327 ? -1.127 11.459 37.599 1.00 59.31 327 ARG A CA 1
ATOM 2609 C C . ARG A 1 327 ? -0.614 12.733 38.279 1.00 59.31 327 ARG A C 1
ATOM 2611 O O . ARG A 1 327 ? -1.140 13.804 38.001 1.00 59.31 327 ARG A O 1
ATOM 2618 N N . ALA A 1 328 ? 0.432 12.639 39.101 1.00 61.56 328 ALA A N 1
ATOM 2619 C CA . ALA A 1 328 ? 1.073 13.798 39.728 1.00 61.56 328 ALA A CA 1
ATOM 2620 C C . ALA A 1 328 ? 1.957 14.616 38.761 1.00 61.56 328 ALA A C 1
ATOM 2622 O O . ALA A 1 328 ? 2.153 15.812 38.969 1.00 61.56 328 ALA A O 1
ATOM 2623 N N . ARG A 1 329 ? 2.490 13.996 37.698 1.00 62.50 329 ARG A N 1
ATOM 2624 C CA . ARG A 1 329 ? 3.426 14.627 36.742 1.00 62.50 329 ARG A CA 1
ATOM 2625 C C . ARG A 1 329 ? 2.746 15.174 35.481 1.00 62.50 329 ARG A C 1
ATOM 2627 O O . ARG A 1 329 ? 3.304 16.056 34.833 1.00 62.50 329 ARG A O 1
ATOM 2634 N N . ILE A 1 330 ? 1.544 14.697 35.149 1.00 66.62 330 ILE A N 1
ATOM 2635 C CA . ILE A 1 330 ? 0.757 15.169 33.994 1.00 66.62 330 ILE A CA 1
ATOM 2636 C C . ILE A 1 330 ? 0.488 16.687 34.029 1.00 66.62 330 ILE A C 1
ATOM 2638 O O . ILE A 1 330 ? 0.723 17.329 33.008 1.00 66.62 330 ILE A O 1
ATOM 2642 N N . PRO A 1 331 ? 0.093 17.309 35.160 1.00 65.81 331 PRO A N 1
ATOM 2643 C CA . PRO A 1 331 ? -0.133 18.756 35.199 1.00 65.81 331 PRO A CA 1
ATOM 2644 C C . PRO A 1 331 ? 1.137 19.560 34.889 1.00 65.81 331 PRO A C 1
ATOM 2646 O O . PRO A 1 331 ? 1.080 20.555 34.176 1.00 65.81 331 PRO A O 1
ATOM 2649 N N . GLN A 1 332 ? 2.301 19.093 35.356 1.00 69.00 332 GLN A N 1
ATOM 2650 C CA . GLN A 1 332 ? 3.593 19.740 35.094 1.00 69.00 332 GLN A CA 1
ATOM 2651 C C . GLN A 1 332 ? 4.007 19.624 33.620 1.00 69.00 332 GLN A C 1
ATOM 2653 O O . GLN A 1 332 ? 4.538 20.577 33.055 1.00 69.00 332 GLN A O 1
ATOM 2658 N N . LEU A 1 333 ? 3.728 18.483 32.981 1.00 67.38 333 LEU A N 1
ATOM 2659 C CA . LEU A 1 333 ? 3.978 18.280 31.550 1.00 67.38 333 LEU A CA 1
ATOM 2660 C C . LEU A 1 333 ? 3.042 19.121 30.675 1.00 67.38 333 LEU A C 1
ATOM 2662 O O . LEU A 1 333 ? 3.492 19.672 29.674 1.00 67.38 333 LEU A O 1
ATOM 2666 N N . ILE A 1 334 ? 1.773 19.270 31.069 1.00 69.44 334 ILE A N 1
ATOM 2667 C CA . ILE A 1 334 ? 0.808 20.127 30.367 1.00 69.44 334 ILE A CA 1
ATOM 2668 C C . ILE A 1 334 ? 1.226 21.597 30.472 1.00 69.44 334 ILE A C 1
ATOM 2670 O O . ILE A 1 334 ? 1.269 22.279 29.453 1.00 69.44 334 ILE A O 1
ATOM 2674 N N . VAL A 1 335 ? 1.614 22.077 31.659 1.00 71.62 335 VAL A N 1
ATOM 2675 C CA . VAL A 1 335 ? 2.119 23.454 31.840 1.00 71.62 335 VAL A CA 1
ATOM 2676 C C . VAL A 1 335 ? 3.367 23.703 30.990 1.00 71.62 335 VAL A C 1
ATOM 2678 O O . VAL A 1 335 ? 3.479 24.744 30.347 1.00 71.62 335 VAL A O 1
ATOM 2681 N N . LEU A 1 336 ? 4.284 22.737 30.926 1.00 70.25 336 LEU A N 1
ATOM 2682 C CA . LEU A 1 336 ? 5.496 22.853 30.118 1.00 70.25 336 LEU A CA 1
ATOM 2683 C C . LEU A 1 336 ? 5.190 22.866 28.611 1.00 70.25 336 LEU A C 1
ATOM 2685 O O . LEU A 1 336 ? 5.792 23.640 27.871 1.00 70.25 336 LEU A O 1
ATOM 2689 N N . LEU A 1 337 ? 4.220 22.070 28.157 1.00 69.94 337 LEU A N 1
ATOM 2690 C CA . LEU A 1 337 ? 3.777 22.047 26.762 1.00 69.94 337 LEU A CA 1
ATOM 2691 C C . LEU A 1 337 ? 3.054 23.345 26.372 1.00 69.94 337 LEU A C 1
ATOM 2693 O O . LEU A 1 337 ? 3.308 23.888 25.299 1.00 69.94 337 LEU A O 1
ATOM 2697 N N . VAL A 1 338 ? 2.235 23.896 27.270 1.00 74.44 338 VAL A N 1
ATOM 2698 C CA . VAL A 1 338 ? 1.590 25.207 27.095 1.00 74.44 338 VAL A CA 1
ATOM 2699 C C . VAL A 1 338 ? 2.631 26.330 27.034 1.00 74.44 338 VAL A C 1
ATOM 2701 O O . VAL A 1 338 ? 2.529 27.188 26.165 1.00 74.44 338 VAL A O 1
ATOM 2704 N N . LEU A 1 339 ? 3.680 26.300 27.865 1.00 71.38 339 LEU A N 1
ATOM 2705 C CA . LEU A 1 339 ? 4.784 27.270 27.798 1.00 71.38 339 LEU A CA 1
ATOM 2706 C C . LEU A 1 339 ? 5.588 27.171 26.491 1.00 71.38 339 LEU A C 1
ATOM 2708 O O . LEU A 1 339 ? 5.966 28.199 25.934 1.00 71.38 339 LEU A O 1
ATOM 2712 N N . VAL A 1 340 ? 5.822 25.961 25.969 1.00 70.19 340 VAL A N 1
ATOM 2713 C CA . VAL A 1 340 ? 6.495 25.760 24.670 1.00 70.19 340 VAL A CA 1
ATOM 2714 C C . VAL A 1 340 ? 5.640 26.283 23.512 1.00 70.19 340 VAL A C 1
ATOM 2716 O O . VAL A 1 340 ? 6.167 26.921 22.598 1.00 70.19 340 VAL A O 1
ATOM 2719 N N . LEU A 1 341 ? 4.325 26.054 23.552 1.00 68.75 341 LEU A N 1
ATOM 2720 C CA . LEU A 1 341 ? 3.398 26.559 22.537 1.00 68.75 341 LEU A CA 1
ATOM 2721 C C . LEU A 1 341 ? 3.260 28.086 22.605 1.00 68.75 341 LEU A C 1
ATOM 2723 O O . LEU A 1 341 ? 3.357 28.739 21.569 1.00 68.75 341 LEU A O 1
ATOM 2727 N N . LEU A 1 342 ? 3.144 28.662 23.806 1.00 65.19 342 LEU A N 1
ATOM 2728 C CA . LEU A 1 342 ? 3.114 30.115 24.009 1.00 65.19 342 LEU A CA 1
ATOM 2729 C C . LEU A 1 342 ? 4.431 30.783 23.587 1.00 65.19 342 LEU A C 1
ATOM 2731 O O . LEU A 1 342 ? 4.417 31.840 22.955 1.00 65.19 342 LEU A O 1
ATOM 2735 N N . GLY A 1 343 ? 5.574 30.146 23.859 1.00 60.84 343 GLY A N 1
ATOM 2736 C CA . GLY A 1 343 ? 6.883 30.608 23.391 1.00 60.84 343 GLY A CA 1
ATOM 2737 C C . GLY A 1 343 ? 6.989 30.635 21.863 1.00 60.84 343 GLY A C 1
ATOM 2738 O O . GLY A 1 343 ? 7.559 31.571 21.306 1.00 60.84 343 GLY A O 1
ATOM 2739 N N . ARG A 1 344 ? 6.374 29.666 21.170 1.00 60.31 344 ARG A N 1
ATOM 2740 C CA . ARG A 1 344 ? 6.297 29.636 19.699 1.00 60.31 344 ARG A CA 1
ATOM 2741 C C . ARG A 1 344 ? 5.347 30.681 19.113 1.00 60.31 344 ARG A C 1
ATOM 2743 O O . ARG A 1 344 ? 5.597 31.141 18.004 1.00 60.31 344 ARG A O 1
ATOM 2750 N N . THR A 1 345 ? 4.286 31.068 19.822 1.00 59.75 345 THR A N 1
ATOM 2751 C CA . THR A 1 345 ? 3.348 32.096 19.338 1.00 59.75 345 THR A CA 1
ATOM 2752 C C . THR A 1 345 ? 3.841 33.522 19.584 1.00 59.75 345 THR A C 1
ATOM 2754 O O . THR A 1 345 ? 3.514 34.410 18.803 1.00 59.75 345 THR A O 1
ATOM 2757 N N . VAL A 1 346 ? 4.642 33.750 20.632 1.00 57.12 346 VAL A N 1
ATOM 2758 C CA . VAL A 1 346 ? 5.211 35.077 20.944 1.00 57.12 346 VAL A CA 1
ATOM 2759 C C . VAL A 1 346 ? 6.511 35.341 20.164 1.00 57.12 346 VAL A C 1
ATOM 2761 O O . VAL A 1 346 ? 6.789 36.482 19.801 1.00 57.12 346 VAL A O 1
ATOM 2764 N N . ALA A 1 347 ? 7.278 34.302 19.814 1.00 51.41 347 ALA A N 1
ATOM 2765 C CA . ALA A 1 347 ? 8.452 34.414 18.944 1.00 51.41 347 ALA A CA 1
ATOM 2766 C C . ALA A 1 347 ? 8.052 34.371 17.455 1.00 51.41 347 ALA A C 1
ATOM 2768 O O . ALA A 1 347 ? 8.183 33.355 16.773 1.00 51.41 347 ALA A O 1
ATOM 2769 N N . GLY A 1 348 ? 7.529 35.485 16.943 1.00 46.03 348 GLY A N 1
ATOM 2770 C CA . GLY A 1 348 ? 7.178 35.632 15.531 1.00 46.03 348 GLY A CA 1
ATOM 2771 C C . GLY A 1 348 ? 8.345 35.330 14.576 1.00 46.03 348 GLY A C 1
ATOM 2772 O O . GLY A 1 348 ? 9.465 35.791 14.778 1.00 46.03 348 GLY A O 1
ATOM 2773 N N . ARG A 1 349 ? 8.035 34.554 13.524 1.00 51.59 349 ARG A N 1
ATOM 2774 C CA . ARG A 1 349 ? 8.776 34.316 12.264 1.00 51.59 349 ARG A CA 1
ATOM 2775 C C . ARG A 1 349 ? 10.134 35.036 12.133 1.00 51.59 349 ARG A C 1
ATOM 2777 O O . ARG A 1 349 ? 10.253 36.007 11.391 1.00 51.59 349 ARG A O 1
ATOM 2784 N N . LYS A 1 350 ? 11.186 34.490 12.741 1.00 42.78 350 LYS A N 1
ATOM 2785 C CA . LYS A 1 350 ? 12.558 34.609 12.226 1.00 42.78 350 LYS A CA 1
ATOM 2786 C C . LYS A 1 350 ? 13.237 33.248 12.328 1.00 42.78 350 LYS A C 1
ATOM 2788 O O . LYS A 1 350 ? 13.481 32.741 13.419 1.00 42.78 350 LYS A O 1
ATOM 2793 N N . GLN A 1 351 ? 13.463 32.636 11.166 1.00 50.28 351 GLN A N 1
ATOM 2794 C CA . GLN A 1 351 ? 14.235 31.407 11.018 1.00 50.28 351 GLN A CA 1
ATOM 2795 C C . GLN A 1 351 ? 15.647 31.619 11.576 1.00 50.28 351 GLN A C 1
ATOM 2797 O O . GLN A 1 351 ? 16.306 32.595 11.230 1.00 50.28 351 GLN A O 1
ATOM 2802 N N . GLY A 1 352 ? 16.094 30.684 12.416 1.00 50.50 352 GLY A N 1
ATOM 2803 C CA . GLY A 1 352 ? 17.493 30.565 12.826 1.00 50.50 352 GLY A CA 1
ATOM 2804 C C . GLY A 1 352 ? 17.825 31.140 14.202 1.00 50.50 352 GLY A C 1
ATOM 2805 O O . GLY A 1 352 ? 18.626 32.059 14.302 1.00 50.50 352 GLY A O 1
ATOM 2806 N N . THR A 1 353 ? 17.267 30.581 15.281 1.00 50.09 353 THR A N 1
ATOM 2807 C CA . THR A 1 353 ? 17.806 30.766 16.645 1.00 50.09 353 THR A CA 1
ATOM 2808 C C . THR A 1 353 ? 17.727 29.467 17.464 1.00 50.09 353 THR A C 1
ATOM 2810 O O . THR A 1 353 ? 16.887 28.612 17.178 1.00 50.09 353 THR A O 1
ATOM 2813 N N . PRO A 1 354 ? 18.605 29.280 18.475 1.00 48.50 354 PRO A N 1
ATOM 2814 C CA . PRO A 1 354 ? 18.967 27.982 19.074 1.00 48.50 354 PRO A CA 1
ATOM 2815 C C . PRO A 1 354 ? 17.885 27.305 19.940 1.00 48.50 354 PRO A C 1
ATOM 2817 O O . PRO A 1 354 ? 18.172 26.338 20.650 1.00 48.50 354 PRO A O 1
ATOM 2820 N N . HIS A 1 355 ? 16.634 27.761 19.883 1.00 47.94 355 HIS A N 1
ATOM 2821 C CA . HIS A 1 355 ? 15.534 27.247 20.702 1.00 47.94 355 HIS A CA 1
ATOM 2822 C C . HIS A 1 355 ? 15.098 25.819 20.340 1.00 47.94 355 HIS A C 1
ATOM 2824 O O . HIS A 1 355 ? 14.635 25.092 21.223 1.00 47.94 355 HIS A O 1
ATOM 2830 N N . ASP A 1 356 ? 15.329 25.365 19.104 1.00 52.41 356 ASP A N 1
ATOM 2831 C CA . ASP A 1 356 ? 15.063 23.970 18.724 1.00 52.41 356 ASP A CA 1
ATOM 2832 C C . ASP A 1 356 ? 15.991 22.985 19.462 1.00 52.41 356 ASP A C 1
ATOM 2834 O O . ASP A 1 356 ? 15.567 21.884 19.816 1.00 52.41 356 ASP A O 1
ATOM 2838 N N . SER A 1 357 ? 17.213 23.401 19.825 1.00 54.69 357 SER A N 1
ATOM 2839 C CA . SER A 1 357 ? 18.125 22.570 20.631 1.00 54.69 357 SER A CA 1
ATOM 2840 C C . SER A 1 357 ? 17.604 22.341 22.055 1.00 54.69 357 SER A C 1
ATOM 2842 O O . SER A 1 357 ? 17.775 21.263 22.630 1.00 54.69 357 SER A O 1
ATOM 2844 N N . LEU A 1 358 ? 16.899 23.328 22.612 1.00 52.16 358 LEU A N 1
ATOM 2845 C CA . LEU A 1 358 ? 16.320 23.276 23.951 1.00 52.16 358 LEU A CA 1
ATOM 2846 C C . LEU A 1 358 ? 15.087 22.368 23.975 1.00 52.16 358 LEU A C 1
ATOM 2848 O O . LEU A 1 358 ? 14.958 21.550 24.883 1.00 52.16 358 LEU A O 1
ATOM 2852 N N . ALA A 1 359 ? 14.245 22.424 22.939 1.00 54.53 359 ALA A N 1
ATOM 2853 C CA . ALA A 1 359 ? 13.111 21.514 22.779 1.00 54.53 359 ALA A CA 1
ATOM 2854 C C . ALA A 1 359 ? 13.563 20.052 22.625 1.00 54.53 359 ALA A C 1
ATOM 2856 O O . ALA A 1 359 ? 13.025 19.172 23.297 1.00 54.53 359 ALA A O 1
ATOM 2857 N N . VAL A 1 360 ? 14.606 19.795 21.827 1.00 57.88 360 VAL A N 1
ATOM 2858 C CA . VAL A 1 360 ? 15.202 18.455 21.683 1.00 57.88 360 VAL A CA 1
ATOM 2859 C C . VAL A 1 360 ? 15.830 17.982 22.996 1.00 57.88 360 VAL A C 1
ATOM 2861 O O . VAL A 1 360 ? 15.654 16.832 23.391 1.00 57.88 360 VAL A O 1
ATOM 2864 N N . THR A 1 361 ? 16.504 18.865 23.734 1.00 62.97 361 THR A N 1
ATOM 2865 C CA . THR A 1 361 ? 17.116 18.518 25.027 1.00 62.97 361 THR A CA 1
ATOM 2866 C C . THR A 1 361 ? 16.064 18.209 26.093 1.00 62.97 361 THR A C 1
ATOM 2868 O O . THR A 1 361 ? 16.213 17.254 26.861 1.00 62.97 361 THR A O 1
ATOM 2871 N N . VAL A 1 362 ? 14.973 18.977 26.130 1.00 60.50 362 VAL A N 1
ATOM 2872 C CA . VAL A 1 362 ? 13.837 18.728 27.026 1.00 60.50 362 VAL A CA 1
ATOM 2873 C C . VAL A 1 362 ? 13.131 17.429 26.642 1.00 60.50 362 VAL A C 1
ATOM 2875 O O . VAL A 1 362 ? 12.874 16.609 27.522 1.00 60.50 362 VAL A O 1
ATOM 2878 N N . TRP A 1 363 ? 12.904 17.182 25.349 1.00 60.00 363 TRP A N 1
ATOM 2879 C CA . TRP A 1 363 ? 12.325 15.929 24.856 1.00 60.00 363 TRP A CA 1
ATOM 2880 C C . TRP A 1 363 ? 13.185 14.717 25.227 1.00 60.00 363 TRP A C 1
ATOM 2882 O O . TRP A 1 363 ? 12.675 13.730 25.754 1.00 60.00 363 TRP A O 1
ATOM 2892 N N . ASN A 1 364 ? 14.505 14.823 25.072 1.00 62.34 364 ASN A N 1
ATOM 2893 C CA . ASN A 1 364 ? 15.444 13.771 25.453 1.00 62.34 364 ASN A CA 1
ATOM 2894 C C . ASN A 1 364 ? 15.453 13.519 26.970 1.00 62.34 364 ASN A C 1
ATOM 2896 O O . ASN A 1 364 ? 15.505 12.364 27.396 1.00 62.34 364 ASN A O 1
ATOM 2900 N N . LYS A 1 365 ? 15.335 14.561 27.807 1.00 64.25 365 LYS A N 1
ATOM 2901 C CA . LYS A 1 365 ? 15.216 14.408 29.270 1.00 64.25 365 LYS A CA 1
ATOM 2902 C C . LYS A 1 365 ? 13.881 13.792 29.690 1.00 64.25 365 LYS A C 1
ATOM 2904 O O . LYS A 1 365 ? 13.870 12.929 30.569 1.00 64.25 365 LYS A O 1
ATOM 2909 N N . VAL A 1 366 ? 12.768 14.170 29.061 1.00 58.09 366 VAL A N 1
ATOM 2910 C CA . VAL A 1 366 ? 11.449 13.550 29.295 1.00 58.09 366 VAL A CA 1
ATOM 2911 C C . VAL A 1 366 ? 11.466 12.080 28.872 1.00 58.09 366 VAL A C 1
ATOM 2913 O O . VAL A 1 366 ? 11.063 11.221 29.656 1.00 58.09 366 VAL A O 1
ATOM 2916 N N . ALA A 1 367 ? 12.025 11.765 27.701 1.00 55.00 367 ALA A N 1
ATOM 2917 C CA . ALA A 1 367 ? 12.173 10.394 27.219 1.00 55.00 367 ALA A CA 1
ATOM 2918 C C . ALA A 1 367 ? 13.074 9.552 28.137 1.00 55.00 367 ALA A C 1
ATOM 2920 O O . ALA A 1 367 ? 12.734 8.414 28.456 1.00 55.00 367 ALA A O 1
ATOM 2921 N N . ALA A 1 368 ? 14.185 10.107 28.630 1.00 58.81 368 ALA A N 1
ATOM 2922 C CA . ALA A 1 368 ? 15.073 9.422 29.571 1.00 58.81 368 ALA A CA 1
ATOM 2923 C C . ALA A 1 368 ? 14.400 9.169 30.932 1.00 58.81 368 ALA A C 1
ATOM 2925 O O . ALA A 1 368 ? 14.543 8.085 31.497 1.00 58.81 368 ALA A O 1
ATOM 2926 N N . THR A 1 369 ? 13.613 10.127 31.429 1.00 58.59 369 THR A N 1
ATOM 2927 C CA . THR A 1 369 ? 12.873 10.001 32.698 1.00 58.59 369 THR A CA 1
ATOM 2928 C C . THR A 1 369 ? 11.743 8.975 32.580 1.00 58.59 369 THR A C 1
ATOM 2930 O O . THR A 1 369 ? 11.568 8.146 33.473 1.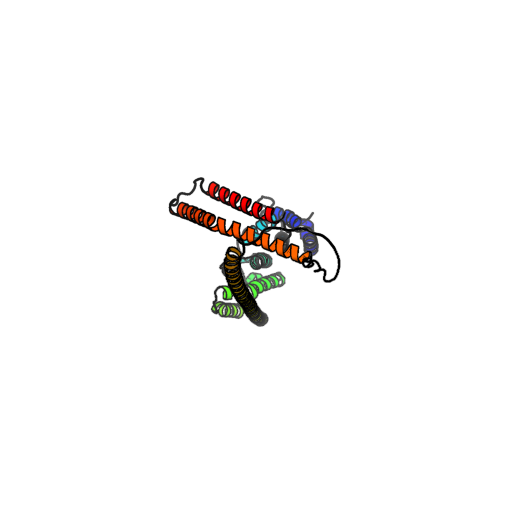00 58.59 369 THR A O 1
ATOM 2933 N N . ALA A 1 370 ? 11.033 8.951 31.447 1.00 48.09 370 ALA A N 1
ATOM 2934 C CA . ALA A 1 370 ? 10.053 7.912 31.139 1.00 48.09 370 ALA A CA 1
ATOM 2935 C C . ALA A 1 370 ? 10.721 6.530 31.051 1.00 48.09 370 ALA A C 1
ATOM 2937 O O . ALA A 1 370 ? 10.236 5.564 31.637 1.00 48.09 370 ALA A O 1
ATOM 2938 N N . LYS A 1 371 ? 11.889 6.437 30.404 1.00 45.38 371 LYS A N 1
ATOM 2939 C CA . LYS A 1 371 ? 12.645 5.184 30.274 1.00 45.38 371 LYS A CA 1
ATOM 2940 C C . LYS A 1 371 ? 13.156 4.665 31.622 1.00 45.38 371 LYS A C 1
ATOM 2942 O O . LYS A 1 371 ? 13.141 3.458 31.838 1.00 45.38 371 LYS A O 1
ATOM 2947 N N . MET A 1 372 ? 13.553 5.544 32.548 1.00 46.47 372 MET A N 1
ATOM 2948 C CA . MET A 1 372 ? 13.895 5.151 33.923 1.00 46.47 372 MET A CA 1
ATOM 2949 C C . MET A 1 372 ? 12.671 4.685 34.716 1.00 46.47 372 MET A C 1
ATOM 2951 O O . MET A 1 372 ? 12.758 3.665 35.394 1.00 46.47 372 MET A O 1
ATOM 2955 N N . ALA A 1 373 ? 11.524 5.361 34.594 1.00 40.44 373 ALA A N 1
ATOM 2956 C CA . ALA A 1 373 ? 10.287 4.932 35.251 1.00 40.44 373 ALA A CA 1
ATOM 2957 C C . ALA A 1 373 ? 9.853 3.527 34.787 1.00 40.44 373 ALA A C 1
ATOM 2959 O O . ALA A 1 373 ? 9.506 2.682 35.611 1.00 40.44 373 ALA A O 1
ATOM 2960 N N . PHE A 1 374 ? 9.981 3.229 33.490 1.00 41.34 374 PHE A N 1
ATOM 2961 C CA . PHE A 1 374 ? 9.744 1.883 32.959 1.00 41.34 374 PHE A CA 1
ATOM 2962 C C . PHE A 1 374 ? 10.768 0.851 33.456 1.00 41.34 374 PHE A C 1
ATOM 2964 O O . PHE A 1 374 ? 10.396 -0.289 33.719 1.00 41.34 374 PHE A O 1
ATOM 2971 N N . LYS A 1 375 ? 12.034 1.240 33.656 1.00 41.88 375 LYS A N 1
ATOM 2972 C CA . LYS A 1 375 ? 13.090 0.332 34.137 1.00 41.88 375 LYS A CA 1
ATOM 2973 C C . LYS A 1 375 ? 12.950 -0.027 35.622 1.00 41.88 375 LYS A C 1
ATOM 2975 O O . LYS A 1 375 ? 13.246 -1.155 35.989 1.00 41.88 375 LYS A O 1
ATOM 2980 N N . VAL A 1 376 ? 12.453 0.890 36.457 1.00 40.28 376 VAL A N 1
ATOM 2981 C CA . VAL A 1 376 ? 12.178 0.645 37.891 1.00 40.28 376 VAL A CA 1
ATOM 2982 C C . VAL A 1 376 ? 10.897 -0.176 38.102 1.00 40.28 376 VAL A C 1
ATOM 2984 O O . VAL A 1 376 ? 10.716 -0.766 39.155 1.00 40.28 376 VAL A O 1
ATOM 2987 N N . THR A 1 377 ? 10.020 -0.265 37.096 1.00 38.31 377 THR A N 1
ATOM 2988 C CA . THR A 1 377 ? 8.831 -1.140 37.151 1.00 38.31 377 THR A CA 1
ATOM 2989 C C . THR A 1 377 ? 9.159 -2.594 36.766 1.00 38.31 377 THR A C 1
ATOM 2991 O O . THR A 1 377 ? 8.324 -3.476 36.938 1.00 38.31 377 THR A O 1
ATOM 2994 N N . TYR A 1 378 ? 10.359 -2.843 36.226 1.00 34.03 378 TYR A N 1
ATOM 2995 C CA . TYR A 1 378 ? 10.797 -4.144 35.703 1.00 34.03 378 TYR A CA 1
ATOM 2996 C C . TYR A 1 378 ? 11.832 -4.859 36.598 1.00 34.03 378 TYR A C 1
ATOM 2998 O O . TYR A 1 378 ? 12.301 -5.939 36.243 1.00 34.03 378 TYR A O 1
ATOM 3006 N N . VAL A 1 379 ? 12.185 -4.264 37.742 1.00 39.16 379 VAL A N 1
ATOM 3007 C CA . VAL A 1 379 ? 12.972 -4.872 38.832 1.00 39.16 379 VAL A CA 1
ATOM 3008 C C . VAL A 1 379 ? 12.068 -4.951 40.051 1.00 39.16 379 VAL A C 1
ATOM 3010 O O . VAL A 1 379 ? 12.066 -6.011 40.713 1.00 39.16 379 VAL A O 1
#

pLDDT: mean 74.77, std 16.85, range [33.62, 93.38]

Organism: NCBI:txid984486

Secondary structure (DSSP, 8-state):
-HHHHHHH-HHHHHHHHHTS-HHHHHHHHHHTTSSSTTSHHHHHHTTSS-HHHHHHHHHHHHHHHHHHHH-TTS-HHHHHHHHHHHHTTHHHHHHHHHTTS-GGGS-HHHHHHHHHHHHHH--STTHHHHHHHHIIIIIITT--GGGGGSTTHHHHHHHHHHHHHIIIIIIHHHHHHHTT-THHHHHHHHHHHH-TTS-HHHHHHHHHHHHHHHHHHHHHHHHHHHHHHHHHHHHHHHHHHHHHHHHHHHHHHHHHHHHHHHHHHHHHHHHHHHHHHTTS--------------------------HHHHHHHHHHHHHHHHHHHHHHHHHHHHHHHHHHHHHHHHS-S-S--THHHHHHHHHHHHHHHHHHHHHHT--